Protein AF-0000000087670100 (afdb_homodimer)

Foldseek 3Di:
DDDLLVVLVVCCVDNDPLSVLLSVVCNVCVVCLLVDFLCRSCVVSVHDSVSSCVSCVVSVANTSNRSVCCVVVCPPVVVVCVVVVVVVLVVCVVVVPPCSLVVVLLVVLLVVLVVLCVDVLLVVVLCLLLVAPAEEEEEELVCQVLRVVLQVLLCLLDPHYYYDNCVVVDPPVVLPDLDDSYEYEYEDDPPPPCSLVVLQSCVVSPYAYEYEEADPDPCCVPRHPGYDYHDHRPPPVDDPVVSSSSSSVVSSVVSLVVSPPSSVVSNVVVVVVCVVVVPPPPD/DDDLLVVLVVCCVDNDPLSVLLSVVCNVCVPCLLVDFLCRSCVLSVHDSVSSCVSCVVSVANTSNRSVCCVVVCPPVVVVCVVVVVVVLVVCVVVVPPCSLVVVLLVVLLVVLVVLCVDVLLVVVLVLLLVAPAEEEEEELVCQVLRVVLQVLLCLLDPHYYYDNCVVVDPPVVLPDLDDSYEYEYEDDPPPPCSLVVLQSNVVSPHAYEYEEADPDPCCVPRHPGYDYHDHRPPPVDDPVVSSSSSSVVSSVVSLVVSPPSSVVSNVVVVSVCVVVVPPPPD

Solvent-accessible surface area (backbone atoms only — not comparable to full-atom values): 29737 Å² total; per-residue (Å²): 131,80,54,66,66,56,54,29,53,49,27,53,73,70,41,55,75,66,46,22,51,49,22,47,47,44,64,50,30,50,47,44,38,61,78,43,45,45,56,57,51,8,60,73,68,73,46,51,40,65,59,45,41,52,48,29,44,71,74,68,24,78,42,44,63,42,45,30,49,41,51,60,66,38,45,55,73,51,65,74,42,36,58,59,49,48,52,49,43,51,50,33,38,75,68,61,38,84,61,30,60,57,49,53,49,54,52,46,45,52,50,49,47,57,54,47,62,72,34,68,66,40,52,51,48,40,49,48,63,71,70,28,65,31,39,37,29,33,22,35,59,77,41,21,29,58,32,44,52,43,36,54,48,40,41,35,32,38,75,57,55,43,63,44,37,32,81,81,72,54,65,60,75,70,66,67,56,90,58,73,54,25,29,39,35,37,49,52,54,95,82,31,76,58,50,61,60,50,36,45,51,37,43,74,71,59,31,45,29,39,36,36,30,46,56,92,57,86,58,43,78,77,42,31,77,39,73,50,74,45,74,66,48,48,66,47,83,41,82,53,57,32,53,53,43,37,46,48,50,53,49,32,50,51,37,30,61,71,42,42,69,60,9,51,52,43,34,46,52,47,52,52,49,45,55,62,56,66,67,53,66,88,120,132,79,56,65,67,57,54,30,53,49,27,54,73,71,41,55,75,67,46,22,53,48,23,47,47,44,64,48,30,51,48,44,37,60,78,44,46,45,55,57,51,9,62,74,69,73,46,50,39,65,59,44,40,52,50,30,44,72,73,68,24,79,41,46,64,40,45,29,49,40,51,60,65,39,43,56,72,52,66,74,42,36,58,59,50,48,53,50,42,51,50,34,39,73,69,61,40,84,62,29,60,56,50,52,50,54,53,44,45,51,50,51,46,58,53,47,61,72,35,68,66,40,51,51,49,40,48,48,63,72,68,27,64,33,40,37,30,34,22,34,59,76,43,22,30,57,33,44,52,43,34,54,49,40,42,34,31,39,75,56,54,45,65,44,37,31,82,82,71,54,63,58,76,70,69,67,56,90,58,74,55,27,31,38,35,37,49,53,52,95,81,29,75,55,50,60,60,50,35,46,52,38,44,74,70,59,31,46,29,37,33,36,30,47,56,93,55,85,58,44,79,77,40,32,77,38,72,49,73,44,74,65,47,48,69,47,84,41,83,53,58,32,54,51,43,40,47,48,50,54,49,32,49,50,36,30,62,71,44,42,68,61,8,52,53,42,37,46,51,48,52,51,50,45,58,63,55,66,67,52,65,89,119

Organism: NCBI:txid484088

InterPro domains:
  IPR000281 Helix-turn-helix protein RpiR [PF01418] (6-73)
  IPR000281 Helix-turn-helix protein RpiR [PS51071] (2-78)
  IPR009057 Homedomain-like superfamily [SSF46689] (3-76)
  IPR036388 Winged helix-like DNA-binding domain superfamily [G3DSA:1.10.10.10] (2-75)
  IPR046348 SIS domain superfamily [SSF53697] (103-252)
  IPR047640 HTH-type transcriptional regulator RpiR-like [PTHR30514] (1-263)

Secondary structure (DSSP, 8-state):
---HHHHHHHHHHHS-HHHHHHHHHHHHTGGGGGG--HHHHHHHHT--HHHHHHHHHHTT-SHHHHHHHHHHH-S-HHHHTHHHHHHHHHHHHHTT-TTHHHHHHHHHHHHHHHHHTTSHHHHHHHHHHHH-SEEEEEE-GGGHHHHHHHHHHHHTT-S-EEEE--TTS--HHHHT---SSEEEEEE--TT-TTHHHHHHHHHHTT-EEEEEESS--TTHHHH-SEEEEPPPPSSTTS--HHHHHHHHHHHHHHHHHHHHHHHHHHHHHHHHHHHHHHT----/---HHHHHHHHHHHS-HHHHHHHHHHHHTGGGGGG--HHHHHHHHT--HHHHHHHHHHTT-SHHHHHHHHHHH-S-HHHHTHHHHHHHHHHHHHTT-TTHHHHHHHHHHHHHHHHHTTSHHHHHHHHHHHH-SEEEEEE-GGGHHHHHHHHHHHHTT-S-EEEE--TTS--HHHHT---SSEEEEEE--TT-TTHHHHHHHHHHTT-EEEEEESS--TTHHHH-SEEEEPPPPSSTTS--HHHHHHHHHHHHHHHHHHHHHHHHHHHHHHHHHHHHHHTS---

Structure (mmCIF, N/CA/C/O backbone):
data_AF-0000000087670100-model_v1
#
loop_
_entity.id
_entity.type
_entity.pdbx_description
1 polymer 'Transcriptional regulator'
#
loop_
_atom_site.group_PDB
_atom_site.id
_atom_site.type_symbol
_atom_site.label_atom_id
_atom_site.label_alt_id
_atom_site.label_comp_id
_atom_site.label_asym_id
_atom_site.label_entity_id
_atom_site.label_seq_id
_atom_site.pdbx_PDB_ins_code
_atom_site.Cartn_x
_atom_site.Cartn_y
_atom_site.Cartn_z
_atom_site.occupancy
_atom_site.B_iso_or_equiv
_atom_site.auth_seq_id
_atom_site.auth_comp_id
_atom_site.auth_asym_id
_atom_site.auth_atom_id
_atom_site.pdbx_PDB_model_num
ATOM 1 N N . MET A 1 1 ? -15 -1.647 29.578 1 33.53 1 MET A N 1
ATOM 2 C CA . MET A 1 1 ? -15.297 -0.376 28.922 1 33.53 1 MET A CA 1
ATOM 3 C C . MET A 1 1 ? -15.703 -0.591 27.469 1 33.53 1 MET A C 1
ATOM 5 O O . MET A 1 1 ? -15.039 -1.333 26.75 1 33.53 1 MET A O 1
ATOM 9 N N . GLU A 1 2 ? -16.781 -0.432 27.094 1 48.66 2 GLU A N 1
ATOM 10 C CA . GLU A 1 2 ? -17.438 -0.717 25.812 1 48.66 2 GLU A CA 1
ATOM 11 C C . GLU A 1 2 ? -16.734 0.004 24.672 1 48.66 2 GLU A C 1
ATOM 13 O O . GLU A 1 2 ? -16.156 1.074 24.859 1 48.66 2 GLU A O 1
ATOM 18 N N . ASP A 1 3 ? -16.375 -0.676 23.594 1 60.94 3 ASP A N 1
ATOM 19 C CA . ASP A 1 3 ? -15.656 -0.297 22.375 1 60.94 3 ASP A CA 1
ATOM 20 C C . ASP A 1 3 ? -16.234 0.978 21.766 1 60.94 3 ASP A C 1
ATOM 22 O O . ASP A 1 3 ? -17.453 1.079 21.562 1 60.94 3 ASP A O 1
ATOM 26 N N . LEU A 1 4 ? -15.609 2.129 22.016 1 69.44 4 LEU A N 1
ATOM 27 C CA . LEU A 1 4 ? -16.016 3.406 21.438 1 69.44 4 LEU A CA 1
ATOM 28 C C . LEU A 1 4 ? -16.594 3.217 20.047 1 69.44 4 LEU A C 1
ATOM 30 O O . LEU A 1 4 ? -17.625 3.809 19.703 1 69.44 4 LEU A O 1
ATOM 34 N N . GLY A 1 5 ? -16 2.316 19.422 1 68.81 5 GLY A N 1
ATOM 35 C CA . GLY A 1 5 ? -16.5 2.037 18.078 1 68.81 5 GLY A CA 1
ATOM 36 C C . GLY A 1 5 ? -17.891 1.442 18.062 1 68.81 5 GLY A C 1
ATOM 37 O O . GLY A 1 5 ? -18.734 1.824 17.234 1 68.81 5 GLY A O 1
ATOM 38 N N . GLN A 1 6 ? -18.094 0.597 18.969 1 67.56 6 GLN A N 1
ATOM 39 C CA . GLN A 1 6 ? -19.406 -0.041 19.078 1 67.56 6 GLN A CA 1
ATOM 40 C C . GLN A 1 6 ? -20.469 0.954 19.531 1 67.56 6 GLN A C 1
ATOM 42 O O . GLN A 1 6 ? -21.594 0.943 19.047 1 67.56 6 GLN A O 1
ATOM 47 N N . LYS A 1 7 ? -20.141 1.79 20.453 1 76.69 7 LYS A N 1
ATOM 48 C CA . LYS A 1 7 ? -21.078 2.801 20.953 1 76.69 7 LYS A CA 1
ATOM 49 C C . LYS A 1 7 ? -21.438 3.799 19.859 1 76.69 7 LYS A C 1
ATOM 51 O O . LYS A 1 7 ? -22.609 4.164 19.703 1 76.69 7 LYS A O 1
ATOM 56 N N . LEU A 1 8 ? -20.406 4.102 19.109 1 79.88 8 LEU A N 1
ATOM 57 C CA . LEU A 1 8 ? -20.641 5.055 18.031 1 79.88 8 LEU A CA 1
ATOM 58 C C . LEU A 1 8 ? -21.562 4.449 16.969 1 79.88 8 LEU A C 1
ATOM 60 O O . LEU A 1 8 ? -22.453 5.121 16.469 1 79.88 8 LEU A O 1
ATOM 64 N N . LYS A 1 9 ? -21.422 3.201 16.688 1 76.06 9 LYS A N 1
ATOM 65 C CA . LYS A 1 9 ? -22.266 2.502 15.727 1 76.06 9 LYS A CA 1
ATOM 66 C C . LYS A 1 9 ? -23.719 2.432 16.219 1 76.06 9 LYS A C 1
ATOM 68 O O . LYS A 1 9 ? -24.656 2.566 15.438 1 76.06 9 LYS A O 1
ATOM 73 N N . GLN A 1 10 ? -23.828 2.219 17.453 1 80.25 10 GLN A N 1
ATOM 74 C CA . GLN A 1 10 ? -25.156 2.162 18.062 1 80.25 10 GLN A CA 1
ATOM 75 C C . GLN A 1 10 ? -25.859 3.51 17.953 1 80.25 10 GLN A C 1
ATOM 77 O O . GLN A 1 10 ? -27.047 3.566 17.609 1 80.25 10 GLN A O 1
ATOM 82 N N . TYR A 1 11 ? -25.172 4.598 18.156 1 85.38 11 TYR A N 1
ATOM 83 C CA . TYR A 1 11 ? -25.766 5.926 18.078 1 85.38 11 TYR A CA 1
ATOM 84 C C . TYR A 1 11 ? -26.078 6.309 16.641 1 85.38 11 TYR A C 1
ATOM 86 O O . TYR A 1 11 ? -27 7.07 16.375 1 85.38 11 TYR A O 1
ATOM 94 N N . MET A 1 12 ? -25.328 5.762 15.672 1 81.25 12 MET A N 1
ATOM 95 C CA . MET A 1 12 ? -25.594 6.027 14.258 1 81.25 12 MET A CA 1
ATOM 96 C C . MET A 1 12 ? -26.891 5.379 13.82 1 81.25 12 MET A C 1
ATOM 98 O O . MET A 1 12 ? -27.547 5.852 12.883 1 81.25 12 MET A O 1
ATOM 102 N N . LYS A 1 13 ? -27.25 4.379 14.516 1 80.5 13 LYS A N 1
ATOM 103 C CA . LYS A 1 13 ? -28.453 3.645 14.172 1 80.5 13 LYS A CA 1
ATOM 104 C C . LYS A 1 13 ? -29.656 4.176 14.953 1 80.5 13 LYS A C 1
ATOM 106 O O . LYS A 1 13 ? -30.75 4.32 14.398 1 80.5 13 LYS A O 1
ATOM 111 N N . SER A 1 14 ? -29.469 4.547 16.203 1 84.56 14 SER A N 1
ATOM 112 C CA . SER A 1 14 ? -30.641 4.77 17.047 1 84.56 14 SER A CA 1
ATOM 113 C C . SER A 1 14 ? -30.578 6.141 17.703 1 84.56 14 SER A C 1
ATOM 115 O O . SER A 1 14 ? -31.469 6.492 18.5 1 84.56 14 SER A O 1
ATOM 117 N N . GLY A 1 15 ? -29.641 6.93 17.375 1 84.38 15 GLY A N 1
ATOM 118 C CA . GLY A 1 15 ? -29.516 8.219 18.047 1 84.38 15 GLY A CA 1
ATOM 119 C C . GLY A 1 15 ? -30.375 9.297 17.422 1 84.38 15 GLY A C 1
ATOM 120 O O . GLY A 1 15 ? -31.031 9.07 16.406 1 84.38 15 GLY A O 1
ATOM 121 N N . THR A 1 16 ? -30.625 10.469 18.156 1 88.38 16 THR A N 1
ATOM 122 C CA . THR A 1 16 ? -31.25 11.664 17.578 1 88.38 16 THR A CA 1
ATOM 123 C C . THR A 1 16 ? -30.469 12.148 16.375 1 88.38 16 THR A C 1
ATOM 125 O O . THR A 1 16 ? -29.328 11.75 16.156 1 88.38 16 THR A O 1
ATOM 128 N N . PRO A 1 17 ? -31.078 12.922 15.594 1 86 17 PRO A N 1
ATOM 129 C CA . PRO A 1 17 ? -30.375 13.43 14.406 1 86 17 PRO A CA 1
ATOM 130 C C . PRO A 1 17 ? -29.016 14.047 14.742 1 86 17 PRO A C 1
ATOM 132 O O . PRO A 1 17 ? -28.031 13.812 14.039 1 86 17 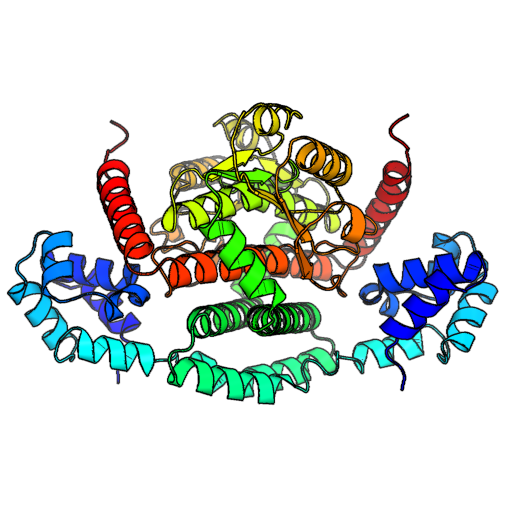PRO A O 1
ATOM 135 N N . ALA A 1 18 ? -28.984 14.789 15.805 1 86.25 18 ALA A N 1
ATOM 136 C CA . ALA A 1 18 ? -27.734 15.414 16.203 1 86.25 18 ALA A CA 1
ATOM 137 C C . ALA A 1 18 ? -26.719 14.375 16.672 1 86.25 18 ALA A C 1
ATOM 139 O O . ALA A 1 18 ? -25.531 14.445 16.312 1 86.25 18 ALA A O 1
ATOM 140 N N . GLU A 1 19 ? -27.188 13.398 17.422 1 89.56 19 GLU A N 1
ATOM 141 C CA . GLU A 1 19 ? -26.312 12.328 17.906 1 89.56 19 GLU A CA 1
ATOM 142 C C . GLU A 1 19 ? -25.781 11.484 16.75 1 89.56 19 GLU A C 1
ATOM 144 O O . GLU A 1 19 ? -24.609 11.094 16.75 1 89.56 19 GLU A O 1
ATOM 149 N N . ARG A 1 20 ? -26.547 11.273 15.812 1 86.19 20 ARG A N 1
ATOM 150 C CA . ARG A 1 20 ? -26.141 10.508 14.641 1 86.19 20 ARG A CA 1
ATOM 151 C C . ARG A 1 20 ? -25.047 11.242 13.867 1 86.19 20 ARG A C 1
ATOM 153 O O . ARG A 1 20 ? -24.078 10.625 13.414 1 86.19 20 ARG A O 1
ATOM 160 N N . ARG A 1 21 ? -25.203 12.484 13.773 1 84.44 21 ARG A N 1
ATOM 161 C CA . ARG A 1 21 ? -24.219 13.297 13.078 1 84.44 21 ARG A CA 1
ATOM 162 C C . ARG A 1 21 ? -22.875 13.281 13.82 1 84.44 21 ARG A C 1
ATOM 164 O O . ARG A 1 21 ? -21.828 13.148 13.203 1 84.44 21 ARG A O 1
ATOM 171 N N . ILE A 1 22 ? -22.969 13.445 15.109 1 86.88 22 ILE A N 1
ATOM 172 C CA . ILE A 1 22 ? -21.75 13.453 15.914 1 86.88 22 ILE A CA 1
ATOM 173 C C . ILE A 1 22 ? -21.094 12.078 15.867 1 86.88 22 ILE A C 1
ATOM 175 O O . ILE A 1 22 ? -19.891 11.969 15.664 1 86.88 22 ILE A O 1
ATOM 179 N N . ALA A 1 23 ? -21.922 11.062 16 1 84.81 23 ALA A N 1
ATOM 180 C CA . ALA A 1 23 ? -21.422 9.695 16 1 84.81 23 ALA A CA 1
ATOM 181 C C . ALA A 1 23 ? -20.734 9.367 14.68 1 84.81 23 ALA A C 1
ATOM 183 O O . ALA A 1 23 ? -19.672 8.742 14.664 1 84.81 23 ALA A O 1
ATOM 184 N N . ARG A 1 24 ? -21.344 9.781 13.68 1 75.75 24 ARG A N 1
ATOM 185 C CA . ARG A 1 24 ? -20.75 9.57 12.367 1 75.75 24 ARG A CA 1
ATOM 186 C C . ARG A 1 24 ? -19.422 10.312 12.25 1 75.75 24 ARG A C 1
ATOM 188 O O . ARG A 1 24 ? -18.438 9.75 11.766 1 75.75 24 ARG A O 1
ATOM 195 N N . TYR A 1 25 ? -19.484 11.547 12.695 1 76.94 25 TYR A N 1
ATOM 196 C CA . TYR A 1 25 ? -18.266 12.344 12.648 1 76.94 25 TYR A CA 1
ATOM 197 C C . TYR A 1 25 ? -17.156 11.695 13.469 1 76.94 25 TYR A C 1
ATOM 199 O O . TYR A 1 25 ? -16.016 11.578 13.008 1 76.94 25 TYR A O 1
ATOM 207 N N . PHE A 1 26 ? -17.531 11.32 14.742 1 76.75 26 PHE A N 1
ATOM 208 C CA . PHE A 1 26 ? -16.562 10.688 15.625 1 76.75 26 PHE A CA 1
ATOM 209 C C . PHE A 1 26 ? -16.031 9.398 15.016 1 76.75 26 PHE A C 1
ATOM 211 O O . PHE A 1 26 ? -14.828 9.133 15.07 1 76.75 26 PHE A O 1
ATOM 218 N N . SER A 1 27 ? -16.938 8.672 14.43 1 70.44 27 SER A N 1
ATOM 219 C CA . SER A 1 27 ? -16.531 7.406 13.828 1 70.44 27 SER A CA 1
ATOM 220 C C . SER A 1 27 ? -15.586 7.625 12.656 1 70.44 27 SER A C 1
ATOM 222 O O . SER A 1 27 ? -14.625 6.875 12.477 1 70.44 27 SER A O 1
ATOM 224 N N . ASP A 1 28 ? -15.93 8.68 12.008 1 60.88 28 ASP A N 1
ATOM 225 C CA . ASP A 1 28 ? -15.164 8.969 10.797 1 60.88 28 ASP A CA 1
ATOM 226 C C . ASP A 1 28 ? -13.836 9.641 11.141 1 60.88 28 ASP A C 1
ATOM 228 O O . ASP A 1 28 ? -12.898 9.617 10.344 1 60.88 28 ASP A O 1
ATOM 232 N N . HIS A 1 29 ? -13.812 10.328 12.352 1 58.16 29 HIS A N 1
ATOM 233 C CA . HIS A 1 29 ? -12.664 11.156 12.695 1 58.16 29 HIS A CA 1
ATOM 234 C C . HIS A 1 29 ? -12.055 10.734 14.031 1 58.16 29 HIS A C 1
ATOM 236 O O . HIS A 1 29 ? -11.648 11.586 14.828 1 58.16 29 HIS A O 1
ATOM 242 N N . LEU A 1 30 ? -12.141 9.453 14.273 1 61.12 30 LEU A N 1
ATOM 243 C CA . LEU A 1 30 ? -11.703 8.945 15.57 1 61.12 30 LEU A CA 1
ATOM 244 C C . LEU A 1 30 ? -10.281 9.383 15.883 1 61.12 30 LEU A C 1
ATOM 246 O O . LEU A 1 30 ? -9.977 9.805 17 1 61.12 30 LEU A O 1
ATOM 250 N N . ASN A 1 31 ? -9.5 9.438 14.938 1 52.03 31 ASN A N 1
ATOM 251 C CA . ASN A 1 31 ? -8.078 9.711 15.133 1 52.03 31 ASN A CA 1
ATOM 252 C C . ASN A 1 31 ? -7.82 11.203 15.305 1 52.03 31 ASN A C 1
ATOM 254 O O . ASN A 1 31 ? -6.758 11.602 15.789 1 52.03 31 ASN A O 1
ATOM 258 N N . GLU A 1 32 ? -8.664 11.922 14.859 1 55.47 32 GLU A N 1
ATOM 259 C CA . GLU A 1 32 ? -8.523 13.375 14.969 1 55.47 32 GLU A CA 1
ATOM 260 C C . GLU A 1 32 ? -9.141 13.891 16.266 1 55.47 32 GLU A C 1
ATOM 262 O O . GLU A 1 32 ? -8.859 15.016 16.688 1 55.47 32 GLU A O 1
ATOM 267 N N . LEU A 1 33 ? -9.859 13.016 16.859 1 65.12 33 LEU A N 1
ATOM 268 C CA . LEU A 1 33 ? -10.664 13.438 18 1 65.12 33 LEU A CA 1
ATOM 269 C C . LEU A 1 33 ? -9.781 13.969 19.125 1 65.12 33 LEU A C 1
ATOM 271 O O . LEU A 1 33 ? -10.133 14.953 19.797 1 65.12 33 LEU A O 1
ATOM 275 N N . PRO A 1 34 ? -8.547 13.352 19.141 1 56.53 34 PRO A N 1
ATOM 276 C CA . PRO A 1 34 ? -7.699 13.844 20.219 1 56.53 34 PRO A CA 1
ATOM 277 C C . PRO A 1 34 ? -7.27 15.297 20.016 1 56.53 34 PRO A C 1
ATOM 279 O O . PRO A 1 34 ? -6.902 15.977 20.984 1 56.53 34 PRO A O 1
ATOM 282 N N . PHE A 1 35 ? -7.355 15.695 18.828 1 56.66 35 PHE A N 1
ATOM 283 C CA . PHE A 1 35 ? -6.895 17.047 18.531 1 56.66 35 PHE A CA 1
ATOM 284 C C . PHE A 1 35 ? -8.07 18 18.422 1 56.66 35 PHE A C 1
ATOM 286 O O . PHE A 1 35 ? -7.883 19.188 18.172 1 56.66 35 PHE A O 1
ATOM 293 N N . GLU A 1 36 ? -9.227 17.469 18.562 1 64.88 36 GLU A N 1
ATOM 294 C CA . GLU A 1 36 ? -10.422 18.297 18.469 1 64.88 36 GLU A CA 1
ATOM 295 C C . GLU A 1 36 ? -10.914 18.719 19.844 1 64.88 36 GLU A C 1
ATOM 297 O O . GLU A 1 36 ? -10.531 18.141 20.859 1 64.88 36 GLU A O 1
ATOM 302 N N . THR A 1 37 ? -11.57 19.797 19.953 1 70.81 37 THR A N 1
ATOM 303 C CA . THR A 1 37 ? -12.328 20.219 21.125 1 70.81 37 THR A CA 1
ATOM 304 C C . THR A 1 37 ? -13.828 20.141 20.859 1 70.81 37 THR A C 1
ATOM 306 O O . THR A 1 37 ? -14.25 20.016 19.719 1 70.81 37 THR A O 1
ATOM 309 N N . ALA A 1 38 ? -14.617 20.109 21.938 1 76.56 38 ALA A N 1
ATOM 310 C CA . ALA A 1 38 ? -16.062 20.125 21.781 1 76.56 38 ALA A CA 1
ATOM 311 C C . ALA A 1 38 ? -16.516 21.312 20.938 1 76.56 38 ALA A C 1
ATOM 313 O O . ALA A 1 38 ? -17.438 21.203 20.109 1 76.56 38 ALA A O 1
ATOM 314 N N . SER A 1 39 ? -15.781 22.359 21.078 1 79.81 39 SER A N 1
ATOM 315 C CA . SER A 1 39 ? -16.109 23.562 20.328 1 79.81 39 SER A CA 1
ATOM 316 C C . SER A 1 39 ? -15.773 23.422 18.859 1 79.81 39 SER A C 1
ATOM 318 O O . SER A 1 39 ? -16.562 23.812 17.984 1 79.81 39 SER A O 1
ATOM 320 N N . SER A 1 40 ? -14.703 22.875 18.578 1 79.56 40 SER A N 1
ATOM 321 C CA . SER A 1 40 ? -14.305 22.719 17.172 1 79.56 40 SER A CA 1
ATOM 322 C C . SER A 1 40 ? -15.211 21.734 16.453 1 79.56 40 SER A C 1
ATOM 324 O O . SER A 1 40 ? -15.594 21.969 15.297 1 79.56 40 SER A O 1
ATOM 326 N N . VAL A 1 41 ? -15.57 20.672 17.109 1 80.81 41 VAL A N 1
ATOM 327 C CA . VAL A 1 41 ? -16.484 19.688 16.547 1 80.81 41 VAL A CA 1
ATOM 328 C C . VAL A 1 41 ? -17.859 20.312 16.344 1 80.81 41 VAL A C 1
ATOM 330 O O . VAL A 1 41 ? -18.5 20.109 15.305 1 80.81 41 VAL A O 1
ATOM 333 N N . ALA A 1 42 ? -18.312 21.094 17.312 1 85.75 42 ALA A N 1
ATOM 334 C CA . ALA A 1 42 ? -19.594 21.781 17.234 1 85.75 42 ALA A CA 1
ATOM 335 C C . ALA A 1 42 ? -19.641 22.719 16.031 1 85.75 42 ALA A C 1
ATOM 337 O O . ALA A 1 42 ? -20.625 22.734 15.289 1 85.75 42 ALA A O 1
ATOM 338 N N . ASP A 1 43 ? -18.609 23.344 15.805 1 79.75 43 ASP A N 1
ATOM 339 C CA . ASP A 1 43 ? -18.516 24.266 14.688 1 79.75 43 ASP A CA 1
ATOM 340 C C . ASP A 1 43 ? -18.578 23.531 13.352 1 79.75 43 ASP A C 1
ATOM 342 O O . ASP A 1 43 ? -19.266 23.953 12.43 1 79.75 43 ASP A O 1
ATOM 346 N N . ARG A 1 44 ? -17.984 22.375 13.359 1 75.56 44 ARG A N 1
ATOM 347 C CA . ARG A 1 44 ? -17.906 21.594 12.133 1 75.56 44 ARG A CA 1
ATOM 348 C C . ARG A 1 44 ? -19.266 21 11.773 1 75.56 44 ARG A C 1
ATOM 350 O O . ARG A 1 44 ? -19.609 20.875 10.594 1 75.56 44 ARG A O 1
ATOM 357 N N . LEU A 1 45 ? -19.953 20.641 12.766 1 82.62 45 LEU A N 1
ATOM 358 C CA . LEU A 1 45 ? -21.219 19.969 12.562 1 82.62 45 LEU A CA 1
ATOM 359 C C . LEU A 1 45 ? -22.391 20.938 12.703 1 82.62 45 LEU A C 1
ATOM 361 O O . LEU A 1 45 ? -23.547 20.547 12.633 1 82.62 45 LEU A O 1
ATOM 365 N N . GLU A 1 46 ? -22 22.25 12.867 1 84.38 46 GLU A N 1
ATOM 366 C CA . GLU A 1 46 ? -23 23.281 13.086 1 84.38 46 GLU A CA 1
ATOM 367 C C . GLU A 1 46 ? -23.938 22.922 14.234 1 84.38 46 GLU A C 1
ATOM 369 O O . GLU A 1 46 ? -25.156 22.984 14.094 1 84.38 46 GLU A O 1
ATOM 374 N N . LEU A 1 47 ? -23.391 22.469 15.242 1 87.88 47 LEU A N 1
ATOM 375 C CA . LEU A 1 47 ? -24.062 22.172 16.5 1 87.88 47 LEU A CA 1
ATOM 376 C C . LEU A 1 47 ? -23.531 23.047 17.625 1 87.88 47 LEU A C 1
ATOM 378 O O . LEU A 1 47 ? -22.562 23.781 17.453 1 87.88 47 LEU A O 1
ATOM 382 N N . SER A 1 48 ? -24.203 23.109 18.672 1 87.38 48 SER A N 1
ATOM 383 C CA . SER A 1 48 ? -23.688 23.797 19.844 1 87.38 48 SER A CA 1
ATOM 384 C C . SER A 1 48 ? -22.656 22.938 20.578 1 87.38 48 SER A C 1
ATOM 386 O O . SER A 1 48 ? -22.766 21.719 20.609 1 87.38 48 SER A O 1
ATOM 388 N N . PRO A 1 49 ? -21.578 23.625 21.156 1 87.44 49 PRO A N 1
ATOM 389 C CA . PRO A 1 49 ? -20.609 22.875 21.969 1 87.44 49 PRO A CA 1
ATOM 390 C C . PRO A 1 49 ? -21.297 22.078 23.078 1 87.44 49 PRO A C 1
ATOM 392 O O . PRO A 1 49 ? -20.828 20.984 23.438 1 87.44 49 PRO A O 1
ATOM 395 N N . MET A 1 50 ? -22.406 22.562 23.578 1 88.25 50 MET A N 1
ATOM 396 C CA . MET A 1 50 ? -23.156 21.875 24.641 1 88.25 50 MET A CA 1
ATOM 397 C C . MET A 1 50 ? -23.734 20.562 24.141 1 88.25 50 MET A C 1
ATOM 399 O O . MET A 1 50 ? -23.719 19.562 24.859 1 88.25 50 MET A O 1
ATOM 403 N N . THR A 1 51 ? -24.219 20.531 22.922 1 89.56 51 THR A N 1
ATOM 404 C CA . THR A 1 51 ? -24.781 19.328 22.312 1 89.56 51 THR A CA 1
ATOM 405 C C . THR A 1 51 ? -23.703 18.266 22.156 1 89.56 51 THR A C 1
ATOM 407 O O . THR A 1 51 ? -23.938 17.094 22.453 1 89.56 51 THR A O 1
ATOM 410 N N . VAL A 1 52 ? -22.5 18.688 21.703 1 90.19 52 VAL A N 1
ATOM 411 C CA . VAL A 1 52 ? -21.375 17.766 21.547 1 90.19 52 VAL A CA 1
ATOM 412 C C . VAL A 1 52 ? -20.938 17.25 22.922 1 90.19 52 VAL A C 1
ATOM 414 O O . VAL A 1 52 ? -20.672 16.062 23.094 1 90.19 52 VAL A O 1
ATOM 417 N N . GLY A 1 53 ? -20.891 18.125 23.828 1 86.56 53 GLY A N 1
ATOM 418 C CA . GLY A 1 53 ? -20.547 17.75 25.203 1 86.56 53 GLY A CA 1
ATOM 419 C C . GLY A 1 53 ? -21.516 16.734 25.797 1 86.56 53 GLY A C 1
ATOM 420 O O . GLY A 1 53 ? -21.094 15.789 26.453 1 86.56 53 GLY A O 1
ATOM 421 N N . ARG A 1 54 ? -22.812 16.922 25.625 1 87.56 54 ARG A N 1
ATOM 422 C CA . ARG A 1 54 ? -23.844 16 26.109 1 87.56 54 ARG A CA 1
ATOM 423 C C . ARG A 1 54 ? -23.672 14.617 25.5 1 87.56 54 ARG A C 1
ATOM 425 O O . ARG A 1 54 ? -23.844 13.602 26.172 1 87.56 54 ARG A O 1
ATOM 432 N N . PHE A 1 55 ? -23.328 14.602 24.25 1 90.88 55 PHE A N 1
ATOM 433 C CA . PHE A 1 55 ? -23.094 13.328 23.562 1 90.88 55 PHE A CA 1
ATOM 434 C C . PHE A 1 55 ? -21.875 12.617 24.156 1 90.88 55 PHE A C 1
ATOM 436 O O . PHE A 1 55 ? -21.922 11.406 24.391 1 90.88 55 PHE A O 1
ATOM 443 N N . LEU A 1 56 ? -20.859 13.383 24.328 1 87.62 56 LEU A N 1
ATOM 444 C CA . LEU A 1 56 ? -19.656 12.812 24.906 1 87.62 56 LEU A CA 1
ATOM 445 C C . LEU A 1 56 ? -19.922 12.234 26.281 1 87.62 56 LEU A C 1
ATOM 447 O O . LEU A 1 56 ? -19.438 11.148 26.609 1 87.62 56 LEU A O 1
ATOM 451 N N . ARG A 1 57 ? -20.719 12.914 27.047 1 84.94 57 ARG A N 1
ATOM 452 C CA . ARG A 1 57 ? -21.109 12.414 28.375 1 84.94 57 ARG A CA 1
ATOM 453 C C . ARG A 1 57 ? -21.969 11.164 28.25 1 84.94 57 ARG A C 1
ATOM 455 O O . ARG A 1 57 ? -21.828 10.227 29.047 1 84.94 57 ARG A O 1
ATOM 462 N N . ALA A 1 58 ? -22.828 11.211 27.234 1 87 58 ALA A N 1
ATOM 463 C CA . ALA A 1 58 ? -23.672 10.031 27 1 87 58 ALA A CA 1
ATOM 464 C C . ALA A 1 58 ? -22.812 8.82 26.625 1 87 58 ALA A C 1
ATOM 466 O O . ALA A 1 58 ? -23.172 7.684 26.922 1 87 58 ALA A O 1
ATOM 467 N N . LEU A 1 59 ? -21.719 9.117 25.906 1 84.12 59 LEU A N 1
ATOM 468 C CA . LEU A 1 59 ? -20.781 8.062 25.531 1 84.12 59 LEU A CA 1
ATOM 469 C C . LEU A 1 59 ? -19.969 7.613 26.734 1 84.12 59 LEU A C 1
ATOM 471 O O . LEU A 1 59 ? -19.266 6.598 26.672 1 84.12 59 LEU A O 1
ATOM 475 N N . GLY A 1 60 ? -20.078 8.375 27.797 1 80.69 60 GLY A N 1
ATOM 476 C CA . GLY A 1 60 ? -19.375 8.031 29.016 1 80.69 60 GLY A CA 1
ATOM 477 C C . GLY A 1 60 ? -18.062 8.773 29.172 1 80.69 60 GLY A C 1
ATOM 478 O O . GLY A 1 60 ? -17.219 8.391 29.984 1 80.69 60 GLY A O 1
ATOM 479 N N . TYR A 1 61 ? -17.844 9.766 28.297 1 80.81 61 TYR A N 1
ATOM 480 C CA . TYR A 1 61 ? -16.578 10.484 28.375 1 80.81 61 TYR A CA 1
ATOM 481 C C . TYR A 1 61 ? -16.781 11.883 28.953 1 80.81 61 TYR A C 1
ATOM 483 O O . TYR A 1 61 ? -17.812 12.516 28.719 1 80.81 61 TYR A O 1
ATOM 491 N N . GLN A 1 62 ? -15.789 12.195 29.828 1 76.25 62 GLN A N 1
ATOM 492 C CA . GLN A 1 62 ? -15.781 13.57 30.328 1 76.25 62 GLN A CA 1
ATOM 493 C C . GLN A 1 62 ? -15.094 14.508 29.328 1 76.25 62 GLN A C 1
ATOM 495 O O . GLN A 1 62 ? -13.922 14.852 29.516 1 76.25 62 GLN A O 1
ATOM 500 N N . GLY A 1 63 ? -15.727 14.781 28.172 1 74.62 63 GLY A N 1
ATOM 501 C CA . GLY A 1 63 ? -15.164 15.617 27.125 1 74.62 63 GLY A CA 1
ATOM 502 C C . GLY A 1 63 ? -14.289 14.844 26.156 1 74.62 63 GLY A C 1
ATOM 503 O O . GLY A 1 63 ? -14.195 13.617 26.234 1 74.62 63 GLY A O 1
ATOM 504 N N . LEU A 1 64 ? -13.766 15.508 25.219 1 72.75 64 LEU A N 1
ATOM 505 C CA . LEU A 1 64 ? -12.938 14.883 24.203 1 72.75 64 LEU A CA 1
ATOM 506 C C . LEU A 1 64 ? -11.617 14.398 24.797 1 72.75 64 LEU A C 1
ATOM 508 O O . LEU A 1 64 ? -11 13.469 24.266 1 72.75 64 LEU A O 1
ATOM 512 N N . ASP A 1 65 ? -11.25 14.977 25.922 1 65.88 65 ASP A N 1
ATOM 513 C CA . ASP A 1 65 ? -10.039 14.547 26.594 1 65.88 65 ASP A CA 1
ATOM 514 C C . ASP A 1 65 ? -10.141 13.094 27.047 1 65.88 65 ASP A C 1
ATOM 516 O O . ASP A 1 65 ? -9.156 12.352 26.984 1 65.88 65 ASP A O 1
ATOM 520 N N . GLY A 1 66 ? -11.289 12.781 27.547 1 62.94 66 GLY A N 1
ATOM 521 C CA . GLY A 1 66 ? -11.516 11.391 27.922 1 62.94 66 GLY A CA 1
ATOM 522 C C . GLY A 1 66 ? -11.391 10.43 26.766 1 62.94 66 GLY A C 1
ATOM 523 O O . GLY A 1 66 ? -10.891 9.312 26.922 1 62.94 66 GLY A O 1
ATOM 524 N N . ILE A 1 67 ? -11.781 10.883 25.609 1 61 67 ILE A N 1
ATOM 525 C CA . ILE A 1 67 ? -11.68 10.055 24.406 1 61 67 ILE A CA 1
ATOM 526 C C . ILE A 1 67 ? -10.219 9.922 23.984 1 61 67 ILE A C 1
ATOM 528 O O . ILE A 1 67 ? -9.789 8.859 23.547 1 61 67 ILE A O 1
ATOM 532 N N . LYS A 1 68 ? -9.547 10.977 24.188 1 55.41 68 LYS A N 1
ATOM 533 C CA . LYS A 1 68 ? -8.117 10.953 23.875 1 55.41 68 LYS A CA 1
ATOM 534 C 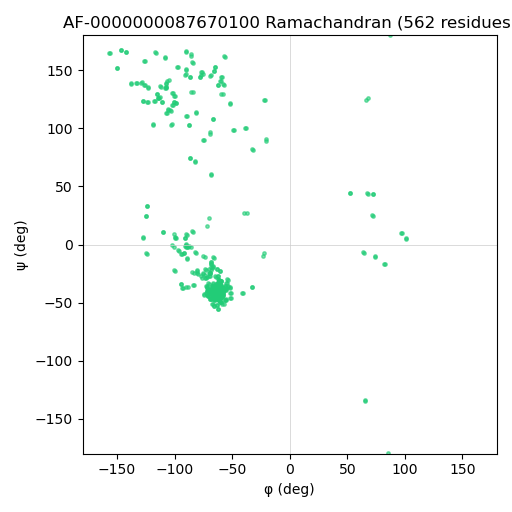C . LYS A 1 68 ? -7.402 9.867 24.672 1 55.41 68 LYS A C 1
ATOM 536 O O . LYS A 1 68 ? -6.586 9.125 24.109 1 55.41 68 LYS A O 1
ATOM 541 N N . VAL A 1 69 ? -7.707 9.992 25.906 1 50.53 69 VAL A N 1
ATOM 542 C CA . VAL A 1 69 ? -7.105 9.008 26.797 1 50.53 69 VAL A CA 1
ATOM 543 C C . VAL A 1 69 ? -7.516 7.602 26.359 1 50.53 69 VAL A C 1
ATOM 545 O O . VAL A 1 69 ? -6.688 6.691 26.297 1 50.53 69 VAL A O 1
ATOM 548 N N . HIS A 1 70 ? -8.766 7.562 26.078 1 49.91 70 HIS A N 1
ATOM 549 C CA . HIS A 1 70 ? -9.266 6.266 25.641 1 49.91 70 HIS A CA 1
ATOM 550 C C . HIS A 1 70 ? -8.68 5.867 24.297 1 49.91 70 HIS A C 1
ATOM 552 O O . HIS A 1 70 ? -8.336 4.703 24.078 1 49.91 70 HIS A O 1
ATOM 558 N N . LEU A 1 71 ? -8.688 6.844 23.484 1 49.88 71 LEU A N 1
ATOM 559 C CA . LEU A 1 71 ? -8.094 6.57 22.172 1 49.88 71 LEU A CA 1
ATOM 560 C C . LEU A 1 71 ? -6.605 6.273 22.297 1 49.88 71 LEU A C 1
ATOM 562 O O . LEU A 1 71 ? -6.066 5.449 21.562 1 49.88 71 LEU A O 1
ATOM 566 N N . ARG A 1 72 ? -5.961 7.031 23.141 1 45.34 72 ARG A N 1
ATOM 567 C CA . ARG A 1 72 ? -4.57 6.727 23.469 1 45.34 72 ARG A CA 1
ATOM 568 C C . ARG A 1 72 ? -4.445 5.363 24.141 1 45.34 72 ARG A C 1
ATOM 570 O O . ARG A 1 72 ? -3.504 4.613 23.859 1 45.34 72 ARG A O 1
ATOM 577 N N . GLU A 1 73 ? -5.215 5.355 25.172 1 41.88 73 GLU A N 1
ATOM 578 C CA . GLU A 1 73 ? -5.211 4.094 25.906 1 41.88 73 GLU A CA 1
ATOM 579 C C . GLU A 1 73 ? -5.754 2.953 25.047 1 41.88 73 GLU A C 1
ATOM 581 O O . GLU A 1 73 ? -5.43 1.787 25.281 1 41.88 73 GLU A O 1
ATOM 586 N N . THR A 1 74 ? -6.719 3.459 24.438 1 37.81 74 THR A N 1
ATOM 587 C CA . THR A 1 74 ? -7.234 2.439 23.531 1 37.81 74 THR A CA 1
ATOM 588 C C . THR A 1 74 ? -6.258 2.197 22.391 1 37.81 74 THR A C 1
ATOM 590 O O . THR A 1 74 ? -6.352 2.844 21.344 1 37.81 74 THR A O 1
ATOM 593 N N . VAL A 1 75 ? -5.074 2.498 22.578 1 39.22 75 VAL A N 1
ATOM 594 C CA . VAL A 1 75 ? -4.285 1.644 21.703 1 39.22 75 VAL A CA 1
ATOM 595 C C . VAL A 1 75 ? -5.105 0.419 21.297 1 39.22 75 VAL A C 1
ATOM 597 O O . VAL A 1 75 ? -5.566 -0.334 22.156 1 39.22 75 VAL A O 1
ATOM 600 N N . PRO A 1 76 ? -5.789 0.519 20.25 1 39.12 76 PRO A N 1
ATOM 601 C CA . PRO A 1 76 ? -6.652 -0.645 20.031 1 39.12 76 PRO A CA 1
ATOM 602 C C . PRO A 1 76 ? -6.152 -1.895 20.766 1 39.12 76 PRO A C 1
ATOM 604 O O . PRO A 1 76 ? -4.945 -2.062 20.953 1 39.12 76 PRO A O 1
ATOM 607 N N . PRO A 1 77 ? -6.984 -2.504 21.609 1 38.47 77 PRO A N 1
ATOM 608 C CA . PRO A 1 77 ? -6.688 -3.873 22.047 1 38.47 77 PRO A CA 1
ATOM 609 C C . PRO A 1 77 ? -5.777 -4.613 21.062 1 38.47 77 PRO A C 1
ATOM 611 O O . PRO A 1 77 ? -5.27 -5.691 21.391 1 38.47 77 PRO A O 1
ATOM 614 N N . GLY A 1 78 ? -5.555 -4.098 19.984 1 42.75 78 GLY A N 1
ATOM 615 C CA . GLY A 1 78 ? -4.914 -4.766 18.859 1 42.75 78 GLY A CA 1
ATOM 616 C C . GLY A 1 78 ? -3.43 -4.996 19.078 1 42.75 78 GLY A C 1
ATOM 617 O O . GLY A 1 78 ? -2.898 -6.039 18.688 1 42.75 78 GLY A O 1
ATOM 618 N N . THR A 1 79 ? -2.73 -3.83 19.656 1 49.75 79 THR A N 1
ATOM 619 C CA . THR A 1 79 ? -1.321 -4.133 19.875 1 49.75 79 THR A CA 1
ATOM 620 C C . THR A 1 79 ? -1.161 -5.137 21.016 1 49.75 79 THR A C 1
ATOM 622 O O . THR A 1 79 ? -0.149 -5.836 21.094 1 49.75 79 THR A O 1
ATOM 625 N N . SER A 1 80 ? -2.178 -5.098 21.938 1 51.03 80 SER A N 1
ATOM 626 C CA . SER A 1 80 ? -2.086 -6.043 23.031 1 51.03 80 SER A CA 1
ATOM 627 C C . SER A 1 80 ? -2.068 -7.484 22.531 1 51.03 80 SER A C 1
ATOM 629 O O . SER A 1 80 ? -1.432 -8.352 23.141 1 51.03 80 SER A O 1
ATOM 631 N N . GLN A 1 81 ? -2.752 -7.617 21.438 1 54.94 81 GLN A N 1
ATOM 632 C CA . GLN A 1 81 ? -2.791 -8.984 20.906 1 54.94 81 GLN A CA 1
ATOM 633 C C . GLN A 1 81 ? -1.659 -9.227 19.922 1 54.94 81 GLN A C 1
ATOM 635 O O . GLN A 1 81 ? -1.501 -10.336 19.406 1 54.94 81 GLN A O 1
ATOM 640 N N . LEU A 1 82 ? -0.859 -8.203 19.875 1 63.16 82 LEU A N 1
ATOM 641 C CA . LEU A 1 82 ? 0.168 -8.266 18.844 1 63.16 82 LEU A CA 1
ATOM 642 C C . LEU A 1 82 ? 1.221 -9.312 19.188 1 63.16 82 LEU A C 1
ATOM 644 O O . LEU A 1 82 ? 1.647 -10.086 18.328 1 63.16 82 LEU A O 1
ATOM 648 N N . PRO A 1 83 ? 1.512 -9.344 20.516 1 60.72 83 PRO A N 1
ATOM 649 C CA . PRO A 1 83 ? 2.488 -10.398 20.797 1 60.72 83 PRO A CA 1
ATOM 650 C C . PRO A 1 83 ? 1.967 -11.789 20.438 1 60.72 83 PRO A C 1
ATOM 652 O O . PRO A 1 83 ? 2.697 -12.594 19.859 1 60.72 83 PRO A O 1
ATOM 655 N N . ASP A 1 84 ? 0.686 -12.039 20.812 1 66.06 84 ASP A N 1
ATOM 656 C CA . ASP A 1 84 ? 0.096 -13.336 20.484 1 66.06 84 ASP A CA 1
ATOM 657 C C . ASP A 1 84 ? -0.004 -13.523 18.969 1 66.06 84 ASP A C 1
ATOM 659 O O . ASP A 1 84 ? 0.231 -14.625 18.469 1 66.06 84 ASP A O 1
ATOM 663 N N . ALA A 1 85 ? -0.301 -12.461 18.344 1 67.31 85 ALA A N 1
ATOM 664 C CA . ALA A 1 85 ? -0.43 -12.508 16.891 1 67.31 85 ALA A CA 1
ATOM 665 C C . ALA A 1 85 ? 0.915 -12.789 16.219 1 67.31 85 ALA A C 1
ATOM 667 O O . ALA A 1 85 ? 0.987 -13.539 15.25 1 67.31 85 ALA A O 1
ATOM 668 N N . ILE A 1 86 ? 1.882 -12.328 16.797 1 65.81 86 ILE A N 1
ATOM 669 C CA . ILE A 1 86 ? 3.219 -12.523 16.25 1 65.81 86 ILE A CA 1
ATOM 670 C C . ILE A 1 86 ? 3.666 -13.969 16.484 1 65.81 86 ILE A C 1
ATOM 672 O O . ILE A 1 86 ? 4.25 -14.594 15.586 1 65.81 86 ILE A O 1
ATOM 676 N N . GLU A 1 87 ? 3.361 -14.391 17.719 1 69.25 87 GLU A N 1
ATOM 677 C CA . GLU A 1 87 ? 3.695 -15.781 18 1 69.25 87 GLU A CA 1
ATOM 678 C C . GLU A 1 87 ? 2.963 -16.734 17.062 1 69.25 87 GLU A C 1
ATOM 680 O O . GLU A 1 87 ? 3.551 -17.703 16.562 1 69.25 87 GLU A O 1
ATOM 685 N N . GLN A 1 88 ? 1.755 -16.453 16.875 1 73.5 88 GLN A N 1
ATOM 686 C CA . GLN A 1 88 ? 0.984 -17.281 15.953 1 73.5 88 GLN A CA 1
ATOM 687 C C . GLN A 1 88 ? 1.551 -17.203 14.539 1 73.5 88 GLN A C 1
ATOM 689 O O . GLN A 1 88 ? 1.624 -18.219 13.836 1 73.5 88 GLN A O 1
ATOM 694 N N . LEU A 1 89 ? 1.933 -16.047 14.156 1 71.88 89 LEU A N 1
ATOM 695 C CA . LEU A 1 89 ? 2.518 -15.859 12.828 1 71.88 89 LEU A CA 1
ATOM 696 C C . LEU A 1 89 ? 3.805 -16.672 12.688 1 71.88 89 LEU A C 1
ATOM 698 O O . LEU A 1 89 ? 4.035 -17.297 11.648 1 71.88 89 LEU A O 1
ATOM 702 N N . ARG A 1 90 ? 4.531 -16.625 13.727 1 67.25 90 ARG A N 1
ATOM 703 C CA . ARG A 1 90 ? 5.77 -17.391 13.703 1 67.25 90 ARG A CA 1
ATOM 704 C C . ARG A 1 90 ? 5.492 -18.875 13.5 1 67.25 90 ARG A C 1
ATOM 706 O O . ARG A 1 90 ? 6.156 -19.547 12.703 1 67.25 90 ARG A O 1
ATOM 713 N N . LYS A 1 91 ? 4.535 -19.344 14.211 1 71.81 91 LYS A N 1
ATOM 714 C CA . LYS A 1 91 ? 4.137 -20.734 14.07 1 71.81 91 LYS A CA 1
ATOM 715 C C . LYS A 1 91 ? 3.615 -21.031 12.672 1 71.81 91 LYS A C 1
ATOM 717 O O . LYS A 1 91 ? 3.943 -22.062 12.078 1 71.81 91 LYS A O 1
ATOM 722 N N . ASP A 1 92 ? 2.834 -20.172 12.188 1 73.75 92 ASP A N 1
ATOM 723 C CA . ASP A 1 92 ? 2.258 -20.344 10.859 1 73.75 92 ASP A CA 1
ATOM 724 C C . ASP A 1 92 ? 3.346 -20.375 9.789 1 73.75 92 ASP A C 1
ATOM 726 O O . ASP A 1 92 ? 3.27 -21.172 8.844 1 73.75 92 ASP A O 1
ATOM 730 N N . VAL A 1 93 ? 4.266 -19.562 9.922 1 62.31 93 VAL A N 1
ATOM 731 C CA . VAL A 1 93 ? 5.375 -19.531 8.977 1 62.31 93 VAL A CA 1
ATOM 732 C C . VAL A 1 93 ? 6.152 -20.844 9.047 1 62.31 93 VAL A C 1
ATOM 734 O O . VAL A 1 93 ? 6.473 -21.438 8.016 1 62.31 93 VAL A O 1
ATOM 737 N N . ALA A 1 94 ? 6.352 -21.203 10.281 1 63.31 94 ALA A N 1
ATOM 738 C CA . ALA A 1 94 ? 7.086 -22.453 10.484 1 63.31 94 ALA A CA 1
ATOM 739 C C . ALA A 1 94 ? 6.34 -23.641 9.883 1 63.31 94 ALA A C 1
ATOM 741 O O . ALA A 1 94 ? 6.961 -24.578 9.367 1 63.31 94 ALA A O 1
ATOM 742 N N . GLU A 1 95 ? 5.047 -23.562 9.883 1 69.44 95 GLU A N 1
ATOM 743 C CA . GLU A 1 95 ? 4.223 -24.656 9.375 1 69.44 95 GLU A CA 1
ATOM 744 C C . GLU A 1 95 ? 3.973 -24.5 7.875 1 69.44 95 GLU A C 1
ATOM 746 O O . GLU A 1 95 ? 3.334 -25.344 7.254 1 69.44 95 GLU A O 1
ATOM 751 N N . GLY A 1 96 ? 4.492 -23.406 7.34 1 65.56 96 GLY A N 1
ATOM 752 C CA . GLY A 1 96 ? 4.371 -23.188 5.906 1 65.56 96 GLY A CA 1
ATOM 753 C C . GLY A 1 96 ? 2.959 -22.828 5.477 1 65.56 96 GLY A C 1
ATOM 754 O O . GLY A 1 96 ? 2.531 -23.203 4.379 1 65.56 96 GLY A O 1
ATOM 755 N N . ARG A 1 97 ? 2.229 -22.297 6.359 1 72.31 97 ARG A N 1
ATOM 756 C CA . ARG A 1 97 ? 0.872 -21.891 6.008 1 72.31 97 ARG A CA 1
ATOM 757 C C . ARG A 1 97 ? 0.881 -20.875 4.879 1 72.31 97 ARG A C 1
ATOM 759 O O . ARG A 1 97 ? 1.735 -19.984 4.848 1 72.31 97 ARG A O 1
ATOM 766 N N . PRO A 1 98 ? -0.142 -21.047 4.062 1 74.75 98 PRO A N 1
ATOM 767 C CA . PRO A 1 98 ? -0.216 -20.078 2.955 1 74.75 98 PRO A CA 1
ATOM 768 C C . PRO A 1 98 ? -0.275 -18.641 3.432 1 74.75 98 PRO A C 1
ATOM 770 O O . PRO A 1 98 ? -0.854 -18.344 4.484 1 74.75 98 PRO A O 1
ATOM 773 N N . LEU A 1 99 ? 0.333 -17.672 2.959 1 84.5 99 LEU A N 1
ATOM 774 C CA . LEU A 1 99 ? 0.31 -16.234 3.131 1 84.5 99 LEU A CA 1
ATOM 775 C C . LEU A 1 99 ? 1.13 -15.812 4.348 1 84.5 99 LEU A C 1
ATOM 777 O O . LEU A 1 99 ? 1.361 -14.625 4.566 1 84.5 99 LEU A O 1
ATOM 781 N N . ALA A 1 100 ? 1.443 -16.812 5.273 1 78.12 100 ALA A N 1
ATOM 782 C CA . ALA A 1 100 ? 2.213 -16.469 6.465 1 78.12 100 ALA A CA 1
ATOM 783 C C . ALA A 1 100 ? 3.537 -15.812 6.098 1 78.12 100 ALA A C 1
ATOM 785 O O . ALA A 1 100 ? 3.99 -14.883 6.777 1 78.12 100 ALA A O 1
ATOM 786 N N . GLY A 1 101 ? 4.121 -16.328 5.047 1 76.88 101 GLY A N 1
ATOM 787 C CA . GLY A 1 101 ? 5.352 -15.711 4.566 1 76.88 101 GLY A CA 1
ATOM 788 C C . GLY A 1 101 ? 5.172 -14.273 4.125 1 76.88 101 GLY A C 1
ATOM 789 O O . GLY A 1 101 ? 5.992 -13.406 4.445 1 76.88 101 GLY A O 1
ATOM 790 N N . LEU A 1 102 ? 4.117 -14.055 3.395 1 82.44 102 LEU A N 1
ATOM 791 C CA . LEU A 1 102 ? 3.801 -12.703 2.936 1 82.44 102 LEU A CA 1
ATOM 792 C C . LEU A 1 102 ? 3.518 -11.781 4.117 1 82.44 102 LEU A C 1
ATOM 794 O O . LEU A 1 102 ? 3.979 -10.641 4.141 1 82.44 102 LEU A O 1
ATOM 798 N N . MET A 1 103 ? 2.803 -12.273 5.074 1 84.06 103 MET A N 1
ATOM 799 C CA . MET A 1 103 ? 2.502 -11.508 6.281 1 84.06 103 MET A CA 1
ATOM 800 C C . MET A 1 103 ? 3.779 -11.133 7.023 1 84.06 103 MET A C 1
ATOM 802 O O . MET A 1 103 ? 3.965 -9.977 7.406 1 84.06 103 MET A O 1
ATOM 806 N N . SER A 1 104 ? 4.57 -12.055 7.223 1 77.81 104 SER A N 1
ATOM 807 C CA . SER A 1 104 ? 5.836 -11.82 7.914 1 77.81 104 SER A CA 1
ATOM 808 C C . SER A 1 104 ? 6.672 -10.766 7.188 1 77.81 104 SER A C 1
ATOM 810 O O . SER A 1 104 ? 7.23 -9.867 7.816 1 77.81 104 SER A O 1
ATOM 812 N N . GLU A 1 105 ? 6.688 -10.875 5.938 1 80.75 105 GLU A N 1
ATOM 813 C CA . GLU A 1 105 ? 7.453 -9.93 5.133 1 80.75 105 GLU A CA 1
ATOM 814 C C . GLU A 1 105 ? 6.887 -8.516 5.262 1 80.75 105 GLU A C 1
ATOM 816 O O . GLU A 1 105 ? 7.637 -7.547 5.387 1 80.75 105 GLU A O 1
ATOM 821 N N . GLN A 1 106 ? 5.602 -8.43 5.188 1 87.12 106 GLN A N 1
ATOM 822 C CA . GLN A 1 106 ? 4.969 -7.113 5.27 1 87.12 106 GLN A CA 1
ATOM 823 C C . GLN A 1 106 ? 5.23 -6.465 6.629 1 87.12 106 GLN A C 1
ATOM 825 O O . GLN A 1 106 ? 5.488 -5.262 6.707 1 87.12 106 GLN A O 1
ATOM 830 N N . VAL A 1 107 ? 5.168 -7.223 7.637 1 81.81 107 VAL A N 1
ATOM 831 C CA . VAL A 1 107 ? 5.426 -6.707 8.977 1 81.81 107 VAL A CA 1
ATOM 832 C C . VAL A 1 107 ? 6.883 -6.27 9.094 1 81.81 107 VAL A C 1
ATOM 834 O O . VAL A 1 107 ? 7.18 -5.211 9.656 1 81.81 107 VAL A O 1
ATOM 837 N N . GLU A 1 108 ? 7.754 -7.031 8.594 1 77.19 108 GLU A N 1
ATOM 838 C CA . GLU A 1 108 ? 9.172 -6.688 8.602 1 77.19 108 GLU A CA 1
ATOM 839 C C . GLU A 1 108 ? 9.43 -5.383 7.859 1 77.19 108 GLU A C 1
ATOM 841 O O . GLU A 1 108 ? 10.242 -4.562 8.297 1 77.19 108 GLU A O 1
ATOM 846 N N . MET A 1 109 ? 8.75 -5.293 6.77 1 85.06 109 MET A N 1
ATOM 847 C CA . MET A 1 109 ? 8.922 -4.078 5.98 1 85.06 109 MET A CA 1
ATOM 848 C C . MET A 1 109 ? 8.43 -2.855 6.746 1 85.06 109 MET A C 1
ATOM 850 O O . MET A 1 109 ? 9.055 -1.795 6.699 1 85.06 109 MET A O 1
ATOM 854 N N . LEU A 1 110 ? 7.328 -3.014 7.422 1 87.81 110 LEU A N 1
ATOM 855 C CA . LEU A 1 110 ? 6.82 -1.91 8.227 1 87.81 110 LEU A CA 1
ATOM 856 C C . LEU A 1 110 ? 7.809 -1.539 9.328 1 87.81 110 LEU A C 1
ATOM 858 O O . LEU A 1 110 ? 8.031 -0.355 9.594 1 87.81 110 LEU A O 1
ATOM 862 N N . HIS A 1 111 ? 8.414 -2.518 9.898 1 78.88 111 HIS A N 1
ATOM 863 C CA . HIS A 1 111 ? 9.414 -2.268 10.93 1 78.88 111 HIS A CA 1
ATOM 864 C C . HIS A 1 111 ? 10.641 -1.571 10.344 1 78.88 111 HIS A C 1
ATOM 866 O O . HIS A 1 111 ? 11.203 -0.671 10.977 1 78.88 111 HIS A O 1
ATOM 872 N N . TYR A 1 112 ? 11.023 -2.059 9.273 1 81.25 112 TYR A N 1
ATOM 873 C CA . TYR A 1 112 ? 12.141 -1.421 8.594 1 81.25 112 TYR A CA 1
ATOM 874 C C . TYR A 1 112 ? 11.859 0.057 8.352 1 81.25 112 TYR A C 1
ATOM 876 O O . TYR A 1 112 ? 12.711 0.909 8.633 1 81.25 112 TYR A O 1
ATOM 884 N N . ILE A 1 113 ? 10.703 0.344 7.852 1 89.56 113 ILE A N 1
ATOM 885 C CA . ILE A 1 113 ? 10.312 1.715 7.543 1 89.56 113 ILE A CA 1
ATOM 886 C C . ILE A 1 113 ? 10.312 2.551 8.82 1 89.56 113 ILE A C 1
ATOM 888 O O . ILE A 1 113 ? 10.797 3.684 8.828 1 89.56 113 ILE A O 1
ATOM 892 N N . TYR A 1 114 ? 9.781 2.008 9.844 1 85.25 114 TYR A N 1
ATOM 893 C CA . TYR A 1 114 ? 9.727 2.711 11.125 1 85.25 114 TYR A CA 1
ATOM 894 C C . TYR A 1 114 ? 11.133 3.031 11.633 1 85.25 114 TYR A C 1
ATOM 896 O O . TYR A 1 114 ? 11.375 4.129 12.133 1 85.25 114 TYR A O 1
ATOM 904 N N . ASN A 1 115 ? 12.047 2.123 11.477 1 80.94 115 ASN A N 1
ATOM 905 C CA . ASN A 1 115 ? 13.438 2.357 11.844 1 80.94 115 ASN A CA 1
ATOM 906 C C . ASN A 1 115 ? 14.094 3.393 10.938 1 80.94 115 ASN A C 1
ATOM 908 O O . ASN A 1 115 ? 14.883 4.223 11.398 1 80.94 115 ASN A O 1
ATOM 912 N N . LEU A 1 116 ? 13.805 3.25 9.695 1 84.38 116 LEU A N 1
ATOM 913 C CA . LEU A 1 116 ? 14.32 4.215 8.727 1 84.38 116 LEU A CA 1
ATOM 914 C C . LEU A 1 116 ? 13.898 5.633 9.102 1 84.38 116 LEU A C 1
ATOM 916 O O . LEU A 1 116 ? 14.68 6.574 8.969 1 84.38 116 LEU A O 1
ATOM 920 N N . ALA A 1 117 ? 12.727 5.812 9.633 1 90.94 117 ALA A N 1
ATOM 921 C CA . ALA A 1 117 ? 12.164 7.109 10 1 90.94 117 ALA A CA 1
ATOM 922 C C . ALA A 1 117 ? 12.945 7.734 11.156 1 90.94 117 ALA A C 1
ATOM 924 O O . ALA A 1 117 ? 12.828 8.938 11.406 1 90.94 117 ALA A O 1
ATOM 925 N N . ALA A 1 118 ? 13.688 6.957 11.875 1 80.94 118 ALA A N 1
ATOM 926 C CA . ALA A 1 118 ? 14.477 7.465 12.992 1 80.94 118 ALA A CA 1
ATOM 927 C C . ALA A 1 118 ? 15.883 7.855 12.539 1 80.94 118 ALA A C 1
ATOM 929 O O . ALA A 1 118 ? 16.656 8.422 13.32 1 80.94 118 ALA A O 1
ATOM 930 N N . GLN A 1 119 ? 16.234 7.574 11.336 1 86.06 119 GLN A N 1
ATOM 931 C CA . GLN A 1 119 ? 17.578 7.801 10.828 1 86.06 119 GLN A CA 1
ATOM 932 C C . GLN A 1 119 ? 17.75 9.242 10.352 1 86.06 119 GLN A C 1
ATOM 934 O O . GLN A 1 119 ? 16.781 9.898 9.984 1 86.06 119 GLN A O 1
ATOM 939 N N . PRO A 1 120 ? 18.984 9.711 10.328 1 88.19 120 PRO A N 1
ATOM 940 C CA . PRO A 1 120 ? 19.266 11.086 9.898 1 88.19 120 PRO A CA 1
ATOM 941 C C . PRO A 1 120 ? 18.828 11.352 8.461 1 88.19 120 PRO A C 1
ATOM 943 O O . PRO A 1 120 ? 18.359 12.445 8.148 1 88.19 120 PRO A O 1
ATOM 946 N N . GLN A 1 121 ? 18.938 10.359 7.609 1 90.31 121 GLN A N 1
ATOM 947 C CA . GLN A 1 121 ? 18.578 10.555 6.211 1 90.31 121 GLN A CA 1
ATOM 948 C C . GLN A 1 121 ? 17.094 10.875 6.062 1 90.31 121 GLN A C 1
ATOM 950 O O . GLN A 1 121 ? 16.703 11.633 5.168 1 90.31 121 GLN A O 1
ATOM 955 N N . TRP A 1 122 ? 16.328 10.266 6.891 1 94.31 122 TRP A N 1
ATOM 956 C CA . TRP A 1 122 ? 14.898 10.547 6.91 1 94.31 122 TRP A CA 1
ATOM 957 C C . TRP A 1 122 ? 14.641 11.992 7.316 1 94.31 122 TRP A C 1
ATOM 959 O O . TRP A 1 122 ? 13.875 12.703 6.656 1 94.31 122 TRP A O 1
ATOM 969 N N . ARG A 1 123 ? 15.297 12.453 8.328 1 93.69 123 ARG A N 1
ATOM 970 C CA . ARG A 1 123 ? 15.156 13.82 8.805 1 93.69 123 ARG A CA 1
ATOM 971 C C . ARG A 1 123 ? 15.609 14.82 7.75 1 93.69 123 ARG A C 1
ATOM 973 O O . ARG A 1 123 ? 14.961 15.844 7.539 1 93.69 123 ARG A O 1
ATOM 980 N N . ASP A 1 124 ? 16.672 14.461 7.129 1 95.44 124 ASP A N 1
ATOM 981 C CA . ASP A 1 124 ? 17.172 15.312 6.059 1 95.44 124 ASP A CA 1
ATOM 982 C C . ASP A 1 124 ? 16.172 15.422 4.922 1 95.44 124 ASP A C 1
ATOM 984 O O . ASP A 1 124 ? 15.969 16.5 4.359 1 95.44 124 ASP A O 1
ATOM 988 N N . ALA A 1 125 ? 15.555 14.336 4.605 1 97.56 125 ALA A N 1
ATOM 989 C CA . ALA A 1 125 ? 14.562 14.312 3.535 1 97.56 125 ALA A CA 1
ATOM 990 C C . ALA A 1 125 ? 13.344 15.164 3.895 1 97.56 125 ALA A C 1
ATOM 992 O O . ALA A 1 125 ? 12.852 15.938 3.068 1 97.56 125 ALA A O 1
ATOM 993 N N . VAL A 1 126 ? 12.898 15.008 5.121 1 97 126 VAL A N 1
ATOM 994 C CA . VAL A 1 126 ? 11.758 15.789 5.594 1 97 126 VAL A CA 1
ATOM 995 C C . VAL A 1 126 ? 12.102 17.281 5.535 1 97 126 VAL A C 1
ATOM 997 O O . VAL A 1 126 ? 11.305 18.078 5.039 1 97 126 VAL A O 1
ATOM 1000 N N . ALA A 1 127 ? 13.234 17.609 5.961 1 96.81 127 ALA A N 1
ATOM 1001 C CA . ALA A 1 127 ? 13.688 19 5.953 1 96.81 127 ALA A CA 1
ATOM 1002 C C . ALA A 1 127 ? 13.766 19.531 4.527 1 96.81 127 ALA A C 1
ATOM 1004 O O . ALA A 1 127 ? 13.414 20.688 4.273 1 96.81 127 ALA A O 1
ATOM 1005 N N . ALA A 1 128 ? 14.234 18.719 3.664 1 97.31 128 ALA A N 1
ATOM 1006 C CA . ALA A 1 128 ? 14.352 19.141 2.268 1 97.31 128 ALA A CA 1
ATOM 1007 C C . ALA A 1 128 ? 12.984 19.469 1.673 1 97.31 128 ALA A C 1
ATOM 1009 O O . ALA A 1 128 ? 12.836 20.453 0.943 1 97.31 128 ALA A O 1
ATOM 1010 N N . VAL A 1 129 ? 12.023 18.656 1.96 1 97.38 129 VAL A N 1
ATOM 1011 C CA . VAL A 1 129 ? 10.672 18.875 1.463 1 97.38 129 VAL A CA 1
ATOM 1012 C C . VAL A 1 129 ? 10.125 20.203 2.012 1 97.38 129 VAL A C 1
ATOM 1014 O O . VAL A 1 129 ? 9.531 20.984 1.272 1 97.38 129 VAL A O 1
ATOM 1017 N N . LEU A 1 130 ? 10.352 20.469 3.254 1 95.31 130 LEU A N 1
ATOM 1018 C CA . LEU A 1 130 ? 9.773 21.625 3.91 1 95.31 130 LEU A CA 1
ATOM 1019 C C . LEU A 1 130 ? 10.523 22.906 3.512 1 95.31 130 LEU A C 1
ATOM 1021 O O . LEU A 1 130 ? 9.945 23.984 3.484 1 95.31 130 LEU A O 1
ATOM 1025 N N . ALA A 1 131 ? 11.773 22.766 3.168 1 94.88 131 ALA A N 1
ATOM 1026 C CA . ALA A 1 131 ? 12.609 23.922 2.85 1 94.88 131 ALA A CA 1
ATOM 1027 C C . ALA A 1 131 ? 12.438 24.328 1.393 1 94.88 131 ALA A C 1
ATOM 1029 O O . ALA A 1 131 ? 12.727 25.469 1.027 1 94.88 131 ALA A O 1
ATOM 1030 N N . ALA A 1 132 ? 12.023 23.422 0.561 1 95.5 132 ALA A N 1
ATOM 1031 C CA . ALA A 1 132 ? 11.938 23.703 -0.873 1 95.5 132 ALA A CA 1
ATOM 1032 C C . ALA A 1 132 ? 10.836 24.703 -1.178 1 95.5 132 ALA A C 1
ATOM 1034 O O . ALA A 1 132 ? 9.781 24.688 -0.537 1 95.5 132 ALA A O 1
ATOM 1035 N N . ASN A 1 133 ? 11.047 25.547 -2.164 1 93.19 133 ASN A N 1
ATOM 1036 C CA . ASN A 1 133 ? 10 26.438 -2.633 1 93.19 133 ASN A CA 1
ATOM 1037 C C . ASN A 1 133 ? 8.898 25.688 -3.373 1 93.19 133 ASN A C 1
ATOM 1039 O O . ASN A 1 133 ? 7.719 26.016 -3.242 1 93.19 133 ASN A O 1
ATOM 1043 N N . GLU A 1 134 ? 9.344 24.703 -4.152 1 91.88 134 GLU A N 1
ATOM 1044 C CA . GLU A 1 134 ? 8.445 23.844 -4.914 1 91.88 134 GLU A CA 1
ATOM 1045 C C . GLU A 1 134 ? 8.875 22.391 -4.844 1 91.88 134 GLU A C 1
ATOM 1047 O O . GLU A 1 134 ? 10.07 22.078 -4.91 1 91.88 134 GLU A O 1
ATOM 1052 N N . VAL A 1 135 ? 7.887 21.562 -4.695 1 94.75 135 VAL A N 1
ATOM 1053 C CA . VAL A 1 135 ? 8.164 20.125 -4.66 1 94.75 135 VAL A CA 1
ATOM 1054 C C . VAL A 1 135 ? 7.473 19.438 -5.836 1 94.75 135 VAL A C 1
ATOM 1056 O O . VAL A 1 135 ? 6.262 19.594 -6.031 1 94.75 135 VAL A O 1
ATOM 1059 N N . PHE A 1 136 ? 8.266 18.75 -6.613 1 92.38 136 PHE A N 1
ATOM 1060 C CA . PHE A 1 136 ? 7.75 17.938 -7.711 1 92.38 136 PHE A CA 1
ATOM 1061 C C . PHE A 1 136 ? 7.863 16.453 -7.387 1 92.38 136 PHE A C 1
ATOM 1063 O O . PHE A 1 136 ? 8.883 16 -6.863 1 92.38 136 PHE A O 1
ATOM 1070 N N . VAL A 1 137 ? 6.777 15.742 -7.688 1 94.75 137 VAL A N 1
ATOM 1071 C CA . VAL A 1 137 ? 6.781 14.297 -7.508 1 94.75 137 VAL A CA 1
ATOM 1072 C C . VAL A 1 137 ? 6.633 13.602 -8.859 1 94.75 137 VAL A C 1
ATOM 1074 O O . VAL A 1 137 ? 5.742 13.945 -9.648 1 94.75 137 VAL A O 1
ATOM 1077 N N . ALA A 1 138 ? 7.531 12.656 -9.125 1 91.81 138 ALA A N 1
ATOM 1078 C CA . ALA A 1 138 ? 7.48 11.898 -10.375 1 91.81 138 ALA A CA 1
ATOM 1079 C C . ALA A 1 138 ? 7.449 10.398 -10.109 1 91.81 138 ALA A C 1
ATOM 1081 O O . ALA A 1 138 ? 8.141 9.906 -9.211 1 91.81 138 ALA A O 1
ATOM 1082 N N . SER A 1 139 ? 6.668 9.758 -10.797 1 90.44 139 SER A N 1
ATOM 1083 C CA . SER A 1 139 ? 6.609 8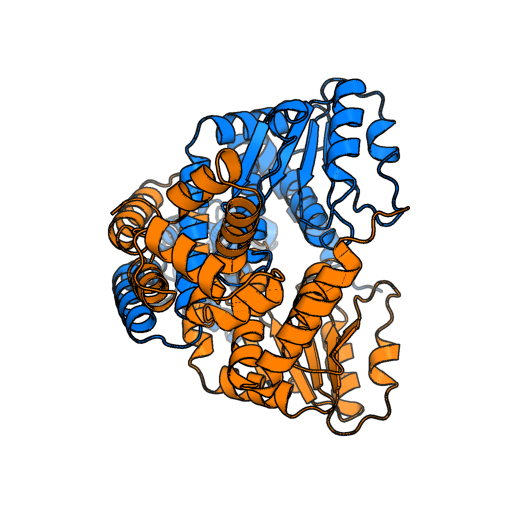.297 -10.766 1 90.44 139 SER A CA 1
ATOM 1084 C C . SER A 1 139 ? 6.348 7.734 -12.164 1 90.44 139 SER A C 1
ATOM 1086 O O . SER A 1 139 ? 6.035 8.477 -13.094 1 90.44 139 SER A O 1
ATOM 1088 N N . HIS A 1 140 ? 6.578 6.414 -12.305 1 85 140 HIS A N 1
ATOM 1089 C CA . HIS A 1 140 ? 6.219 5.73 -13.547 1 85 140 HIS A CA 1
ATOM 1090 C C . HIS A 1 140 ? 4.707 5.734 -13.758 1 85 140 HIS A C 1
ATOM 1092 O O . HIS A 1 140 ? 3.941 5.781 -12.789 1 85 140 HIS A O 1
ATOM 1098 N N . GLN A 1 141 ? 4.301 5.676 -15.008 1 78.38 141 GLN A N 1
ATOM 1099 C CA . GLN A 1 141 ? 2.877 5.691 -15.328 1 78.38 141 GLN A CA 1
ATOM 1100 C C . GLN A 1 141 ? 2.141 4.551 -14.633 1 78.38 141 GLN A C 1
ATOM 1102 O O . GLN A 1 141 ? 0.999 4.719 -14.195 1 78.38 141 GLN A O 1
ATOM 1107 N N . GLY A 1 142 ? 2.77 3.434 -14.547 1 77.25 142 GLY A N 1
ATOM 1108 C CA . GLY A 1 142 ? 2.16 2.275 -13.914 1 77.25 142 GLY A CA 1
ATOM 1109 C C . GLY A 1 142 ? 1.976 2.439 -12.414 1 77.25 142 GLY A C 1
ATOM 1110 O O . GLY A 1 142 ? 1.209 1.701 -11.789 1 77.25 142 GLY A O 1
ATOM 1111 N N . THR A 1 143 ? 2.621 3.393 -11.836 1 82.94 143 THR A N 1
ATOM 1112 C CA . THR A 1 143 ? 2.5 3.67 -10.406 1 82.94 143 THR A CA 1
ATOM 1113 C C . THR A 1 143 ? 2.086 5.121 -10.172 1 82.94 143 THR A C 1
ATOM 1115 O O . THR A 1 143 ? 2.398 5.699 -9.133 1 82.94 143 THR A O 1
ATOM 1118 N N . ALA A 1 144 ? 1.465 5.68 -11.125 1 82.31 144 ALA A N 1
ATOM 1119 C CA . ALA A 1 144 ? 1.09 7.09 -11.07 1 82.31 144 ALA A CA 1
ATOM 1120 C C . ALA A 1 144 ? 0.172 7.367 -9.883 1 82.31 144 ALA A C 1
ATOM 1122 O O . ALA A 1 144 ? 0.235 8.438 -9.281 1 82.31 144 ALA A O 1
ATOM 1123 N N . CYS A 1 145 ? -0.584 6.414 -9.539 1 82 145 CYS A N 1
ATOM 1124 C CA . CYS A 1 145 ? -1.494 6.605 -8.422 1 82 145 CYS A CA 1
ATOM 1125 C C . CYS A 1 145 ? -0.723 6.812 -7.121 1 82 145 CYS A C 1
ATOM 1127 O O . CYS A 1 145 ? -1.118 7.621 -6.281 1 82 145 CYS A O 1
ATOM 1129 N N . LEU A 1 146 ? 0.375 6.133 -6.996 1 86.62 146 LEU A N 1
ATOM 1130 C CA . LEU A 1 146 ? 1.194 6.273 -5.797 1 86.62 146 LEU A CA 1
ATOM 1131 C C . LEU A 1 146 ? 1.775 7.68 -5.699 1 86.62 146 LEU A C 1
ATOM 1133 O O . LEU A 1 146 ? 1.717 8.305 -4.641 1 86.62 146 LEU A O 1
ATOM 1137 N N . GLY A 1 147 ? 2.295 8.07 -6.84 1 89.44 147 GLY A N 1
ATOM 1138 C CA . GLY A 1 147 ? 2.85 9.414 -6.875 1 89.44 147 GLY A CA 1
ATOM 1139 C C . GLY A 1 147 ? 1.815 10.492 -6.613 1 89.44 147 GLY A C 1
ATOM 1140 O O . GLY A 1 147 ? 2.076 11.445 -5.871 1 89.44 147 GLY A O 1
ATOM 1141 N N . TYR A 1 148 ? 0.752 10.281 -7.207 1 86 148 TYR A N 1
ATOM 1142 C CA . TYR A 1 148 ? -0.331 11.242 -7.055 1 86 148 TYR A CA 1
ATOM 1143 C C . TYR A 1 148 ? -0.807 11.305 -5.609 1 86 148 TYR A C 1
ATOM 1145 O O . TYR A 1 148 ? -0.919 12.391 -5.031 1 86 148 TYR A O 1
ATOM 1153 N N . GLN A 1 149 ? -1.097 10.18 -5.082 1 86.12 149 GLN A N 1
ATOM 1154 C CA . GLN A 1 149 ? -1.549 10.125 -3.695 1 86.12 149 GLN A CA 1
ATOM 1155 C C . GLN A 1 149 ? -0.507 10.719 -2.754 1 86.12 149 GLN A C 1
ATOM 1157 O O . GLN A 1 149 ? -0.854 11.422 -1.801 1 86.12 149 GLN A O 1
ATOM 1162 N N . PHE A 1 150 ? 0.64 10.438 -3.021 1 92.75 150 PHE A N 1
ATOM 1163 C CA . PHE A 1 150 ? 1.734 10.977 -2.223 1 92.75 150 PHE A CA 1
ATOM 1164 C C . PHE A 1 150 ? 1.771 12.492 -2.303 1 92.75 150 PHE A C 1
ATOM 1166 O O . PHE A 1 150 ? 1.896 13.172 -1.282 1 92.75 150 PHE A O 1
ATOM 1173 N N . SER A 1 151 ? 1.675 12.992 -3.482 1 92 151 SER A N 1
ATOM 1174 C CA . SER A 1 151 ? 1.646 14.438 -3.68 1 92 151 SER A CA 1
ATOM 1175 C C . SER A 1 151 ? 0.474 15.078 -2.941 1 92 151 SER A C 1
ATOM 1177 O O . SER A 1 151 ? 0.613 16.156 -2.354 1 92 151 SER A O 1
ATOM 1179 N N . ASP A 1 152 ? -0.609 14.406 -3.016 1 85.38 152 ASP A N 1
ATOM 1180 C CA . ASP A 1 152 ? -1.794 14.898 -2.316 1 85.38 152 ASP A CA 1
ATOM 1181 C C . ASP A 1 152 ? -1.548 14.977 -0.812 1 85.38 152 ASP A C 1
ATOM 1183 O O . ASP A 1 152 ? -1.914 15.969 -0.173 1 85.38 152 ASP A O 1
ATOM 1187 N N . HIS A 1 153 ? -0.952 14.016 -0.298 1 87.5 153 HIS A N 1
ATOM 1188 C CA . HIS A 1 153 ? -0.664 14 1.132 1 87.5 153 HIS A CA 1
ATOM 1189 C C . HIS A 1 153 ? 0.334 15.086 1.507 1 87.5 153 HIS A C 1
ATOM 1191 O O . HIS A 1 153 ? 0.186 15.742 2.541 1 87.5 153 HIS A O 1
ATOM 1197 N N . LEU A 1 154 ? 1.321 15.211 0.684 1 92.38 154 LEU A N 1
ATOM 1198 C CA . LEU A 1 154 ? 2.275 16.281 0.937 1 92.38 154 LEU A CA 1
ATOM 1199 C C . LEU A 1 154 ? 1.587 17.641 0.901 1 92.38 154 LEU A C 1
ATOM 1201 O O . LEU A 1 154 ? 1.951 18.547 1.656 1 92.38 154 LEU A O 1
ATOM 1205 N N . GLY A 1 155 ? 0.641 17.719 0.019 1 89.12 155 GLY A N 1
ATOM 1206 C CA . GLY A 1 155 ? -0.105 18.953 -0.136 1 89.12 155 GLY A CA 1
ATOM 1207 C C . GLY A 1 155 ? -0.845 19.359 1.121 1 89.12 155 GLY A C 1
ATOM 1208 O O . GLY A 1 155 ? -1.192 20.531 1.288 1 89.12 155 GLY A O 1
ATOM 1209 N N . LEU A 1 156 ? -1.123 18.453 1.974 1 82.44 156 LEU A N 1
ATOM 1210 C CA . LEU A 1 156 ? -1.752 18.766 3.252 1 82.44 156 LEU A CA 1
ATOM 1211 C C . LEU A 1 156 ? -0.786 19.516 4.164 1 82.44 156 LEU A C 1
ATOM 1213 O O . LEU A 1 156 ? -1.212 20.234 5.066 1 82.44 156 LEU A O 1
ATOM 1217 N N . ALA A 1 157 ? 0.461 19.328 3.926 1 85.69 157 ALA A N 1
ATOM 1218 C CA . ALA A 1 157 ? 1.482 19.891 4.805 1 85.69 157 ALA A CA 1
ATOM 1219 C C . ALA A 1 157 ? 2.072 21.172 4.211 1 85.69 157 ALA A C 1
ATOM 1221 O O . ALA A 1 157 ? 2.633 22 4.938 1 85.69 157 ALA A O 1
ATOM 1222 N N . ARG A 1 158 ? 1.959 21.297 2.943 1 88.81 158 ARG A N 1
ATOM 1223 C CA . ARG A 1 158 ? 2.598 22.453 2.311 1 88.81 158 ARG A CA 1
ATOM 1224 C C . ARG A 1 158 ? 1.928 22.781 0.98 1 88.81 158 ARG A C 1
ATOM 1226 O O . ARG A 1 158 ? 1.276 21.938 0.375 1 88.81 158 ARG A O 1
ATOM 1233 N N . ASP A 1 159 ? 2.264 24 0.559 1 87.94 159 ASP A N 1
ATOM 1234 C CA . ASP A 1 159 ? 1.815 24.438 -0.758 1 87.94 159 ASP A CA 1
ATOM 1235 C C . ASP A 1 159 ? 2.832 24.078 -1.837 1 87.94 159 ASP A C 1
ATOM 1237 O O . ASP A 1 159 ? 3.934 23.609 -1.528 1 87.94 159 ASP A O 1
ATOM 1241 N N . HIS A 1 160 ? 2.406 24.172 -3.064 1 88.75 160 HIS A N 1
ATOM 1242 C CA . HIS A 1 160 ? 3.258 24.078 -4.246 1 88.75 160 HIS A CA 1
ATOM 1243 C C . HIS A 1 160 ? 3.836 22.672 -4.402 1 88.75 160 HIS A C 1
ATOM 1245 O O . HIS A 1 160 ? 5.047 22.516 -4.57 1 88.75 160 HIS A O 1
ATOM 1251 N N . VAL A 1 161 ? 3.062 21.734 -4.223 1 92.38 161 VAL A N 1
ATOM 1252 C CA . VAL A 1 161 ? 3.387 20.359 -4.57 1 92.38 161 VAL A CA 1
ATOM 1253 C C . VAL A 1 161 ? 2.723 19.984 -5.891 1 92.38 161 VAL A C 1
ATOM 1255 O O . VAL A 1 161 ? 1.515 20.156 -6.059 1 92.38 161 VAL A O 1
ATOM 1258 N N . GLN A 1 162 ? 3.52 19.469 -6.824 1 88.31 162 GLN A N 1
ATOM 1259 C CA . GLN A 1 162 ? 3.004 19.109 -8.141 1 88.31 162 GLN A CA 1
ATOM 1260 C C . GLN A 1 162 ? 3.385 17.672 -8.5 1 88.31 162 GLN A C 1
ATOM 1262 O O . GLN A 1 162 ? 4.504 17.234 -8.227 1 88.31 162 GLN A O 1
ATOM 1267 N N . PHE A 1 163 ? 2.436 17.016 -9.086 1 89.25 163 PHE A N 1
ATOM 1268 C CA . PHE A 1 163 ? 2.688 15.641 -9.516 1 89.25 163 PHE A CA 1
ATOM 1269 C C . PHE A 1 163 ? 2.795 15.562 -11.039 1 89.25 163 PHE A C 1
ATOM 1271 O O . PHE A 1 163 ? 1.999 16.172 -11.75 1 89.25 163 PHE A O 1
ATOM 1278 N N . ALA A 1 164 ? 3.801 14.836 -11.406 1 78.44 164 ALA A N 1
ATOM 1279 C CA . ALA A 1 164 ? 3.953 14.508 -12.82 1 78.44 164 ALA A CA 1
ATOM 1280 C C . ALA A 1 164 ? 3.902 12.992 -13.039 1 78.44 164 ALA A C 1
ATOM 1282 O O . ALA A 1 164 ? 4.812 12.273 -12.633 1 78.44 164 ALA A O 1
ATOM 1283 N N . GLY A 1 165 ? 2.818 12.383 -13.531 1 69.06 165 GLY A N 1
ATOM 1284 C CA . GLY A 1 165 ? 2.57 10.961 -13.656 1 69.06 165 GLY A CA 1
ATOM 1285 C C . GLY A 1 165 ? 3.031 10.391 -14.984 1 69.06 165 GLY A C 1
ATOM 1286 O O . GLY A 1 165 ? 2.816 9.211 -15.273 1 69.06 165 GLY A O 1
ATOM 1287 N N . GLY A 1 166 ? 3.705 11.078 -15.766 1 62.12 166 GLY A N 1
ATOM 1288 C CA . GLY A 1 166 ? 4.309 10.562 -16.984 1 62.12 166 GLY A CA 1
ATOM 1289 C C . GLY A 1 166 ? 3.299 10.312 -18.094 1 62.12 166 GLY A C 1
ATOM 1290 O O . GLY A 1 166 ? 3.631 9.719 -19.125 1 62.12 166 GLY A O 1
ATOM 1291 N N . ALA A 1 167 ? 1.926 10.398 -17.75 1 58.19 167 ALA A N 1
ATOM 1292 C CA . ALA A 1 167 ? 0.915 10.07 -18.75 1 58.19 167 ALA A CA 1
ATOM 1293 C C . ALA A 1 167 ? 1.299 10.633 -20.109 1 58.19 167 ALA A C 1
ATOM 1295 O O . ALA A 1 167 ? 1.052 10 -21.141 1 58.19 167 ALA A O 1
ATOM 1296 N N . SER A 1 168 ? 1.762 11.75 -20.125 1 53.81 168 SER A N 1
ATOM 1297 C CA . SER A 1 168 ? 2.17 12.289 -21.422 1 53.81 168 SER A CA 1
ATOM 1298 C C . SER A 1 168 ? 3.58 11.836 -21.781 1 53.81 168 SER A C 1
ATOM 1300 O O . SER A 1 168 ? 4.082 12.156 -22.859 1 53.81 168 SER A O 1
ATOM 1302 N N . GLY A 1 169 ? 4.148 10.891 -21.047 1 56.97 169 GLY A N 1
ATOM 1303 C CA . GLY A 1 169 ? 5.52 10.453 -21.266 1 56.97 169 GLY A CA 1
ATOM 1304 C C . GLY A 1 169 ? 6.539 11.547 -21 1 56.97 169 GLY A C 1
ATOM 1305 O O . GLY A 1 169 ? 7.746 11.328 -21.141 1 56.97 169 GLY A O 1
ATOM 1306 N N . SER A 1 170 ? 6.031 12.711 -20.766 1 61.72 170 SER A N 1
ATOM 1307 C CA . SER A 1 170 ? 6.973 13.812 -20.656 1 61.72 170 SER A CA 1
ATOM 1308 C C . SER A 1 170 ? 7 14.375 -19.234 1 61.72 170 SER A C 1
ATOM 1310 O O . SER A 1 170 ? 5.957 14.484 -18.594 1 61.72 170 SER A O 1
ATOM 1312 N N . TYR A 1 171 ? 8.211 14.43 -18.672 1 69 171 TYR A N 1
ATOM 1313 C CA . TYR A 1 171 ? 8.484 15.07 -17.391 1 69 171 TYR A CA 1
ATOM 1314 C C . TYR A 1 171 ? 9.078 16.453 -17.594 1 69 171 TYR A C 1
ATOM 1316 O O . TYR A 1 171 ? 9.531 17.094 -16.641 1 69 171 TYR A O 1
ATOM 1324 N N . VAL A 1 172 ? 9.047 16.828 -18.812 1 62.97 172 VAL A N 1
ATOM 1325 C CA . VAL A 1 172 ? 9.672 18.094 -19.219 1 62.97 172 VAL A CA 1
ATOM 1326 C C . VAL A 1 172 ? 9.016 19.25 -18.5 1 62.97 172 VAL A C 1
ATOM 1328 O O . VAL A 1 172 ? 9.695 20.203 -18.094 1 62.97 172 VAL A O 1
ATOM 1331 N N . GLU A 1 173 ? 7.809 19.141 -18.297 1 66 173 GLU A N 1
ATOM 1332 C CA . GLU A 1 173 ? 7.082 20.234 -17.656 1 66 173 GLU A CA 1
ATOM 1333 C C . GLU A 1 173 ? 7.59 20.484 -16.25 1 66 173 GLU A C 1
ATOM 1335 O O . GLU A 1 173 ? 7.555 21.625 -15.766 1 66 173 GLU A O 1
ATOM 1340 N N . LEU A 1 174 ? 8.102 19.469 -15.688 1 67.75 174 LEU A N 1
ATOM 1341 C CA . LEU A 1 174 ? 8.602 19.609 -14.32 1 67.75 174 LEU A CA 1
ATOM 1342 C C . LEU A 1 174 ? 9.906 20.406 -14.305 1 67.75 174 LEU A C 1
ATOM 1344 O O . LEU A 1 174 ? 10.172 21.141 -13.352 1 67.75 174 LEU A O 1
ATOM 1348 N N . LEU A 1 175 ? 10.609 20.281 -15.414 1 69.06 175 LEU A N 1
ATOM 1349 C CA . LEU A 1 175 ? 11.961 20.844 -15.398 1 69.06 175 LEU A CA 1
ATOM 1350 C C . LEU A 1 175 ? 11.977 22.25 -16 1 69.06 175 LEU A C 1
ATOM 1352 O O . LEU A 1 175 ? 12.984 22.938 -15.938 1 69.06 175 LEU A O 1
ATOM 1356 N N . CYS A 1 176 ? 10.875 22.625 -16.5 1 66.69 176 CYS A N 1
ATOM 1357 C CA . CYS A 1 176 ? 10.828 23.922 -17.172 1 66.69 176 CYS A CA 1
ATOM 1358 C C . CYS A 1 176 ? 10.562 25.031 -16.172 1 66.69 176 CYS A C 1
ATOM 1360 O O . CYS A 1 176 ? 10.594 26.219 -16.547 1 66.69 176 CYS A O 1
ATOM 1362 N N . HIS A 1 177 ? 10.398 24.672 -15.016 1 64.06 177 HIS A N 1
ATOM 1363 C CA . HIS A 1 177 ? 10.125 25.703 -14.023 1 64.06 177 HIS A CA 1
ATOM 1364 C C . HIS A 1 177 ? 11.414 26.375 -13.555 1 64.06 177 HIS A C 1
ATOM 1366 O O . HIS A 1 177 ? 12.414 25.688 -13.312 1 64.06 177 HIS A O 1
ATOM 1372 N N . GLU A 1 178 ? 11.523 27.625 -13.906 1 61.81 178 GLU A N 1
ATOM 1373 C CA . GLU A 1 178 ? 12.648 28.422 -13.398 1 61.81 178 GLU A CA 1
ATOM 1374 C C . GLU A 1 178 ? 12.531 28.656 -11.898 1 61.81 178 GLU A C 1
ATOM 1376 O O . GLU A 1 178 ? 11.922 29.625 -11.461 1 61.81 178 GLU A O 1
ATOM 1381 N N . THR A 1 179 ? 12.531 27.594 -11.141 1 64.94 179 THR A N 1
ATOM 1382 C CA . THR A 1 179 ? 12.383 27.844 -9.711 1 64.94 179 THR A CA 1
ATOM 1383 C C . THR A 1 179 ? 13.711 27.625 -8.984 1 64.94 179 THR A C 1
ATOM 1385 O O . THR A 1 179 ? 14.578 26.906 -9.477 1 64.94 179 THR A O 1
ATOM 1388 N N . THR A 1 180 ? 13.867 28.594 -8 1 78.94 180 THR A N 1
ATOM 1389 C CA . THR A 1 180 ? 14.984 28.438 -7.074 1 78.94 180 THR A CA 1
ATOM 1390 C C . THR A 1 180 ? 14.617 27.5 -5.93 1 78.94 180 THR A C 1
ATOM 1392 O O . THR A 1 180 ? 13.477 27.5 -5.469 1 78.94 180 THR A O 1
ATOM 1395 N N . ASP A 1 181 ? 15.422 26.516 -5.59 1 89.44 181 ASP A N 1
ATOM 1396 C CA . ASP A 1 181 ? 15.328 25.641 -4.43 1 89.44 181 ASP A CA 1
ATOM 1397 C C . ASP A 1 181 ? 14.172 24.641 -4.586 1 89.44 181 ASP A C 1
ATOM 1399 O O . ASP A 1 181 ? 13.344 24.5 -3.682 1 89.44 181 ASP A O 1
ATOM 1403 N N . SER A 1 182 ? 14.117 24.109 -5.832 1 93.06 182 SER A N 1
ATOM 1404 C CA . SER A 1 182 ? 13.102 23.094 -6.113 1 93.06 182 SER A CA 1
ATOM 1405 C C . SER A 1 182 ? 13.594 21.703 -5.754 1 93.06 182 SER A C 1
ATOM 1407 O O . SER A 1 182 ? 14.789 21.422 -5.844 1 93.06 182 SER A O 1
ATOM 1409 N N . LEU A 1 183 ? 12.672 20.953 -5.289 1 95.88 183 LEU A N 1
ATOM 1410 C CA . LEU A 1 183 ? 12.953 19.547 -4.957 1 95.88 183 LEU A CA 1
ATOM 1411 C C . LEU A 1 183 ? 12.18 18.609 -5.871 1 95.88 183 LEU A C 1
ATOM 1413 O O . LEU A 1 183 ? 10.969 18.781 -6.059 1 95.88 183 LEU A O 1
ATOM 1417 N N . LEU A 1 184 ? 12.891 17.703 -6.5 1 94.81 184 LEU A N 1
ATOM 1418 C CA . LEU A 1 184 ? 12.25 16.625 -7.234 1 94.81 184 LEU A CA 1
ATOM 1419 C C . LEU A 1 184 ? 12.289 15.328 -6.434 1 94.81 184 LEU A C 1
ATOM 1421 O O . LEU A 1 184 ? 13.367 14.844 -6.078 1 94.81 184 LEU A O 1
ATOM 1425 N N . VAL A 1 185 ? 11.125 14.82 -6.145 1 96.62 185 VAL A N 1
ATOM 1426 C CA . VAL A 1 185 ? 11.016 13.5 -5.527 1 96.62 185 VAL A CA 1
ATOM 1427 C C . VAL A 1 185 ? 10.703 12.453 -6.598 1 96.62 185 VAL A C 1
ATOM 1429 O O . VAL A 1 185 ? 9.688 12.547 -7.285 1 96.62 185 VAL A O 1
ATOM 1432 N N . ILE A 1 186 ? 11.539 11.469 -6.73 1 94.81 186 ILE A N 1
ATOM 1433 C CA . ILE A 1 186 ? 11.336 10.367 -7.668 1 94.81 186 ILE A CA 1
ATOM 1434 C C . ILE A 1 186 ? 10.945 9.102 -6.91 1 94.81 186 ILE A C 1
ATOM 1436 O O . ILE A 1 186 ? 11.719 8.586 -6.105 1 94.81 186 ILE A O 1
ATOM 1440 N N . VAL A 1 187 ? 9.719 8.695 -7.148 1 94.12 187 VAL A N 1
ATOM 1441 C CA . VAL A 1 187 ? 9.289 7.387 -6.668 1 94.12 187 VAL A CA 1
ATOM 1442 C C . VAL A 1 187 ? 9.625 6.32 -7.703 1 94.12 187 VAL A C 1
ATOM 1444 O O . VAL A 1 187 ? 8.883 6.109 -8.656 1 94.12 187 VAL A O 1
ATOM 1447 N N . ASP A 1 188 ? 10.648 5.621 -7.422 1 88.38 188 ASP A N 1
ATOM 1448 C CA . ASP A 1 188 ? 11.266 4.762 -8.43 1 88.38 188 ASP A CA 1
ATOM 1449 C C . ASP A 1 188 ? 10.656 3.361 -8.406 1 88.38 188 ASP A C 1
ATOM 1451 O O . ASP A 1 188 ? 10.141 2.92 -7.375 1 88.38 188 ASP A O 1
ATOM 1455 N N . SER A 1 189 ? 10.664 2.746 -9.555 1 82.06 189 SER A N 1
ATOM 1456 C CA . SER A 1 189 ? 10.25 1.361 -9.75 1 82.06 189 SER A CA 1
ATOM 1457 C C . SER A 1 189 ? 11.07 0.694 -10.852 1 82.06 189 SER A C 1
ATOM 1459 O O . SER A 1 189 ? 11.781 1.367 -11.602 1 82.06 189 SER A O 1
ATOM 1461 N N . HIS A 1 190 ? 10.969 -0.639 -10.945 1 74.81 190 HIS A N 1
ATOM 1462 C CA . HIS A 1 190 ? 11.711 -1.374 -11.961 1 74.81 190 HIS A CA 1
ATOM 1463 C C . HIS A 1 190 ? 11.266 -0.963 -13.367 1 74.81 190 HIS A C 1
ATOM 1465 O O . HIS A 1 190 ? 12.055 -1.037 -14.312 1 74.81 190 HIS A O 1
ATOM 1471 N N . ARG A 1 191 ? 10.094 -0.413 -13.477 1 76.56 191 ARG A N 1
ATOM 1472 C CA . ARG A 1 191 ? 9.547 -0.066 -14.781 1 76.56 191 ARG A CA 1
ATOM 1473 C C . ARG A 1 191 ? 9.859 1.384 -15.141 1 76.56 191 ARG A C 1
ATOM 1475 O O . ARG A 1 191 ? 9.594 1.826 -16.25 1 76.56 191 ARG A O 1
ATOM 1482 N N . PHE A 1 192 ? 10.398 2.105 -14.172 1 83.31 192 PHE A N 1
ATOM 1483 C CA . PHE A 1 192 ? 10.672 3.52 -14.406 1 83.31 192 PHE A CA 1
ATOM 1484 C C . PHE A 1 192 ? 12.047 3.709 -15.039 1 83.31 192 PHE A C 1
ATOM 1486 O O . PHE A 1 192 ? 12.945 4.273 -14.422 1 83.31 192 PHE A O 1
ATOM 1493 N N . ALA A 1 193 ? 12.18 3.402 -16.297 1 78.44 193 ALA A N 1
ATOM 1494 C CA . ALA A 1 193 ? 13.438 3.408 -17.047 1 78.44 193 ALA A CA 1
ATOM 1495 C C . ALA A 1 193 ? 14.016 4.816 -17.141 1 78.44 193 ALA A C 1
ATOM 1497 O O . ALA A 1 193 ? 15.234 4.996 -17.156 1 78.44 193 ALA A O 1
ATOM 1498 N N . LYS A 1 194 ? 13.195 5.742 -17.094 1 84.19 194 LYS A N 1
ATOM 1499 C CA . LYS A 1 194 ? 13.617 7.121 -17.312 1 84.19 194 LYS A CA 1
ATOM 1500 C C . LYS A 1 194 ? 14.008 7.789 -15.992 1 84.19 194 LYS A C 1
ATOM 1502 O O . LYS A 1 194 ? 14.367 8.969 -15.969 1 84.19 194 LYS A O 1
ATOM 1507 N N . SER A 1 195 ? 13.922 7.07 -14.906 1 87.94 195 SER A N 1
ATOM 1508 C CA . SER A 1 195 ? 14.148 7.676 -13.594 1 87.94 195 SER A CA 1
ATOM 1509 C C . SER A 1 195 ? 15.562 8.242 -13.492 1 87.94 195 SER A C 1
ATOM 1511 O O . SER A 1 195 ? 15.758 9.352 -12.977 1 87.94 195 SER A O 1
ATOM 1513 N N . ARG A 1 196 ? 16.484 7.535 -14.078 1 88.69 196 ARG A N 1
ATOM 1514 C CA . ARG A 1 196 ? 17.859 8 -14.031 1 88.69 196 ARG A CA 1
ATOM 1515 C C . ARG A 1 196 ? 18.031 9.289 -14.828 1 88.69 196 ARG A C 1
ATOM 1517 O O . ARG A 1 196 ? 18.641 10.242 -14.344 1 88.69 196 ARG A O 1
ATOM 1524 N N . LEU A 1 197 ? 17.594 9.273 -16 1 88.06 197 LEU A N 1
ATOM 1525 C CA . LEU A 1 197 ? 17.688 10.445 -16.875 1 88.06 197 LEU A CA 1
ATOM 1526 C C . LEU A 1 197 ? 16.984 11.641 -16.234 1 88.06 197 LEU A C 1
ATOM 1528 O O . LEU A 1 197 ? 17.484 12.766 -16.297 1 88.06 197 LEU A O 1
ATOM 1532 N N . LEU A 1 198 ? 15.883 11.406 -15.648 1 89.44 198 LEU A N 1
ATOM 1533 C CA . LEU A 1 198 ? 15.125 12.461 -14.984 1 89.44 198 LEU A CA 1
ATOM 1534 C C . LEU A 1 198 ? 15.93 13.047 -13.82 1 89.44 198 LEU A C 1
ATOM 1536 O O . LEU A 1 198 ? 16 14.266 -13.664 1 89.44 198 LEU A O 1
ATOM 1540 N N . ALA A 1 199 ? 16.5 12.18 -13.047 1 92.12 199 ALA A N 1
ATOM 1541 C CA . ALA A 1 199 ? 17.312 12.617 -11.914 1 92.12 199 ALA A CA 1
ATOM 1542 C C . ALA A 1 199 ? 18.5 13.461 -12.375 1 92.12 199 ALA A C 1
ATOM 1544 O O . ALA A 1 199 ? 18.766 14.531 -11.836 1 92.12 199 ALA A O 1
ATOM 1545 N N . ARG A 1 200 ? 19.172 13 -13.375 1 91.19 200 ARG A N 1
ATOM 1546 C CA . ARG A 1 200 ? 20.328 13.703 -13.922 1 91.19 200 ARG A CA 1
ATOM 1547 C C . ARG A 1 200 ? 19.938 15.078 -14.453 1 91.19 200 ARG A C 1
ATOM 1549 O O . ARG A 1 200 ? 20.594 16.078 -14.172 1 91.19 200 ARG A O 1
ATOM 1556 N N . SER A 1 201 ? 18.906 15.078 -15.203 1 89.44 201 SER A N 1
ATOM 1557 C CA . SER A 1 201 ? 18.422 16.328 -15.789 1 89.44 201 SER A CA 1
ATOM 1558 C C . SER A 1 201 ? 18 17.328 -14.711 1 89.44 201 SER A C 1
ATOM 1560 O O . SER A 1 201 ? 18.266 18.516 -14.836 1 89.44 201 SER A O 1
ATOM 1562 N N . ALA A 1 202 ? 17.344 16.844 -13.68 1 91.12 202 ALA A N 1
ATOM 1563 C CA . ALA A 1 202 ? 16.922 17.688 -12.578 1 91.12 202 ALA A CA 1
ATOM 1564 C C . ALA A 1 202 ? 18.109 18.312 -11.859 1 91.12 202 ALA A C 1
ATOM 1566 O O . ALA A 1 202 ? 18.109 19.5 -11.562 1 91.12 202 ALA A O 1
ATOM 1567 N N . ARG A 1 203 ? 19.109 17.547 -11.625 1 91.19 203 ARG A N 1
ATOM 1568 C CA . ARG A 1 203 ? 20.312 18.047 -10.984 1 91.19 203 ARG A CA 1
ATOM 1569 C C . ARG A 1 203 ? 20.984 19.125 -11.828 1 91.19 203 ARG A C 1
ATOM 1571 O O . ARG A 1 203 ? 21.422 20.141 -11.305 1 91.19 203 ARG A O 1
ATOM 1578 N N . ARG A 1 204 ? 21.031 18.891 -13.078 1 88.19 204 ARG A N 1
ATOM 1579 C CA . ARG A 1 204 ? 21.625 19.859 -14 1 88.19 204 ARG A CA 1
ATOM 1580 C C . ARG A 1 204 ? 20.844 21.172 -13.984 1 88.19 204 ARG A C 1
ATOM 1582 O O . ARG A 1 204 ? 21.422 22.25 -14.141 1 88.19 204 ARG A O 1
ATOM 1589 N N . ALA A 1 205 ? 19.594 21.031 -13.789 1 87.19 205 ALA A N 1
ATOM 1590 C CA . ALA A 1 205 ? 18.719 22.203 -13.773 1 87.19 205 ALA A CA 1
ATOM 1591 C C . ALA A 1 205 ? 18.75 22.891 -12.406 1 87.19 205 ALA A C 1
ATOM 1593 O O . ALA A 1 205 ? 18.094 23.906 -12.203 1 87.19 205 ALA A O 1
ATOM 1594 N N . GLY A 1 206 ? 19.438 22.281 -11.398 1 89.06 206 GLY A N 1
ATOM 1595 C CA . GLY A 1 206 ? 19.641 22.922 -10.109 1 89.06 206 GLY A CA 1
ATOM 1596 C C . GLY A 1 206 ? 18.688 22.422 -9.039 1 89.06 206 GLY A C 1
ATOM 1597 O O . GLY A 1 206 ? 18.656 22.953 -7.926 1 89.06 206 GLY A O 1
ATOM 1598 N N . TYR A 1 207 ? 17.891 21.422 -9.344 1 92.75 207 TYR A N 1
ATOM 1599 C CA . TYR A 1 207 ? 16.984 20.859 -8.367 1 92.75 207 TYR A CA 1
ATOM 1600 C C . TYR A 1 207 ? 17.734 19.953 -7.387 1 92.75 207 TYR A C 1
ATOM 1602 O O . TYR A 1 207 ? 18.75 19.359 -7.73 1 92.75 207 TYR A O 1
ATOM 1610 N N . LYS A 1 208 ? 17.312 19.938 -6.223 1 95.25 208 LYS A N 1
ATOM 1611 C CA . LYS A 1 208 ? 17.641 18.812 -5.355 1 95.25 208 LYS A CA 1
ATOM 1612 C C . LYS A 1 208 ? 16.797 17.578 -5.688 1 95.25 208 LYS A C 1
ATOM 1614 O O . LYS A 1 208 ? 15.633 17.719 -6.066 1 95.25 208 LYS A O 1
ATOM 1619 N N . VAL A 1 209 ? 17.406 16.391 -5.48 1 95.94 209 VAL A N 1
ATOM 1620 C CA . VAL A 1 209 ? 16.703 15.172 -5.848 1 95.94 209 VAL A CA 1
ATOM 1621 C C . VAL A 1 209 ? 16.594 14.25 -4.633 1 95.94 209 VAL A C 1
ATOM 1623 O O . VAL A 1 209 ? 17.609 13.93 -3.998 1 95.94 209 VAL A O 1
ATOM 1626 N N . LEU A 1 210 ? 15.398 13.891 -4.258 1 97.75 210 LEU A N 1
ATOM 1627 C CA . LEU A 1 210 ? 15.086 12.844 -3.299 1 97.75 210 LEU A CA 1
ATOM 1628 C C . LEU A 1 210 ? 14.602 11.578 -4.012 1 97.75 210 LEU A C 1
ATOM 1630 O O . LEU A 1 210 ? 13.555 11.594 -4.66 1 97.75 210 LEU A O 1
ATOM 1634 N N . LEU A 1 211 ? 15.367 10.547 -3.887 1 96 211 LEU A N 1
ATOM 1635 C CA . LEU A 1 211 ? 15.023 9.273 -4.516 1 96 211 LEU A CA 1
ATOM 1636 C C . LEU A 1 211 ? 14.414 8.312 -3.5 1 96 211 LEU A C 1
ATOM 1638 O O . LEU A 1 211 ? 15.008 8.047 -2.455 1 96 211 LEU A O 1
ATOM 1642 N N . ILE A 1 212 ? 13.188 7.844 -3.779 1 95.25 212 ILE A N 1
ATOM 1643 C CA . ILE A 1 212 ? 12.539 6.789 -3.01 1 95.25 212 ILE A CA 1
ATOM 1644 C C . ILE A 1 212 ? 12.43 5.523 -3.859 1 95.25 212 ILE A C 1
ATOM 1646 O O . ILE A 1 212 ? 11.797 5.531 -4.914 1 95.25 212 ILE A O 1
ATOM 1650 N N . THR A 1 213 ? 12.984 4.438 -3.377 1 88.62 213 THR A N 1
ATOM 1651 C CA . THR A 1 213 ? 13.102 3.266 -4.234 1 88.62 213 THR A CA 1
ATOM 1652 C C . THR A 1 213 ? 13.055 1.982 -3.408 1 88.62 213 THR A C 1
ATOM 1654 O O . THR A 1 213 ? 13.297 2.008 -2.199 1 88.62 213 THR A O 1
ATOM 1657 N N . SER A 1 214 ? 12.578 0.939 -4.074 1 78.25 214 SER A N 1
ATOM 1658 C CA . SER A 1 214 ? 12.609 -0.38 -3.453 1 78.25 214 SER A CA 1
ATOM 1659 C C . SER A 1 214 ? 13.617 -1.292 -4.137 1 78.25 214 SER A C 1
ATOM 1661 O O . SER A 1 214 ? 13.578 -2.512 -3.967 1 78.25 214 SER A O 1
ATOM 1663 N N . GLN A 1 215 ? 14.438 -0.794 -4.984 1 69.69 215 GLN A N 1
ATOM 1664 C CA . GLN A 1 215 ? 15.445 -1.572 -5.699 1 69.69 215 GLN A CA 1
ATOM 1665 C C . GLN A 1 215 ? 16.828 -0.974 -5.512 1 69.69 215 GLN A C 1
ATOM 1667 O O . GLN A 1 215 ? 16.969 0.158 -5.043 1 69.69 215 GLN A O 1
ATOM 1672 N N . TYR A 1 216 ? 17.688 -1.912 -5.738 1 62.16 216 TYR A N 1
ATOM 1673 C CA . TYR A 1 216 ? 19.031 -1.377 -5.797 1 62.16 216 TYR A CA 1
ATOM 1674 C C . TYR A 1 216 ? 19.219 -0.466 -7.004 1 62.16 216 TYR A C 1
ATOM 1676 O O . TYR A 1 216 ? 19.016 -0.891 -8.148 1 62.16 216 TYR A O 1
ATOM 1684 N N . THR A 1 217 ? 19.297 0.76 -6.703 1 67.25 217 THR A N 1
ATOM 1685 C CA . THR A 1 217 ? 19.484 1.763 -7.746 1 67.25 217 THR A CA 1
ATOM 1686 C C . THR A 1 217 ? 20.938 2.229 -7.785 1 67.25 217 THR A C 1
ATOM 1688 O O . THR A 1 217 ? 21.359 3.047 -6.965 1 67.25 217 THR A O 1
ATOM 1691 N N . GLU A 1 218 ? 21.672 1.735 -8.773 1 68.12 218 GLU A N 1
ATOM 1692 C CA . GLU A 1 218 ? 23.109 1.949 -8.875 1 68.12 218 GLU A CA 1
ATOM 1693 C C . GLU A 1 218 ? 23.438 3.432 -9.031 1 68.12 218 GLU A C 1
ATOM 1695 O O . GLU A 1 218 ? 24.453 3.902 -8.523 1 68.12 218 GLU A O 1
ATOM 1700 N N . TRP A 1 219 ? 22.594 4.129 -9.602 1 76.88 219 TRP A N 1
ATOM 1701 C CA . TRP A 1 219 ? 22.891 5.52 -9.93 1 76.88 219 TRP A CA 1
ATOM 1702 C C . TRP A 1 219 ? 22.469 6.449 -8.797 1 76.88 219 TRP A C 1
ATOM 1704 O O . TRP A 1 219 ? 22.625 7.668 -8.898 1 76.88 219 TRP A O 1
ATOM 1714 N N . ALA A 1 220 ? 21.891 5.895 -7.73 1 83.12 220 ALA A N 1
ATOM 1715 C CA . ALA A 1 220 ? 21.328 6.715 -6.66 1 83.12 220 ALA A CA 1
ATOM 1716 C C . ALA A 1 220 ? 22.391 7.633 -6.062 1 83.12 220 ALA A C 1
ATOM 1718 O O . ALA A 1 220 ? 22.141 8.82 -5.832 1 83.12 220 ALA A O 1
ATOM 1719 N N . HIS A 1 221 ? 23.578 7.172 -5.926 1 81.12 221 HIS A N 1
ATOM 1720 C CA . HIS A 1 221 ? 24.641 7.934 -5.285 1 81.12 221 HIS A CA 1
ATOM 1721 C C . HIS A 1 221 ? 25.125 9.062 -6.184 1 81.12 221 HIS A C 1
ATOM 1723 O O . HIS A 1 221 ? 25.641 10.078 -5.699 1 81.12 221 HIS A O 1
ATOM 1729 N N . GLU A 1 222 ? 24.891 8.969 -7.426 1 86.62 222 GLU A N 1
ATOM 1730 C CA . GLU A 1 222 ? 25.406 9.938 -8.383 1 86.62 222 GLU A CA 1
ATOM 1731 C C . GLU A 1 222 ? 24.422 11.086 -8.586 1 86.62 222 GLU A C 1
ATOM 1733 O O . GLU A 1 222 ? 24.828 12.25 -8.664 1 86.62 222 GLU A O 1
ATOM 1738 N N . PHE A 1 223 ? 23.188 10.781 -8.562 1 90.88 223 PHE A N 1
ATOM 1739 C CA . PHE A 1 223 ? 22.266 11.82 -9.023 1 90.88 223 PHE A CA 1
ATOM 1740 C C . PHE A 1 223 ? 21.219 12.125 -7.957 1 90.88 223 PHE A C 1
ATOM 1742 O O . PHE A 1 223 ? 20.453 13.07 -8.094 1 90.88 223 PHE A O 1
ATOM 1749 N N . ALA A 1 224 ? 21.156 11.383 -6.879 1 93.44 224 ALA A N 1
ATOM 1750 C CA . ALA A 1 224 ? 20.219 11.68 -5.797 1 93.44 224 ALA A CA 1
ATOM 1751 C C . ALA A 1 224 ? 20.922 12.359 -4.633 1 93.44 224 ALA A C 1
ATOM 1753 O O . ALA A 1 224 ? 22 11.922 -4.211 1 93.44 224 ALA A O 1
ATOM 1754 N N . ASN A 1 225 ? 20.375 13.469 -4.145 1 95.62 225 ASN A N 1
ATOM 1755 C CA . ASN A 1 225 ? 20.906 14.117 -2.949 1 95.62 225 ASN A CA 1
ATOM 1756 C C . ASN A 1 225 ? 20.594 13.312 -1.692 1 95.62 225 ASN A C 1
ATOM 1758 O O . ASN A 1 225 ? 21.422 13.242 -0.774 1 95.62 225 ASN A O 1
ATOM 1762 N N . ILE A 1 226 ? 19.438 12.781 -1.616 1 95.81 226 ILE A N 1
ATOM 1763 C CA . ILE A 1 226 ? 18.969 11.938 -0.523 1 95.81 226 ILE A CA 1
ATOM 1764 C C . ILE A 1 226 ? 18.281 10.695 -1.089 1 95.81 226 ILE A C 1
ATOM 1766 O O . ILE A 1 226 ? 17.578 10.773 -2.092 1 95.81 226 ILE A O 1
ATOM 1770 N N . THR A 1 227 ? 18.531 9.57 -0.492 1 93.5 227 THR A N 1
ATOM 1771 C CA . THR A 1 227 ? 17.891 8.328 -0.922 1 93.5 227 THR A CA 1
ATOM 1772 C C . THR A 1 227 ? 17.234 7.625 0.256 1 93.5 227 THR A C 1
ATOM 1774 O O . THR A 1 227 ? 17.844 7.449 1.309 1 93.5 227 THR A O 1
ATOM 1777 N N . LEU A 1 228 ? 16 7.387 0.112 1 94 228 LEU A N 1
ATOM 1778 C CA . LEU A 1 228 ? 15.273 6.477 0.992 1 94 228 LEU A CA 1
ATOM 1779 C C . LEU A 1 228 ? 14.977 5.16 0.283 1 94 228 LEU A C 1
ATOM 1781 O O . LEU A 1 228 ? 14.219 5.133 -0.692 1 94 228 LEU A O 1
ATOM 1785 N N . SER A 1 229 ? 15.531 4.086 0.787 1 87.44 229 SER A N 1
ATOM 1786 C CA . SER A 1 229 ? 15.43 2.814 0.078 1 87.44 229 SER A CA 1
ATOM 1787 C C . SER A 1 229 ? 14.797 1.739 0.956 1 87.44 229 SER A C 1
ATOM 1789 O O . SER A 1 229 ? 15.078 1.662 2.152 1 87.44 229 SER A O 1
ATOM 1791 N N . LEU A 1 230 ? 13.867 1.008 0.303 1 85.44 230 LEU A N 1
ATOM 1792 C CA . LEU A 1 230 ? 13.375 -0.229 0.899 1 85.44 230 LEU A CA 1
ATOM 1793 C C . LEU A 1 230 ? 14.211 -1.421 0.454 1 85.44 230 LEU A C 1
ATOM 1795 O O . LEU A 1 230 ? 14.727 -1.438 -0.666 1 85.44 230 LEU A O 1
ATOM 1799 N N . PRO A 1 231 ? 14.344 -2.346 1.371 1 73.69 231 PRO A N 1
ATOM 1800 C CA . PRO A 1 231 ? 14.984 -3.576 0.913 1 73.69 231 PRO A CA 1
ATOM 1801 C C . PRO A 1 231 ? 14.156 -4.332 -0.119 1 73.69 231 PRO A C 1
ATOM 1803 O O . PRO A 1 231 ? 12.93 -4.188 -0.155 1 73.69 231 PRO A O 1
ATOM 1806 N N . PRO A 1 232 ? 14.82 -5 -0.979 1 66.31 232 PRO A N 1
ATOM 1807 C CA . PRO A 1 232 ? 14.07 -5.777 -1.968 1 66.31 232 PRO A CA 1
ATOM 1808 C C . PRO A 1 232 ? 13.164 -6.824 -1.33 1 66.31 232 PRO A C 1
ATOM 1810 O O . PRO A 1 232 ? 13.461 -7.32 -0.238 1 66.31 232 PRO A O 1
ATOM 1813 N N . SER A 1 233 ? 11.938 -6.969 -1.939 1 62.72 233 SER A N 1
ATOM 1814 C CA . SER A 1 233 ? 11.008 -7.988 -1.459 1 62.72 233 SER A CA 1
ATOM 1815 C C . SER A 1 233 ? 11.586 -9.383 -1.629 1 62.72 233 SER A C 1
ATOM 1817 O O . SER A 1 233 ? 12.281 -9.664 -2.613 1 62.72 233 SER A O 1
ATOM 1819 N N . ARG A 1 234 ? 11.422 -10.211 -0.621 1 56 234 ARG A N 1
ATOM 1820 C CA . ARG A 1 234 ? 11.906 -11.586 -0.635 1 56 234 ARG A CA 1
ATOM 1821 C C . ARG A 1 234 ? 10.93 -12.508 -1.352 1 56 234 ARG A C 1
ATOM 1823 O O . ARG A 1 234 ? 11.312 -13.562 -1.857 1 56 234 ARG A O 1
ATOM 1830 N N . VAL A 1 235 ? 9.695 -12.07 -1.106 1 49.78 235 VAL A N 1
ATOM 1831 C CA . VAL A 1 235 ? 8.68 -12.977 -1.621 1 49.78 235 VAL A CA 1
ATOM 1832 C C . VAL A 1 235 ? 8.312 -12.586 -3.051 1 49.78 235 VAL A C 1
ATOM 1834 O O . VAL A 1 235 ? 7.789 -11.492 -3.289 1 49.78 235 VAL A O 1
ATOM 1837 N N . GLY A 1 236 ? 8.656 -13.367 -4.051 1 47.56 236 GLY A N 1
ATOM 1838 C CA . GLY A 1 236 ? 8.305 -13.234 -5.453 1 47.56 236 GLY A CA 1
ATOM 1839 C C . GLY A 1 236 ? 8.953 -12.031 -6.113 1 47.56 236 GLY A C 1
ATOM 1840 O O . GLY A 1 236 ? 9.469 -11.141 -5.43 1 47.56 236 GLY A O 1
ATOM 1841 N N . ASN A 1 237 ? 9.656 -12.102 -7.191 1 47.16 237 ASN A N 1
ATOM 1842 C CA . ASN A 1 237 ? 10.258 -11.086 -8.039 1 47.16 237 ASN A CA 1
ATOM 1843 C C . ASN A 1 237 ? 9.344 -9.875 -8.203 1 47.16 237 ASN A C 1
ATOM 1845 O O . ASN A 1 237 ? 9.344 -9.219 -9.242 1 47.16 237 ASN A O 1
ATOM 1849 N N . ARG A 1 238 ? 8.484 -9.727 -7.078 1 57.72 238 ARG A N 1
ATOM 1850 C CA . ARG A 1 238 ? 7.469 -8.703 -7.332 1 57.72 238 ARG A CA 1
ATOM 1851 C C . ARG A 1 238 ? 7.684 -7.484 -6.441 1 57.72 238 ARG A C 1
ATOM 1853 O O . ARG A 1 238 ? 8.273 -7.594 -5.363 1 57.72 238 ARG A O 1
ATOM 1860 N N . GLU A 1 239 ? 7.555 -6.477 -7.051 1 66.38 239 GLU A N 1
ATOM 1861 C CA . GLU A 1 239 ? 7.57 -5.215 -6.316 1 66.38 239 GLU A CA 1
ATOM 1862 C C . GLU A 1 239 ? 6.582 -5.238 -5.156 1 66.38 239 GLU A C 1
ATOM 1864 O O . GLU A 1 239 ? 5.461 -5.734 -5.297 1 66.38 239 GLU A O 1
ATOM 1869 N N . ASN A 1 240 ? 7.109 -5.027 -4.008 1 76.56 240 ASN A N 1
ATOM 1870 C CA . ASN A 1 240 ? 6.238 -4.891 -2.844 1 76.56 240 ASN A CA 1
ATOM 1871 C C . ASN A 1 240 ? 5.547 -3.531 -2.818 1 76.56 240 ASN A C 1
ATOM 1873 O O . ASN A 1 240 ? 6.059 -2.58 -2.225 1 76.56 240 ASN A O 1
ATOM 1877 N N . HIS A 1 241 ? 4.477 -3.455 -3.377 1 84.38 241 HIS A N 1
ATOM 1878 C CA . HIS A 1 241 ? 3.756 -2.195 -3.535 1 84.38 241 HIS A CA 1
ATOM 1879 C C . HIS A 1 241 ? 3.205 -1.703 -2.201 1 84.38 241 HIS A C 1
ATOM 1881 O O . HIS A 1 241 ? 3.145 -0.496 -1.957 1 84.38 241 HIS A O 1
ATOM 1887 N N . SER A 1 242 ? 2.865 -2.682 -1.438 1 89 242 SER A N 1
ATOM 1888 C CA . SER A 1 242 ? 2.322 -2.285 -0.143 1 89 242 SER A CA 1
ATOM 1889 C C . SER A 1 242 ? 3.381 -1.6 0.714 1 89 242 SER A C 1
ATOM 1891 O O . SER A 1 242 ? 3.088 -0.625 1.409 1 89 242 SER A O 1
ATOM 1893 N N . ALA A 1 243 ? 4.566 -2.109 0.632 1 89.56 243 ALA A N 1
ATOM 1894 C CA . ALA A 1 243 ? 5.652 -1.507 1.403 1 89.56 243 ALA A CA 1
ATOM 1895 C C . ALA A 1 243 ? 5.973 -0.104 0.895 1 89.56 243 ALA A C 1
ATOM 1897 O O . ALA A 1 243 ? 6.215 0.81 1.688 1 89.56 243 ALA A O 1
ATOM 1898 N N . MET A 1 244 ? 5.977 0.042 -0.365 1 91.69 244 MET A N 1
ATOM 1899 C CA . MET A 1 244 ? 6.238 1.355 -0.945 1 91.69 244 MET A CA 1
ATOM 1900 C C . MET A 1 244 ? 5.152 2.35 -0.55 1 91.69 244 MET A C 1
ATOM 1902 O O . MET A 1 244 ? 5.449 3.486 -0.176 1 91.69 244 MET A O 1
ATOM 1906 N N . THR A 1 245 ? 3.969 1.895 -0.677 1 91.81 245 THR A N 1
ATOM 1907 C CA . THR A 1 245 ? 2.855 2.744 -0.271 1 91.81 245 THR A CA 1
ATOM 1908 C C . THR A 1 245 ? 2.986 3.145 1.196 1 91.81 245 THR A C 1
ATOM 1910 O O . THR A 1 245 ? 2.781 4.309 1.55 1 91.81 245 THR A O 1
ATOM 1913 N N . ALA A 1 246 ? 3.334 2.199 2 1 92.31 246 ALA A N 1
ATOM 1914 C CA . ALA A 1 246 ? 3.52 2.479 3.422 1 92.31 246 ALA A CA 1
ATOM 1915 C C . ALA A 1 246 ? 4.641 3.492 3.641 1 92.31 246 ALA A C 1
ATOM 1917 O O . ALA A 1 246 ? 4.496 4.426 4.434 1 92.31 246 ALA A O 1
ATOM 1918 N N . LEU A 1 247 ? 5.711 3.307 2.986 1 94.25 247 LEU A N 1
ATOM 1919 C CA . LEU A 1 247 ? 6.84 4.227 3.109 1 94.25 247 LEU A CA 1
ATOM 1920 C C . LEU A 1 247 ? 6.418 5.652 2.781 1 94.25 247 LEU A C 1
ATOM 1922 O O . LEU A 1 247 ? 6.723 6.582 3.531 1 94.25 247 LEU A O 1
ATOM 1926 N N . LEU A 1 248 ? 5.727 5.793 1.694 1 95.12 248 LEU A N 1
ATOM 1927 C CA . LEU A 1 248 ? 5.273 7.109 1.26 1 95.12 248 LEU A CA 1
ATOM 1928 C C . LEU A 1 248 ? 4.309 7.715 2.271 1 95.12 248 LEU A C 1
ATOM 1930 O O . LEU A 1 248 ? 4.359 8.914 2.543 1 95.12 248 LEU A O 1
ATOM 1934 N N . GLU A 1 249 ? 3.469 6.883 2.836 1 91.25 249 GLU A N 1
ATOM 1935 C CA . GLU A 1 249 ? 2.521 7.359 3.838 1 91.25 249 GLU A CA 1
ATOM 1936 C C . GLU A 1 249 ? 3.242 7.809 5.109 1 91.25 249 GLU A C 1
ATOM 1938 O O . GLU A 1 249 ? 2.936 8.867 5.664 1 91.25 249 GLU A O 1
ATOM 1943 N N . PHE A 1 250 ? 4.172 7.012 5.578 1 92.12 250 PHE A N 1
ATOM 1944 C CA . PHE A 1 250 ? 4.957 7.375 6.75 1 92.12 250 PHE A CA 1
ATOM 1945 C C . PHE A 1 250 ? 5.715 8.68 6.516 1 92.12 250 PHE A C 1
ATOM 1947 O O . PHE A 1 250 ? 5.766 9.539 7.395 1 92.12 250 PHE A O 1
ATOM 1954 N N . PHE A 1 251 ? 6.273 8.797 5.371 1 95.94 251 PHE A N 1
ATOM 1955 C CA . PHE A 1 251 ? 7.07 9.977 5.059 1 95.94 251 PHE A CA 1
ATOM 1956 C C . PHE A 1 251 ? 6.195 11.227 5.023 1 95.94 251 PHE A C 1
ATOM 1958 O O . PHE A 1 251 ? 6.555 12.258 5.59 1 95.94 251 PHE A O 1
ATOM 1965 N N . ALA A 1 252 ? 5.066 11.125 4.324 1 93.62 252 ALA A N 1
ATOM 1966 C CA . ALA A 1 252 ? 4.145 12.258 4.258 1 93.62 252 ALA A CA 1
ATOM 1967 C C . ALA A 1 252 ? 3.664 12.656 5.652 1 93.62 252 ALA A C 1
ATOM 1969 O O . ALA A 1 252 ? 3.535 13.844 5.957 1 93.62 252 ALA A O 1
ATOM 1970 N N . ALA A 1 253 ? 3.387 11.633 6.445 1 88.62 253 ALA A N 1
ATOM 1971 C CA . ALA A 1 253 ? 2.979 11.914 7.82 1 88.62 253 ALA A CA 1
ATOM 1972 C C . ALA A 1 253 ? 4.078 12.641 8.586 1 88.62 253 ALA A C 1
ATOM 1974 O O . ALA A 1 253 ? 3.797 13.562 9.359 1 88.62 253 ALA A O 1
ATOM 1975 N N . ALA A 1 254 ? 5.305 12.211 8.406 1 91.75 254 ALA A N 1
ATOM 1976 C CA . ALA A 1 254 ? 6.438 12.867 9.055 1 91.75 254 ALA A CA 1
ATOM 1977 C C . ALA A 1 254 ? 6.559 14.32 8.617 1 91.75 254 ALA A C 1
ATOM 1979 O O . ALA A 1 254 ? 6.82 15.203 9.438 1 91.75 254 ALA A O 1
ATOM 1980 N N . VAL A 1 255 ? 6.398 14.578 7.332 1 93.94 255 VAL A N 1
ATOM 1981 C CA . VAL A 1 255 ? 6.449 15.945 6.805 1 93.94 255 VAL A CA 1
ATOM 1982 C C . VAL A 1 255 ? 5.332 16.781 7.426 1 93.94 255 VAL A C 1
ATOM 1984 O O . VAL A 1 255 ? 5.566 17.906 7.867 1 93.94 255 VAL A O 1
ATOM 1987 N N . PHE A 1 256 ? 4.176 16.219 7.496 1 87.31 256 PHE A N 1
ATOM 1988 C CA . PHE A 1 256 ? 3.029 16.906 8.07 1 87.31 256 PHE A CA 1
ATOM 1989 C C . PHE A 1 256 ? 3.293 17.281 9.523 1 87.31 256 PHE A C 1
ATOM 1991 O O . PHE A 1 256 ? 3.057 18.422 9.938 1 87.31 256 PHE A O 1
ATOM 1998 N N . HIS A 1 257 ? 3.809 16.375 10.273 1 83.5 257 HIS A N 1
ATOM 1999 C CA . HIS A 1 257 ? 4.086 16.609 11.68 1 83.5 257 HIS A CA 1
ATOM 2000 C C . HIS A 1 257 ? 5.176 17.656 11.867 1 83.5 257 HIS A C 1
ATOM 2002 O O . HIS A 1 257 ? 5.105 18.484 12.781 1 83.5 257 HIS A O 1
ATOM 2008 N N . SER A 1 258 ? 6.121 17.625 11.047 1 89.38 258 SER A N 1
ATOM 2009 C CA . SER A 1 258 ? 7.258 18.547 11.156 1 89.38 258 SER A CA 1
ATOM 2010 C C . SER A 1 258 ? 6.887 19.953 10.703 1 89.38 258 SER A C 1
ATOM 2012 O O . SER A 1 258 ? 7.543 20.922 11.086 1 89.38 258 SER A O 1
ATOM 2014 N N . ALA A 1 259 ? 5.887 20.031 9.859 1 87.62 259 ALA A N 1
ATOM 2015 C CA . ALA A 1 259 ? 5.43 21.344 9.383 1 87.62 259 ALA A CA 1
ATOM 2016 C C . ALA A 1 259 ? 4.77 22.141 10.508 1 87.62 259 ALA A C 1
ATOM 2018 O O . ALA A 1 259 ? 4.629 23.359 10.406 1 87.62 259 ALA A O 1
ATOM 2019 N N . GLY A 1 260 ? 4.367 21.516 11.617 1 79.38 260 GLY A N 1
ATOM 2020 C CA . GLY A 1 260 ? 3.826 22.188 12.789 1 79.38 260 GLY A CA 1
ATOM 2021 C C . GLY A 1 260 ? 2.5 22.875 12.523 1 79.38 260 GLY A C 1
ATOM 2022 O O . GLY A 1 260 ? 1.603 22.281 11.914 1 79.38 260 GLY A O 1
ATOM 2023 N N . GLN A 1 261 ? 2.391 24.125 13.008 1 73 261 GLN A N 1
ATOM 2024 C CA . GLN A 1 261 ? 1.139 24.875 12.969 1 73 261 GLN A CA 1
ATOM 2025 C C . GLN A 1 261 ? 0.716 25.172 11.539 1 73 261 GLN A C 1
ATOM 2027 O O . GLN A 1 261 ? -0.474 25.141 11.211 1 73 261 GLN A O 1
ATOM 2032 N N . ASP A 1 262 ? 1.657 25.406 10.711 1 73.56 262 ASP A N 1
ATOM 2033 C CA . ASP A 1 262 ? 1.334 25.719 9.32 1 73.56 262 ASP A CA 1
ATOM 2034 C C . ASP A 1 262 ? 0.678 24.531 8.625 1 73.56 262 ASP A C 1
ATOM 2036 O O . ASP A 1 262 ? -0.294 24.703 7.887 1 73.56 262 ASP A O 1
ATOM 2040 N N . GLY A 1 263 ? 1.225 23.406 8.906 1 69.56 263 GLY A N 1
ATOM 2041 C CA . GLY A 1 263 ? 0.645 22.203 8.336 1 69.56 263 GLY A CA 1
ATOM 2042 C C . GLY A 1 263 ? -0.748 21.906 8.859 1 69.56 263 GLY A C 1
ATOM 2043 O O . GLY A 1 263 ? -1.637 21.531 8.094 1 69.56 263 GLY A O 1
ATOM 2044 N N . GLU A 1 264 ? -0.855 22.156 10.062 1 67.81 264 GLU A N 1
ATOM 2045 C CA . GLU A 1 264 ? -2.148 21.891 10.688 1 67.81 264 GLU A CA 1
ATOM 2046 C C . GLU A 1 264 ? -3.221 22.828 10.148 1 67.81 264 GLU A C 1
ATOM 2048 O O . GLU A 1 264 ? -4.344 22.406 9.867 1 67.81 264 GLU A O 1
ATOM 2053 N N . THR A 1 265 ? -2.867 24.062 10.07 1 69.81 265 THR A N 1
ATOM 2054 C CA . THR A 1 265 ? -3.795 25.062 9.547 1 69.81 265 THR A CA 1
ATOM 2055 C C . THR A 1 265 ? -4.168 24.766 8.102 1 69.81 265 THR A C 1
ATOM 2057 O O . THR A 1 265 ? -5.336 24.844 7.723 1 69.81 265 THR A O 1
ATOM 2060 N N . ARG A 1 266 ? -3.225 24.391 7.395 1 71.12 266 ARG A N 1
ATOM 2061 C CA . ARG A 1 266 ? -3.463 24.062 5.992 1 71.12 266 ARG A CA 1
ATOM 2062 C C . ARG A 1 266 ? -4.352 22.828 5.867 1 71.12 266 ARG A C 1
ATOM 2064 O O . ARG A 1 266 ? -5.312 22.828 5.094 1 71.12 266 ARG A O 1
ATOM 2071 N N . GLY A 1 267 ? -3.959 21.844 6.504 1 65.25 267 GLY A N 1
ATOM 2072 C CA . GLY A 1 267 ? -4.762 20.625 6.484 1 65.25 267 GLY A CA 1
ATOM 2073 C C . GLY A 1 267 ? -6.215 20.859 6.852 1 65.25 267 GLY A C 1
ATOM 2074 O O . GLY A 1 267 ? -7.121 20.328 6.219 1 65.25 267 GLY A O 1
ATOM 2075 N N . ARG A 1 268 ? -6.371 21.719 7.746 1 62.5 268 ARG A N 1
ATOM 2076 C CA . ARG A 1 268 ? -7.719 22.078 8.18 1 62.5 268 ARG A CA 1
ATOM 2077 C C . ARG A 1 268 ? -8.461 22.828 7.086 1 62.5 268 ARG A C 1
ATOM 2079 O O . ARG A 1 268 ? -9.648 22.578 6.852 1 62.5 268 ARG A O 1
ATOM 2086 N N . ARG A 1 269 ? -7.777 23.703 6.613 1 64.06 269 ARG A N 1
ATOM 2087 C CA . ARG A 1 269 ? -8.383 24.5 5.555 1 64.06 269 ARG A CA 1
ATOM 2088 C C . ARG A 1 269 ? -8.789 23.625 4.371 1 64.06 269 ARG A C 1
ATOM 2090 O O . ARG A 1 269 ? -9.875 23.797 3.809 1 64.06 269 ARG A O 1
ATOM 2097 N N . ILE A 1 270 ? -7.961 22.703 4.098 1 63.47 270 ILE A N 1
ATOM 2098 C CA . ILE A 1 270 ? -8.234 21.797 2.996 1 63.47 270 ILE A CA 1
ATOM 2099 C C . ILE A 1 270 ? -9.438 20.906 3.338 1 63.47 270 ILE A C 1
ATOM 2101 O O . ILE A 1 270 ? -10.336 20.734 2.514 1 63.47 270 ILE A O 1
ATOM 2105 N N . ALA A 1 271 ? -9.391 20.391 4.496 1 59.41 271 ALA A N 1
ATOM 2106 C CA . ALA A 1 271 ? -10.516 19.562 4.941 1 59.41 271 ALA A CA 1
ATOM 2107 C C . ALA A 1 271 ? -11.82 20.344 4.895 1 59.41 271 ALA A C 1
ATOM 2109 O O . ALA A 1 271 ? -12.859 19.812 4.5 1 59.41 271 ALA A O 1
ATOM 2110 N N . GLU A 1 272 ? -11.695 21.609 5.258 1 56.5 272 GLU A N 1
ATOM 2111 C CA . GLU A 1 272 ? -12.859 22.484 5.223 1 56.5 272 GLU A CA 1
ATOM 2112 C C . GLU A 1 272 ? -13.352 22.703 3.793 1 56.5 272 GLU A C 1
ATOM 2114 O O . GLU A 1 272 ? -14.555 22.625 3.531 1 56.5 272 GLU A O 1
ATOM 2119 N N . LEU A 1 273 ? -12.492 22.891 2.971 1 60.66 273 LEU A N 1
ATOM 2120 C CA . LEU A 1 273 ? -12.836 23.156 1.576 1 60.66 273 LEU A CA 1
ATOM 2121 C C . LEU A 1 273 ? -13.375 21.891 0.909 1 60.66 273 LEU A C 1
ATOM 2123 O O . LEU A 1 273 ? -14.32 21.953 0.121 1 60.66 273 LEU A O 1
ATOM 2127 N N . GLU A 1 274 ? -12.719 20.781 1.141 1 57.59 274 GLU A N 1
ATOM 2128 C CA . GLU A 1 274 ? -13.211 19.516 0.599 1 57.59 274 GLU A CA 1
ATOM 2129 C C . GLU A 1 274 ? -14.617 19.203 1.095 1 57.59 274 GLU A C 1
ATOM 2131 O O . GLU A 1 274 ? -15.445 18.688 0.344 1 57.59 274 GLU A O 1
ATOM 2136 N N . GLY A 1 275 ? -14.727 19.406 2.324 1 51.22 275 GLY A N 1
ATOM 2137 C CA . GLY A 1 275 ? -16.062 19.266 2.865 1 51.22 275 GLY A CA 1
ATOM 2138 C C . GLY A 1 275 ? -17.094 20.141 2.172 1 51.22 275 GLY A C 1
ATOM 2139 O O . GLY A 1 275 ? -18.219 19.719 1.94 1 51.22 275 GLY A O 1
ATOM 2140 N N . MET A 1 276 ? -16.688 21.344 1.829 1 49.06 276 MET A N 1
ATOM 2141 C CA . MET A 1 276 ? -17.562 22.281 1.132 1 49.06 276 MET A CA 1
ATOM 2142 C C . MET A 1 276 ? -17.891 21.797 -0.272 1 49.06 276 MET A C 1
ATOM 2144 O O . MET A 1 276 ? -19.016 21.922 -0.74 1 49.06 276 MET A O 1
ATOM 2148 N N . PHE A 1 277 ? -16.922 21.172 -0.931 1 49 277 PHE A N 1
ATOM 2149 C CA . PHE A 1 277 ? -17.125 20.734 -2.311 1 49 277 PHE A CA 1
ATOM 2150 C C . PHE A 1 277 ? -17.578 19.281 -2.363 1 49 277 PHE A C 1
ATOM 2152 O O . PHE A 1 277 ? -17.984 18.797 -3.418 1 49 277 PHE A O 1
ATOM 2159 N N . ALA A 1 278 ? -17.156 18.422 -1.498 1 46.88 278 ALA A N 1
ATOM 2160 C CA . ALA A 1 278 ? -17.641 17.047 -1.48 1 46.88 278 ALA A CA 1
ATOM 2161 C C . ALA A 1 278 ? -19.172 17.016 -1.476 1 46.88 278 ALA A C 1
ATOM 2163 O O . ALA A 1 278 ? -19.766 16.109 -2.059 1 46.88 278 ALA A O 1
ATOM 2164 N N . ASP A 1 279 ? -19.859 17.75 -0.716 1 40.66 279 ASP A N 1
ATOM 2165 C CA . ASP A 1 279 ? -21.312 17.859 -0.665 1 40.66 279 ASP A CA 1
ATOM 2166 C C . ASP A 1 279 ? -21.859 18.484 -1.948 1 40.66 279 ASP A C 1
ATOM 2168 O O . ASP A 1 279 ? -23.062 18.719 -2.066 1 40.66 279 ASP A O 1
ATOM 2172 N N . ALA A 1 280 ? -21.188 19.031 -2.838 1 35.78 280 ALA A N 1
ATOM 2173 C CA . ALA A 1 280 ? -21.969 19.516 -3.973 1 35.78 280 ALA A CA 1
ATOM 2174 C C . ALA A 1 280 ? -22.531 18.359 -4.785 1 35.78 280 ALA A C 1
ATOM 2176 O O . ALA A 1 280 ? -21.781 17.531 -5.316 1 35.78 280 ALA A O 1
ATOM 2177 N N . PRO A 1 281 ? -23.703 17.922 -4.586 1 31.64 281 PRO A N 1
ATOM 2178 C CA . PRO A 1 281 ? -24.406 16.969 -5.453 1 31.64 281 PRO A CA 1
ATOM 2179 C C . PRO A 1 281 ? -24.141 17.234 -6.938 1 31.64 281 PRO A C 1
ATOM 2181 O O . PRO A 1 281 ? -23.969 18.375 -7.348 1 31.64 281 PRO A O 1
ATOM 2184 N N . LEU A 1 282 ? -23.188 16.422 -7.59 1 29.41 282 LEU A N 1
ATOM 2185 C CA . LEU A 1 282 ? -23.391 16.641 -9.016 1 29.41 282 LEU A CA 1
ATOM 2186 C C . LEU A 1 282 ? -24.859 16.922 -9.32 1 29.41 282 LEU A C 1
ATOM 2188 O O . LEU A 1 282 ? -25.719 16.047 -9.117 1 29.41 282 LEU A O 1
ATOM 2192 N N . ARG A 1 283 ? -25.266 18.156 -9.109 1 22.77 283 ARG A N 1
ATOM 2193 C CA . ARG A 1 283 ? -26.484 18.516 -9.828 1 22.77 283 ARG A CA 1
ATOM 2194 C C . ARG A 1 283 ? -26.328 18.297 -11.328 1 22.77 283 ARG A C 1
ATOM 2196 O O . ARG A 1 283 ? -25.266 18.562 -11.891 1 22.77 283 ARG A O 1
ATOM 2203 N N . MET B 1 1 ? 26.141 -17.844 11.094 1 33.47 1 MET B N 1
ATOM 2204 C CA . MET B 1 1 ? 25.875 -18.172 9.703 1 33.47 1 MET B CA 1
ATOM 2205 C C . MET B 1 1 ? 25.688 -16.906 8.867 1 33.47 1 MET B C 1
ATOM 2207 O O . MET B 1 1 ? 24.953 -16 9.266 1 33.47 1 MET B O 1
ATOM 2211 N N . GLU B 1 2 ? 26.453 -16.562 8.07 1 48.75 2 GLU B N 1
ATOM 2212 C CA . GLU B 1 2 ? 26.562 -15.336 7.273 1 48.75 2 GLU B CA 1
ATOM 2213 C C . GLU B 1 2 ? 25.328 -15.117 6.41 1 48.75 2 GLU B C 1
ATOM 2215 O O . GLU B 1 2 ? 24.672 -16.078 6.008 1 48.75 2 GLU B O 1
ATOM 2220 N N . ASP B 1 3 ? 24.719 -13.945 6.434 1 61.09 3 ASP B N 1
ATOM 2221 C CA . ASP B 1 3 ? 23.5 -13.453 5.793 1 61.09 3 ASP B CA 1
ATOM 2222 C C . ASP B 1 3 ? 23.484 -13.781 4.301 1 61.09 3 ASP B C 1
ATOM 2224 O O . ASP B 1 3 ? 24.453 -13.492 3.592 1 61.09 3 ASP B O 1
ATOM 2228 N N . LEU B 1 4 ? 22.797 -14.844 3.902 1 69.44 4 LEU B N 1
ATOM 2229 C CA . LEU B 1 4 ? 22.656 -15.234 2.504 1 69.44 4 LEU B CA 1
ATOM 2230 C C . LEU B 1 4 ? 22.625 -14 1.602 1 69.44 4 LEU B C 1
ATOM 2232 O O . LEU B 1 4 ? 23.266 -13.984 0.552 1 69.44 4 LEU B O 1
ATOM 2236 N N . GLY B 1 5 ? 22.031 -13.055 2.123 1 68.69 5 GLY B N 1
ATOM 2237 C CA . GLY B 1 5 ? 21.969 -11.82 1.355 1 68.69 5 GLY B CA 1
ATOM 2238 C C . GLY B 1 5 ? 23.328 -11.172 1.168 1 68.69 5 GLY B C 1
ATOM 2239 O O . GLY B 1 5 ? 23.656 -10.695 0.076 1 68.69 5 GLY B O 1
ATOM 2240 N N . GLN B 1 6 ? 24.078 -11.211 2.189 1 67.69 6 GLN B N 1
ATOM 2241 C CA . GLN B 1 6 ? 25.406 -10.625 2.137 1 67.69 6 GLN B CA 1
ATOM 2242 C C . GLN B 1 6 ? 26.328 -11.453 1.243 1 67.69 6 GLN B C 1
ATOM 2244 O O . GLN B 1 6 ? 27.125 -10.891 0.486 1 67.69 6 GLN B O 1
ATOM 2249 N N . LYS B 1 7 ? 26.234 -12.727 1.308 1 76.38 7 LYS B N 1
ATOM 2250 C CA . LYS B 1 7 ? 27.047 -13.609 0.481 1 76.38 7 LYS B CA 1
ATOM 2251 C C . LYS B 1 7 ? 26.719 -13.445 -0.999 1 76.38 7 LYS B C 1
ATOM 2253 O O . LYS B 1 7 ? 27.625 -13.383 -1.839 1 76.38 7 LYS B O 1
ATOM 2258 N N . LEU B 1 8 ? 25.438 -13.289 -1.197 1 79.81 8 LEU B N 1
ATOM 2259 C CA . LEU B 1 8 ? 25.016 -13.117 -2.584 1 79.81 8 LEU B CA 1
ATOM 2260 C C . LEU B 1 8 ? 25.516 -11.797 -3.148 1 79.81 8 LEU B C 1
ATOM 2262 O O . LEU B 1 8 ? 25.969 -11.734 -4.293 1 79.81 8 LEU B O 1
ATOM 2266 N N . LYS B 1 9 ? 25.531 -10.773 -2.371 1 75.81 9 LYS B N 1
ATOM 2267 C CA . LYS B 1 9 ? 26.047 -9.469 -2.783 1 75.81 9 LYS B CA 1
ATOM 2268 C C . LYS B 1 9 ? 27.531 -9.523 -3.07 1 75.81 9 LYS B C 1
ATOM 2270 O O . LYS B 1 9 ? 28.016 -8.891 -4.008 1 75.81 9 LYS B O 1
ATOM 2275 N N . GLN B 1 10 ? 28.188 -10.242 -2.266 1 80 10 GLN B N 1
ATOM 2276 C CA . GLN B 1 10 ? 29.625 -10.406 -2.459 1 80 10 GLN B CA 1
ATOM 2277 C C . GLN B 1 10 ? 29.922 -11.117 -3.775 1 80 10 GLN B C 1
ATOM 2279 O O . GLN B 1 10 ? 30.812 -10.703 -4.516 1 80 10 GLN B O 1
ATOM 2284 N N . TYR B 1 11 ? 29.156 -12.109 -4.137 1 85.12 11 TYR B N 1
ATOM 2285 C CA . TYR B 1 11 ? 29.391 -12.852 -5.375 1 85.12 11 TYR B CA 1
ATOM 2286 C C . TYR B 1 11 ? 28.984 -12.023 -6.586 1 85.12 11 TYR B C 1
ATOM 2288 O O . TYR B 1 11 ? 29.547 -12.188 -7.672 1 85.12 11 TYR B O 1
ATOM 2296 N N . MET B 1 12 ? 28.047 -11.086 -6.441 1 80.94 12 MET B N 1
ATOM 2297 C CA . MET B 1 12 ? 27.641 -10.219 -7.535 1 80.94 12 MET B CA 1
ATOM 2298 C C . MET B 1 12 ? 28.75 -9.234 -7.891 1 80.94 12 MET B C 1
ATOM 2300 O O . MET B 1 12 ? 28.844 -8.766 -9.031 1 80.94 12 MET B O 1
ATOM 2304 N N . LYS B 1 13 ? 29.547 -9 -6.934 1 80.19 13 LYS B N 1
ATOM 2305 C CA . LYS B 1 13 ? 30.641 -8.047 -7.137 1 80.19 13 LYS B CA 1
ATOM 2306 C C . LYS B 1 13 ? 31.922 -8.766 -7.586 1 80.19 13 LYS B C 1
ATOM 2308 O O . LYS B 1 13 ? 32.625 -8.281 -8.477 1 80.19 13 LYS B O 1
ATOM 2313 N N . SER B 1 14 ? 32.188 -9.938 -7.059 1 85.12 14 SER B N 1
ATOM 2314 C CA . SER B 1 14 ? 33.531 -10.5 -7.242 1 85.12 14 SER B CA 1
ATOM 2315 C C . SER B 1 14 ? 33.469 -11.922 -7.801 1 85.12 14 SER B C 1
ATOM 2317 O O . SER B 1 14 ? 34.5 -12.57 -7.973 1 85.12 14 SER B O 1
ATOM 2319 N N . GLY B 1 15 ? 32.312 -12.367 -8.148 1 84.31 15 GLY B N 1
ATOM 2320 C CA . GLY B 1 15 ? 32.188 -13.742 -8.625 1 84.31 15 GLY B CA 1
ATOM 2321 C C . GLY B 1 15 ? 32.469 -13.883 -10.109 1 84.31 15 GLY B C 1
ATOM 2322 O O . GLY B 1 15 ? 32.688 -12.883 -10.805 1 84.31 15 GLY B O 1
ATOM 2323 N N . THR B 1 16 ? 32.75 -15.156 -10.625 1 88.06 16 THR B N 1
ATOM 2324 C CA . THR B 1 16 ? 32.844 -15.453 -12.055 1 88.06 16 THR B CA 1
ATOM 2325 C C . THR B 1 16 ? 31.531 -15.047 -12.75 1 88.06 16 THR B C 1
ATOM 2327 O O . THR B 1 16 ? 30.516 -14.82 -12.094 1 88.06 16 THR B O 1
ATOM 2330 N N . PRO B 1 17 ? 31.594 -14.914 -14 1 85.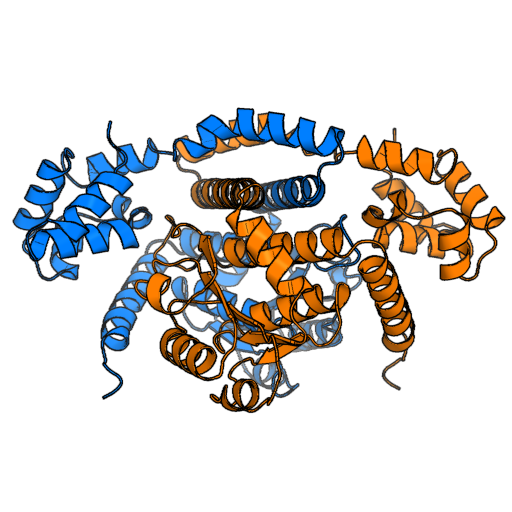75 17 PRO B N 1
ATOM 2331 C CA . PRO B 1 17 ? 30.375 -14.531 -14.719 1 85.75 17 PRO B CA 1
ATOM 2332 C C . PRO B 1 17 ? 29.188 -15.422 -14.383 1 85.75 17 PRO B C 1
ATOM 2334 O O . PRO B 1 17 ? 28.078 -14.93 -14.195 1 85.75 17 PRO B O 1
ATOM 2337 N N . ALA B 1 18 ? 29.438 -16.672 -14.289 1 85.94 18 ALA B N 1
ATOM 2338 C CA . ALA B 1 18 ? 28.344 -17.609 -13.969 1 85.94 18 ALA B CA 1
ATOM 2339 C C . ALA B 1 18 ? 27.859 -17.406 -12.539 1 85.94 18 ALA B C 1
ATOM 2341 O O . ALA B 1 18 ? 26.656 -17.391 -12.281 1 85.94 18 ALA B O 1
ATOM 2342 N N . GLU B 1 19 ? 28.797 -17.203 -11.625 1 89.31 19 GLU B N 1
ATOM 2343 C CA . GLU B 1 19 ? 28.453 -16.969 -10.227 1 89.31 19 GLU B CA 1
ATOM 2344 C C . GLU B 1 19 ? 27.688 -15.672 -10.055 1 89.31 19 GLU B C 1
ATOM 2346 O O . GLU B 1 19 ? 26.734 -15.609 -9.266 1 89.31 19 GLU B O 1
ATOM 2351 N N . ARG B 1 20 ? 28.031 -14.719 -10.758 1 85.81 20 ARG B N 1
ATOM 2352 C CA . ARG B 1 20 ? 27.344 -13.438 -10.695 1 85.81 20 ARG B CA 1
ATOM 2353 C C . ARG B 1 20 ? 25.891 -13.57 -11.18 1 85.81 20 ARG B C 1
ATOM 2355 O O . ARG B 1 20 ? 24.984 -12.984 -10.586 1 85.81 20 ARG B O 1
ATOM 2362 N N . ARG B 1 21 ? 25.75 -14.312 -12.18 1 84.38 21 ARG B N 1
ATOM 2363 C CA . ARG B 1 21 ? 24.406 -14.531 -12.719 1 84.38 21 ARG B CA 1
ATOM 2364 C C . ARG B 1 21 ? 23.531 -15.281 -11.719 1 84.38 21 ARG B C 1
ATOM 2366 O O . ARG B 1 21 ? 22.375 -14.922 -11.523 1 84.38 21 ARG B O 1
ATOM 2373 N N . ILE B 1 22 ? 24.109 -16.297 -11.148 1 86.81 22 ILE B N 1
ATOM 2374 C CA . ILE B 1 22 ? 23.359 -17.078 -10.172 1 86.81 22 ILE B CA 1
ATOM 2375 C C . ILE B 1 22 ? 23.047 -16.234 -8.953 1 86.81 22 ILE B C 1
ATOM 2377 O O . ILE B 1 22 ? 21.906 -16.219 -8.469 1 86.81 22 ILE B O 1
ATOM 2381 N N . ALA B 1 23 ? 24.047 -15.508 -8.508 1 84.56 23 ALA B N 1
ATOM 2382 C CA . ALA B 1 23 ? 23.891 -14.664 -7.324 1 84.56 23 ALA B CA 1
ATOM 2383 C C . ALA B 1 23 ? 22.797 -13.617 -7.547 1 84.56 23 ALA B C 1
ATOM 2385 O O . ALA B 1 23 ? 21.984 -13.359 -6.66 1 84.56 23 ALA B O 1
ATOM 2386 N N . ARG B 1 24 ? 22.859 -13.086 -8.68 1 75.44 24 ARG B N 1
ATOM 2387 C CA . ARG B 1 24 ? 21.828 -12.102 -9.016 1 75.44 24 ARG B CA 1
ATOM 2388 C C . ARG B 1 24 ? 20.438 -12.742 -9.031 1 75.44 24 ARG B C 1
ATOM 2390 O O . ARG B 1 24 ? 19.484 -12.188 -8.492 1 75.44 24 ARG B O 1
ATOM 2397 N N . TYR B 1 25 ? 20.406 -13.883 -9.672 1 76.81 25 TYR B N 1
ATOM 2398 C CA . TYR B 1 25 ? 19.141 -14.602 -9.734 1 76.81 25 TYR B CA 1
ATOM 2399 C C . TYR B 1 25 ? 18.641 -14.938 -8.336 1 76.81 25 TYR B C 1
ATOM 2401 O O . TYR B 1 25 ? 17.469 -14.719 -8.023 1 76.81 25 TYR B O 1
ATOM 2409 N N . PHE B 1 26 ? 19.578 -15.531 -7.527 1 76.38 26 PHE B N 1
ATOM 2410 C CA . PHE B 1 26 ? 19.203 -15.906 -6.164 1 76.38 26 PHE B CA 1
ATOM 2411 C C . PHE B 1 26 ? 18.75 -14.688 -5.375 1 76.38 26 PHE B C 1
ATOM 2413 O O . PHE B 1 26 ? 17.766 -14.75 -4.641 1 76.38 26 PHE B O 1
ATOM 2420 N N . SER B 1 27 ? 19.484 -13.617 -5.574 1 70.31 27 SER B N 1
ATOM 2421 C CA . SER B 1 27 ? 19.141 -12.398 -4.848 1 70.31 27 SER B CA 1
ATOM 2422 C C . SER B 1 27 ? 17.781 -11.867 -5.262 1 70.31 27 SER B C 1
ATOM 2424 O O . SER B 1 27 ? 17.016 -11.391 -4.422 1 70.31 27 SER B O 1
ATOM 2426 N N . ASP B 1 28 ? 17.578 -12.047 -6.52 1 60.91 28 ASP B N 1
ATOM 2427 C CA . ASP B 1 28 ? 16.344 -11.516 -7.078 1 60.91 28 ASP B CA 1
ATOM 2428 C C . ASP B 1 28 ? 15.164 -12.438 -6.785 1 60.91 28 ASP B C 1
ATOM 2430 O O . ASP B 1 28 ? 14.008 -12.008 -6.816 1 60.91 28 ASP B O 1
ATOM 2434 N N . HIS B 1 29 ? 15.5 -13.773 -6.57 1 58.31 29 HIS B N 1
ATOM 2435 C CA . HIS B 1 29 ? 14.445 -14.773 -6.469 1 58.31 29 HIS B CA 1
ATOM 2436 C C . HIS B 1 29 ? 14.539 -15.555 -5.16 1 58.31 29 HIS B C 1
ATOM 2438 O O . HIS B 1 29 ? 14.328 -16.766 -5.133 1 58.31 29 HIS B O 1
ATOM 2444 N N . LEU B 1 30 ? 14.984 -14.859 -4.152 1 61.22 30 LEU B N 1
ATOM 2445 C CA . LEU B 1 30 ? 15.234 -15.516 -2.877 1 61.22 30 LEU B CA 1
ATOM 2446 C C . LEU B 1 30 ? 14 -16.281 -2.4 1 61.22 30 LEU B C 1
ATOM 2448 O O . LEU B 1 30 ? 14.102 -17.406 -1.931 1 61.22 30 LEU B O 1
ATOM 2452 N N . ASN B 1 31 ? 12.914 -15.758 -2.654 1 51.88 31 ASN B N 1
ATOM 2453 C CA . ASN B 1 31 ? 11.68 -16.328 -2.131 1 51.88 31 ASN B CA 1
ATOM 2454 C C . ASN B 1 31 ? 11.211 -17.516 -2.975 1 51.88 31 ASN B C 1
ATOM 2456 O O . ASN B 1 31 ? 10.383 -18.312 -2.525 1 51.88 31 ASN B O 1
ATOM 2460 N N . GLU B 1 32 ? 11.617 -17.531 -4.094 1 55.44 32 GLU B N 1
ATOM 2461 C CA . GLU B 1 32 ? 11.234 -18.625 -4.988 1 55.44 32 GLU B CA 1
ATOM 2462 C C . GLU B 1 32 ? 12.211 -19.781 -4.883 1 55.44 32 GLU B C 1
ATOM 2464 O O . GLU B 1 32 ? 11.906 -20.906 -5.32 1 55.44 32 GLU B O 1
ATOM 2469 N N . LEU B 1 33 ? 13.289 -19.5 -4.23 1 64.75 33 LEU B N 1
ATOM 2470 C CA . LEU B 1 33 ? 14.383 -20.469 -4.227 1 64.75 33 LEU B CA 1
ATOM 2471 C C . LEU B 1 33 ? 13.945 -21.781 -3.586 1 64.75 33 LEU B C 1
ATOM 2473 O O . LEU B 1 33 ? 14.328 -22.859 -4.055 1 64.75 33 LEU B O 1
ATOM 2477 N N . PRO B 1 34 ? 12.977 -21.578 -2.619 1 56.44 34 PRO B N 1
ATOM 2478 C CA . PRO B 1 34 ? 12.57 -22.844 -1.997 1 56.44 34 PRO B CA 1
ATOM 2479 C C . PRO B 1 34 ? 11.805 -23.75 -2.955 1 56.44 34 PRO B C 1
ATOM 2481 O O . PRO B 1 34 ? 11.727 -24.953 -2.734 1 56.44 34 PRO B O 1
ATOM 2484 N N . PHE B 1 35 ? 11.328 -23.141 -3.945 1 56.66 35 PHE B N 1
ATOM 2485 C CA . PHE B 1 35 ? 10.508 -23.922 -4.875 1 56.66 35 PHE B CA 1
ATOM 2486 C C . PHE B 1 35 ? 11.305 -24.281 -6.121 1 56.66 35 PHE B C 1
ATOM 2488 O O . PHE B 1 35 ? 10.789 -24.938 -7.027 1 56.66 35 PHE B O 1
ATOM 2495 N N . GLU B 1 36 ? 12.508 -23.844 -6.145 1 64.69 36 GLU B N 1
ATOM 2496 C CA . GLU B 1 36 ? 13.359 -24.125 -7.301 1 64.69 36 GLU B CA 1
ATOM 2497 C C . GLU B 1 36 ? 14.266 -25.312 -7.039 1 64.69 36 GLU B C 1
ATOM 2499 O O . GLU B 1 36 ? 14.461 -25.719 -5.887 1 64.69 36 GLU B O 1
ATOM 2504 N N . THR B 1 37 ? 14.664 -26.016 -8.016 1 70.69 37 THR B N 1
ATOM 2505 C CA . THR B 1 37 ? 15.734 -27 -7.973 1 70.69 37 THR B CA 1
ATOM 2506 C C . THR B 1 37 ? 16.969 -26.5 -8.711 1 70.69 37 THR B C 1
ATOM 2508 O O . THR B 1 37 ? 16.906 -25.516 -9.461 1 70.69 37 THR B O 1
ATOM 2511 N N . ALA B 1 38 ? 18.109 -27.125 -8.422 1 76.31 38 ALA B N 1
ATOM 2512 C CA . ALA B 1 38 ? 19.328 -26.766 -9.148 1 76.31 38 ALA B CA 1
ATOM 2513 C C . ALA B 1 38 ? 19.125 -26.891 -10.656 1 76.31 38 ALA B C 1
ATOM 2515 O O . ALA B 1 38 ? 19.625 -26.078 -11.422 1 76.31 38 ALA B O 1
ATOM 2516 N N . SER B 1 39 ? 18.328 -27.828 -10.992 1 79.88 39 SER B N 1
ATOM 2517 C CA . SER B 1 39 ? 18.047 -28.062 -12.406 1 79.88 39 SER B CA 1
ATOM 2518 C C . SER B 1 39 ? 17.188 -26.953 -12.992 1 79.88 39 SER B C 1
ATOM 2520 O O . SER B 1 39 ? 17.438 -26.469 -14.094 1 79.88 39 SER B O 1
ATOM 2522 N N . SER B 1 40 ? 16.219 -26.562 -12.305 1 79.25 40 SER B N 1
ATOM 2523 C CA . SER B 1 40 ? 15.328 -25.531 -12.805 1 79.25 40 SER B CA 1
ATOM 2524 C C . SER B 1 40 ? 16.047 -24.188 -12.922 1 79.25 40 SER B C 1
ATOM 2526 O O . SER B 1 40 ? 15.852 -23.453 -13.891 1 79.25 40 SER B O 1
ATOM 2528 N N . VAL B 1 41 ? 16.859 -23.875 -11.938 1 80.62 41 VAL B N 1
ATOM 2529 C CA . VAL B 1 41 ? 17.641 -22.641 -11.961 1 80.62 41 VAL B CA 1
ATOM 2530 C C . VAL B 1 41 ? 18.641 -22.688 -13.117 1 80.62 41 VAL B C 1
ATOM 2532 O O . VAL B 1 41 ? 18.828 -21.703 -13.828 1 80.62 41 VAL B O 1
ATOM 2535 N N . ALA B 1 42 ? 19.281 -23.828 -13.305 1 85.75 42 ALA B N 1
ATOM 2536 C CA . ALA B 1 42 ? 20.234 -24.031 -14.391 1 85.75 42 ALA B CA 1
ATOM 2537 C C . ALA B 1 42 ? 19.578 -23.781 -15.75 1 85.75 42 ALA B C 1
ATOM 2539 O O . ALA B 1 42 ? 20.141 -23.094 -16.609 1 85.75 42 ALA B O 1
ATOM 2540 N N . ASP B 1 43 ? 18.453 -24.219 -15.867 1 79.75 43 ASP B N 1
ATOM 2541 C CA . ASP B 1 43 ? 17.719 -24.062 -17.125 1 79.75 43 ASP B CA 1
ATOM 2542 C C . ASP B 1 43 ? 17.375 -22.594 -17.375 1 79.75 43 ASP B C 1
ATOM 2544 O O . ASP B 1 43 ? 17.516 -22.109 -18.5 1 79.75 43 ASP B O 1
ATOM 2548 N N . ARG B 1 44 ? 17.094 -21.938 -16.312 1 75.75 44 ARG B N 1
ATOM 2549 C CA . ARG B 1 44 ? 16.688 -20.547 -16.406 1 75.75 44 ARG B CA 1
ATOM 2550 C C . ARG B 1 44 ? 17.875 -19.656 -16.781 1 75.75 44 ARG B C 1
ATOM 2552 O O . ARG B 1 44 ? 17.703 -18.672 -17.5 1 75.75 44 ARG B O 1
ATOM 2559 N N . LEU B 1 45 ? 18.953 -20.016 -16.266 1 82.62 45 LEU B N 1
ATOM 2560 C CA . LEU B 1 45 ? 20.141 -19.188 -16.438 1 82.62 45 LEU B CA 1
ATOM 2561 C C . LEU B 1 45 ? 21.016 -19.75 -17.547 1 82.62 45 LEU B C 1
ATOM 2563 O O . LEU B 1 45 ? 22.109 -19.219 -17.797 1 82.62 45 LEU B O 1
ATOM 2567 N N . GLU B 1 46 ? 20.469 -20.812 -18.219 1 84.5 46 GLU B N 1
ATOM 2568 C CA . GLU B 1 46 ? 21.234 -21.484 -19.25 1 84.5 46 GLU B CA 1
ATOM 2569 C C . GLU B 1 46 ? 22.609 -21.906 -18.75 1 84.5 46 GLU B C 1
ATOM 2571 O O . GLU B 1 46 ? 23.625 -21.641 -19.406 1 84.5 46 GLU B O 1
ATOM 2576 N N . LEU B 1 47 ? 22.625 -22.422 -17.625 1 87.69 47 LEU B N 1
ATOM 2577 C CA . LEU B 1 47 ? 23.812 -23 -17 1 87.69 47 LEU B CA 1
ATOM 2578 C C . LEU B 1 47 ? 23.625 -24.5 -16.75 1 87.69 47 LEU B C 1
ATOM 2580 O O . LEU B 1 47 ? 22.531 -25.031 -16.969 1 87.69 47 LEU B O 1
ATOM 2584 N N . SER B 1 48 ? 24.641 -25.156 -16.484 1 87.31 48 SER B N 1
ATOM 2585 C CA . SER B 1 48 ? 24.516 -26.562 -16.078 1 87.31 48 SER B CA 1
ATOM 2586 C C . SER B 1 48 ? 24.078 -26.688 -14.625 1 87.31 48 SER B C 1
ATOM 2588 O O . SER B 1 48 ? 24.453 -25.859 -13.789 1 87.31 48 SER B O 1
ATOM 2590 N N . PRO B 1 49 ? 23.219 -27.75 -14.328 1 87.44 49 PRO B N 1
ATOM 2591 C CA . PRO B 1 49 ? 22.859 -27.984 -12.93 1 87.44 49 PRO B CA 1
ATOM 2592 C C . PRO B 1 49 ? 24.094 -28.141 -12.031 1 87.44 49 PRO B C 1
ATOM 2594 O O . PRO B 1 49 ? 24.062 -27.734 -10.867 1 87.44 49 PRO B O 1
ATOM 2597 N N . MET B 1 50 ? 25.172 -28.625 -12.562 1 88.12 50 MET B N 1
ATOM 2598 C CA . MET B 1 50 ? 26.406 -28.797 -11.805 1 88.12 50 MET B CA 1
ATOM 2599 C C . MET B 1 50 ? 26.984 -27.438 -11.406 1 88.12 50 MET B C 1
ATOM 2601 O O . MET B 1 50 ? 27.5 -27.281 -10.297 1 88.12 50 MET B O 1
ATOM 2605 N N . THR B 1 51 ? 26.922 -26.484 -12.273 1 89.5 51 THR B N 1
ATOM 2606 C CA . THR B 1 51 ? 27.422 -25.125 -12.008 1 89.5 51 THR B CA 1
ATOM 2607 C C . THR B 1 51 ? 26.625 -24.484 -10.875 1 89.5 51 THR B C 1
ATOM 2609 O O . THR B 1 51 ? 27.203 -23.859 -9.984 1 89.5 51 THR B O 1
ATOM 2612 N N . VAL B 1 52 ? 25.281 -24.656 -10.914 1 90.06 52 VAL B N 1
ATOM 2613 C CA . VAL B 1 52 ? 24.422 -24.109 -9.867 1 90.06 52 VAL B CA 1
ATOM 2614 C C . VAL B 1 52 ? 24.719 -24.828 -8.547 1 90.06 52 VAL B C 1
ATOM 2616 O O . VAL B 1 52 ? 24.812 -24.188 -7.496 1 90.06 52 VAL B O 1
ATOM 2619 N N . GLY B 1 53 ? 24.859 -26.078 -8.633 1 86.5 53 GLY B N 1
ATOM 2620 C CA . GLY B 1 53 ? 25.203 -26.844 -7.449 1 86.5 53 GLY B CA 1
ATOM 2621 C C . GLY B 1 53 ? 26.516 -26.422 -6.82 1 86.5 53 GLY B C 1
ATOM 2622 O O . GLY B 1 53 ? 26.609 -26.312 -5.598 1 86.5 53 GLY B O 1
ATOM 2623 N N . ARG B 1 54 ? 27.562 -26.203 -7.605 1 87.38 54 ARG B N 1
ATOM 2624 C CA . ARG B 1 54 ? 28.859 -25.75 -7.113 1 87.38 54 ARG B CA 1
ATOM 2625 C C . ARG B 1 54 ? 28.734 -24.391 -6.414 1 87.38 54 ARG B C 1
ATOM 2627 O O . ARG B 1 54 ? 29.375 -24.156 -5.391 1 87.38 54 ARG B O 1
ATOM 2634 N N . PHE B 1 55 ? 27.922 -23.562 -6.961 1 90.75 55 PHE B N 1
ATOM 2635 C CA . PHE B 1 55 ? 27.719 -22.25 -6.352 1 90.75 55 PHE B CA 1
ATOM 2636 C C . PHE B 1 55 ? 27.031 -22.391 -4.996 1 90.75 55 PHE B C 1
ATOM 2638 O O . PHE B 1 55 ? 27.422 -21.734 -4.027 1 90.75 55 PHE B O 1
ATOM 2645 N N . LEU B 1 56 ? 26.047 -23.219 -5.008 1 87.31 56 LEU B N 1
ATOM 2646 C CA . LEU B 1 56 ? 25.328 -23.438 -3.758 1 87.31 56 LEU B CA 1
ATOM 2647 C C . LEU B 1 56 ? 26.266 -24 -2.688 1 87.31 56 LEU B C 1
ATOM 2649 O O . LEU B 1 56 ? 26.188 -23.578 -1.526 1 87.31 56 LEU B O 1
ATOM 2653 N N . ARG B 1 57 ? 27.141 -24.859 -3.07 1 84.81 57 ARG B N 1
ATOM 2654 C CA . ARG B 1 57 ? 28.125 -25.391 -2.145 1 84.81 57 ARG B CA 1
ATOM 2655 C C . ARG B 1 57 ? 29.109 -24.312 -1.701 1 84.81 57 ARG B C 1
ATOM 2657 O O . ARG B 1 57 ? 29.516 -24.266 -0.537 1 84.81 57 ARG B O 1
ATOM 2664 N N . ALA B 1 58 ? 29.438 -23.484 -2.678 1 87 58 ALA B N 1
ATOM 2665 C CA . ALA B 1 58 ? 30.328 -22.375 -2.342 1 87 58 ALA B CA 1
ATOM 2666 C C . ALA B 1 58 ? 29.688 -21.422 -1.337 1 87 58 ALA B C 1
ATOM 2668 O O . ALA B 1 58 ? 30.359 -20.812 -0.514 1 87 58 ALA B O 1
ATOM 2669 N N . LEU B 1 59 ? 28.344 -21.312 -1.466 1 84.06 59 LEU B N 1
ATOM 2670 C CA . LEU B 1 59 ? 27.594 -20.484 -0.528 1 84.06 59 LEU B CA 1
ATOM 2671 C C . LEU B 1 59 ? 27.453 -21.188 0.822 1 84.06 59 LEU B C 1
ATOM 2673 O O . LEU B 1 59 ? 27.031 -20.562 1.802 1 84.06 59 LEU B O 1
ATOM 2677 N N . GLY B 1 60 ? 27.828 -22.422 0.823 1 80.62 60 GLY B N 1
ATOM 2678 C CA . GLY B 1 60 ? 27.766 -23.188 2.061 1 80.62 60 GLY B CA 1
ATOM 2679 C C . GLY B 1 60 ? 26.516 -24.031 2.189 1 80.62 60 GLY B C 1
ATOM 2680 O O . GLY B 1 60 ? 26.188 -24.5 3.283 1 80.62 60 GLY B O 1
ATOM 2681 N N . TYR B 1 61 ? 25.766 -24.125 1.085 1 80.75 61 TYR B N 1
ATOM 2682 C CA . TYR B 1 61 ? 24.516 -24.875 1.164 1 80.75 61 TYR B CA 1
ATOM 2683 C C . TYR B 1 61 ? 24.641 -26.203 0.418 1 80.75 61 TYR B C 1
ATOM 2685 O O . TYR B 1 61 ? 25.328 -26.281 -0.607 1 80.75 61 TYR B O 1
ATOM 2693 N N . GLN B 1 62 ? 24.062 -27.203 1.113 1 76.06 62 GLN B N 1
ATOM 2694 C CA . GLN B 1 62 ? 23.969 -28.5 0.432 1 76.06 62 GLN B CA 1
ATOM 2695 C C . GLN B 1 62 ? 22.75 -28.531 -0.489 1 76.06 62 GLN B C 1
ATOM 2697 O O . GLN B 1 62 ? 21.703 -29.094 -0.125 1 76.06 62 GLN B O 1
ATOM 2702 N N . GLY B 1 63 ? 22.797 -27.797 -1.613 1 74.44 63 GLY B N 1
ATOM 2703 C CA . GLY B 1 63 ? 21.688 -27.703 -2.549 1 74.44 63 GLY B CA 1
ATOM 2704 C C . GLY B 1 63 ? 20.672 -26.641 -2.174 1 74.44 63 GLY B C 1
ATOM 2705 O O . GLY B 1 63 ? 20.875 -25.891 -1.225 1 74.44 63 GLY B O 1
ATOM 2706 N N . LEU B 1 64 ? 19.672 -26.516 -2.949 1 72.56 64 LEU B N 1
ATOM 2707 C CA . LEU B 1 64 ? 18.656 -25.5 -2.727 1 72.56 64 LEU B CA 1
ATOM 2708 C C . LEU B 1 64 ? 17.828 -25.828 -1.486 1 72.56 64 LEU B C 1
ATOM 2710 O O . LEU B 1 64 ? 17.25 -24.938 -0.863 1 72.56 64 LEU B O 1
ATOM 2714 N N . ASP B 1 65 ? 17.844 -27.078 -1.106 1 65.88 65 ASP B N 1
ATOM 2715 C CA . ASP B 1 65 ? 17.125 -27.484 0.104 1 65.88 65 ASP B CA 1
ATOM 2716 C C . ASP B 1 65 ? 17.719 -26.797 1.337 1 65.88 65 ASP B C 1
ATOM 2718 O O . ASP B 1 65 ? 16.969 -26.422 2.252 1 65.88 65 ASP B O 1
ATOM 2722 N N . GLY B 1 66 ? 19 -26.75 1.356 1 62.81 66 GLY B N 1
ATOM 2723 C CA . GLY B 1 66 ? 19.656 -26.047 2.445 1 62.81 66 GLY B CA 1
ATOM 2724 C C . GLY B 1 66 ? 19.266 -24.578 2.525 1 62.81 66 GLY B C 1
ATOM 2725 O O . GLY B 1 66 ? 19.141 -24.031 3.619 1 62.81 66 GLY B O 1
ATOM 2726 N N . ILE B 1 67 ? 19.047 -24 1.381 1 60.91 67 ILE B N 1
ATOM 2727 C CA . ILE B 1 67 ? 18.641 -22.609 1.332 1 60.91 67 ILE B CA 1
ATOM 2728 C C . ILE B 1 67 ? 17.203 -22.469 1.82 1 60.91 67 ILE B C 1
ATOM 2730 O O . ILE B 1 67 ? 16.859 -21.5 2.508 1 60.91 67 ILE B O 1
ATOM 2734 N N . LYS B 1 68 ? 16.453 -23.422 1.468 1 55.22 68 LYS B N 1
ATOM 2735 C CA . LYS B 1 68 ? 15.07 -23.438 1.922 1 55.22 68 LYS B CA 1
ATOM 2736 C C . LYS B 1 68 ? 14.992 -23.391 3.445 1 55.22 68 LYS B C 1
ATOM 2738 O O . LYS B 1 68 ? 14.195 -22.625 4.004 1 55.22 68 LYS B O 1
ATOM 2743 N N . VAL B 1 69 ? 15.75 -24.297 3.916 1 50.34 69 VAL B N 1
ATOM 2744 C CA . VAL B 1 69 ? 15.789 -24.359 5.375 1 50.34 69 VAL B CA 1
ATOM 2745 C C . VAL B 1 69 ? 16.266 -23.031 5.938 1 50.34 69 VAL B C 1
ATOM 2747 O O . VAL B 1 69 ? 15.703 -22.516 6.91 1 50.34 69 VAL B O 1
ATOM 2750 N N . HIS B 1 70 ? 17.266 -22.578 5.277 1 49.59 70 HIS B N 1
ATOM 2751 C CA . HIS B 1 70 ? 17.812 -21.312 5.727 1 49.59 70 HIS B CA 1
ATOM 2752 C C . HIS B 1 70 ? 16.812 -20.172 5.5 1 49.59 70 HIS B C 1
ATOM 2754 O O . HIS B 1 70 ? 16.656 -19.297 6.352 1 49.59 70 HIS B O 1
ATOM 2760 N N . LEU B 1 71 ? 16.281 -20.25 4.348 1 49.62 71 LEU B N 1
ATOM 2761 C CA . LEU B 1 71 ? 15.273 -19.234 4.066 1 49.62 71 LEU B CA 1
ATOM 2762 C C . LEU B 1 71 ? 14.078 -19.375 4.992 1 49.62 71 LEU B C 1
ATOM 2764 O O . LEU B 1 71 ? 13.469 -18.391 5.395 1 49.62 71 LEU B O 1
ATOM 2768 N N . ARG B 1 72 ? 13.695 -20.609 5.191 1 45.41 72 ARG B N 1
ATOM 2769 C CA . ARG B 1 72 ? 12.664 -20.875 6.188 1 45.41 72 ARG B CA 1
ATOM 2770 C C . ARG B 1 72 ? 13.133 -20.453 7.578 1 45.41 72 ARG B C 1
ATOM 2772 O O . ARG B 1 72 ? 12.344 -19.922 8.367 1 45.41 72 ARG B O 1
ATOM 2779 N N . GLU B 1 73 ? 14.258 -21.062 7.828 1 41.75 73 GLU B N 1
ATOM 2780 C CA . GLU B 1 73 ? 14.836 -20.734 9.125 1 41.75 73 GLU B CA 1
ATOM 2781 C C . GLU B 1 73 ? 15.195 -19.25 9.211 1 41.75 73 GLU B C 1
ATOM 2783 O O . GLU B 1 73 ? 15.234 -18.672 10.297 1 41.75 73 GLU B O 1
ATOM 2788 N N . THR B 1 74 ? 15.68 -18.984 8.086 1 37.78 74 THR B N 1
ATOM 2789 C CA . THR B 1 74 ? 15.977 -17.562 8.055 1 37.78 74 THR B CA 1
ATOM 2790 C C . THR B 1 74 ? 14.695 -16.734 7.973 1 37.78 74 THR B C 1
ATOM 2792 O O . THR B 1 74 ? 14.266 -16.359 6.879 1 37.78 74 THR B O 1
ATOM 2795 N N . VAL B 1 75 ? 13.633 -17.328 8.258 1 39.12 75 VAL B N 1
ATOM 2796 C CA . VAL B 1 75 ? 12.734 -16.281 8.711 1 39.12 75 VAL B CA 1
ATOM 2797 C C . VAL B 1 75 ? 13.539 -15.055 9.148 1 39.12 75 VAL B C 1
ATOM 2799 O O . VAL B 1 75 ? 14.391 -15.148 10.023 1 39.12 75 VAL B O 1
ATOM 2802 N N . PRO B 1 76 ? 13.789 -14.211 8.266 1 39.06 76 PRO B N 1
ATOM 2803 C CA . PRO B 1 76 ? 14.688 -13.148 8.734 1 39.06 76 PRO B CA 1
ATOM 2804 C C . PRO B 1 76 ? 14.688 -13.008 10.258 1 39.06 76 PRO B C 1
ATOM 2806 O O . PRO B 1 76 ? 13.68 -13.289 10.906 1 39.06 76 PRO B O 1
ATOM 2809 N N . PRO B 1 77 ? 15.844 -13.094 10.898 1 38.38 77 PRO B N 1
ATOM 2810 C CA . PRO B 1 77 ? 15.938 -12.602 12.273 1 38.38 77 PRO B CA 1
ATOM 2811 C C . PRO B 1 77 ? 14.859 -11.578 12.609 1 38.38 77 PRO B C 1
ATOM 2813 O O . PRO B 1 77 ? 14.727 -11.164 13.766 1 38.38 77 PRO B O 1
ATOM 2816 N N . GLY B 1 78 ? 14.156 -11.188 11.695 1 42.78 78 GLY B N 1
ATOM 2817 C CA . GLY B 1 78 ? 13.258 -10.047 11.773 1 42.78 78 GLY B CA 1
ATOM 2818 C C . GLY B 1 78 ? 12.039 -10.312 12.641 1 42.78 78 GLY B C 1
ATOM 2819 O O . GLY B 1 78 ? 11.594 -9.438 13.383 1 42.78 78 GLY B O 1
ATOM 2820 N N . THR B 1 79 ? 11.422 -11.633 12.383 1 49.47 79 THR B N 1
ATOM 2821 C CA . THR B 1 79 ? 10.305 -11.859 13.289 1 49.47 79 THR B CA 1
ATOM 2822 C C . THR B 1 79 ? 10.797 -12.062 14.719 1 49.47 79 THR B C 1
ATOM 2824 O O . THR B 1 79 ? 10.031 -11.883 15.68 1 49.47 79 THR B O 1
ATOM 2827 N N . SER B 1 80 ? 12.055 -12.562 14.789 1 50.69 80 SER B N 1
ATOM 2828 C CA . SER B 1 80 ? 12.586 -12.766 16.141 1 50.69 80 SER B CA 1
ATOM 2829 C C . SER B 1 80 ? 12.641 -11.453 16.922 1 50.69 80 SER B C 1
ATOM 2831 O O . SER B 1 80 ? 12.453 -11.445 18.141 1 50.69 80 SER B O 1
ATOM 2833 N N . GLN B 1 81 ? 12.852 -10.43 16.141 1 54.88 81 GLN B N 1
ATOM 2834 C CA . GLN B 1 81 ? 12.938 -9.141 16.828 1 54.88 81 GLN B CA 1
ATOM 2835 C C . GLN B 1 81 ? 11.57 -8.469 16.906 1 54.88 81 GLN B C 1
ATOM 2837 O O . GLN B 1 81 ? 11.43 -7.398 17.5 1 54.88 81 GLN B O 1
ATOM 2842 N N . LEU B 1 82 ? 10.633 -9.273 16.438 1 62.91 82 LEU B N 1
ATOM 2843 C CA . LEU B 1 82 ? 9.312 -8.664 16.328 1 62.91 82 LEU B CA 1
ATOM 2844 C C . LEU B 1 82 ? 8.703 -8.43 17.703 1 62.91 82 LEU B C 1
ATOM 2846 O O . LEU B 1 82 ? 8.117 -7.375 17.953 1 62.91 82 LEU B O 1
ATOM 2850 N N . PRO B 1 83 ? 8.984 -9.445 18.578 1 60.53 83 PRO B N 1
ATOM 2851 C CA . PRO B 1 83 ? 8.414 -9.133 19.891 1 60.53 83 PRO B CA 1
ATOM 2852 C C . PRO B 1 83 ? 9.008 -7.871 20.516 1 60.53 83 PRO B C 1
ATOM 2854 O O . PRO B 1 83 ? 8.273 -7.051 21.062 1 60.53 83 PRO B O 1
ATOM 2857 N N . ASP B 1 84 ? 10.352 -7.738 20.391 1 66 84 ASP B N 1
ATOM 2858 C CA . ASP B 1 84 ? 10.992 -6.539 20.922 1 66 84 ASP B CA 1
ATOM 2859 C C . ASP B 1 84 ? 10.516 -5.289 20.188 1 66 84 ASP B C 1
ATOM 2861 O O . ASP B 1 84 ? 10.312 -4.238 20.797 1 66 84 ASP B O 1
ATOM 2865 N N . ALA B 1 85 ? 10.328 -5.477 18.938 1 67.25 85 ALA B N 1
ATOM 2866 C CA . ALA B 1 85 ? 9.875 -4.355 18.109 1 67.25 85 ALA B CA 1
ATOM 2867 C C . ALA B 1 85 ? 8.461 -3.936 18.5 1 67.25 85 ALA B C 1
ATOM 2869 O O . ALA B 1 85 ? 8.148 -2.742 18.531 1 67.25 85 ALA B O 1
ATOM 2870 N N . ILE B 1 86 ? 7.727 -4.836 18.859 1 65.94 86 ILE B N 1
ATOM 2871 C CA . ILE B 1 86 ? 6.344 -4.555 19.219 1 65.94 86 ILE B CA 1
ATOM 2872 C C . ILE B 1 86 ? 6.305 -3.865 20.578 1 65.94 86 ILE B C 1
ATOM 2874 O O . ILE B 1 86 ? 5.543 -2.914 20.781 1 65.94 86 ILE B O 1
ATOM 2878 N N . GLU B 1 87 ? 7.148 -4.43 21.453 1 69.25 87 GLU B N 1
ATOM 2879 C CA . GLU B 1 87 ? 7.227 -3.797 22.766 1 69.25 87 GLU B CA 1
ATOM 2880 C C . GLU B 1 87 ? 7.691 -2.348 22.656 1 69.25 87 GLU B C 1
ATOM 2882 O O . GLU B 1 87 ? 7.145 -1.462 23.328 1 69.25 87 GLU B O 1
ATOM 2887 N N . GLN B 1 88 ? 8.648 -2.164 21.875 1 73.56 88 GLN B N 1
ATOM 2888 C CA . GLN B 1 88 ? 9.133 -0.804 21.656 1 73.56 88 GLN B CA 1
ATOM 2889 C C . GLN B 1 88 ? 8.047 0.074 21.047 1 73.56 88 GLN B C 1
ATOM 2891 O O . GLN B 1 88 ? 7.891 1.237 21.422 1 73.56 88 GLN B O 1
ATOM 2896 N N . LEU B 1 89 ? 7.332 -0.474 20.141 1 72 89 LEU B N 1
ATOM 2897 C CA . LEU B 1 89 ? 6.246 0.265 19.5 1 72 89 LEU B CA 1
ATOM 2898 C C . LEU B 1 89 ? 5.184 0.66 20.516 1 72 89 LEU B C 1
ATOM 2900 O O . LEU B 1 89 ? 4.684 1.787 20.5 1 72 89 LEU B O 1
ATOM 2904 N N . ARG B 1 90 ? 4.934 -0.252 21.359 1 67.5 90 ARG B N 1
ATOM 2905 C CA . ARG B 1 90 ? 3.953 0.041 22.391 1 67.5 90 ARG B CA 1
ATOM 2906 C C . ARG B 1 90 ? 4.406 1.213 23.266 1 67.5 90 ARG B C 1
ATOM 2908 O O . ARG B 1 90 ? 3.617 2.107 23.562 1 67.5 90 ARG B O 1
ATOM 2915 N N . LYS B 1 91 ? 5.637 1.173 23.625 1 72.31 91 LYS B N 1
ATOM 2916 C CA . LYS B 1 91 ? 6.203 2.264 24.406 1 72.31 91 LYS B CA 1
ATOM 2917 C C . LYS B 1 91 ? 6.172 3.576 23.625 1 72.31 91 LYS B C 1
ATOM 2919 O O . LYS B 1 91 ? 5.84 4.625 24.188 1 72.31 91 LYS B O 1
ATOM 2924 N N . ASP B 1 92 ? 6.523 3.51 22.422 1 74.12 92 ASP B N 1
ATOM 2925 C CA . ASP B 1 92 ? 6.547 4.703 21.578 1 74.12 92 ASP B CA 1
ATOM 2926 C C . ASP B 1 92 ? 5.152 5.309 21.453 1 74.12 92 ASP B C 1
ATOM 2928 O O . ASP B 1 92 ? 4.996 6.531 21.469 1 74.12 92 ASP B O 1
ATOM 2932 N N . VAL B 1 93 ? 4.227 4.5 21.297 1 62.53 93 VAL B N 1
ATOM 2933 C CA . VAL B 1 93 ? 2.846 4.961 21.188 1 62.53 93 VAL B CA 1
ATOM 2934 C C . VAL B 1 93 ? 2.422 5.629 22.5 1 62.53 93 VAL B C 1
ATOM 2936 O O . VAL B 1 93 ? 1.838 6.715 22.484 1 62.53 93 VAL B O 1
ATOM 2939 N N . ALA B 1 94 ? 2.795 4.938 23.531 1 63.62 94 ALA B N 1
ATOM 2940 C CA . ALA B 1 94 ? 2.455 5.465 24.844 1 63.62 94 ALA B CA 1
ATOM 2941 C C . ALA B 1 94 ? 3.105 6.828 25.078 1 63.62 94 ALA B C 1
ATOM 2943 O O . ALA B 1 94 ? 2.521 7.699 25.719 1 63.62 94 ALA B O 1
ATOM 2944 N N . GLU B 1 95 ? 4.258 7.012 24.516 1 69.75 95 GLU B N 1
ATOM 2945 C CA . GLU B 1 95 ? 5 8.25 24.703 1 69.75 95 GLU B CA 1
ATOM 2946 C C . GLU B 1 95 ? 4.598 9.297 23.656 1 69.75 95 GLU B C 1
ATOM 2948 O O . GLU B 1 95 ? 5.086 10.43 23.688 1 69.75 95 GLU B O 1
ATOM 2953 N N . GLY B 1 96 ? 3.713 8.867 22.781 1 65.88 96 GLY B N 1
ATOM 2954 C CA . GLY B 1 96 ? 3.213 9.797 21.781 1 65.88 96 GLY B CA 1
ATOM 2955 C C . GLY B 1 96 ? 4.238 10.148 20.719 1 65.88 96 GLY B C 1
ATOM 2956 O O . GLY B 1 96 ? 4.258 11.266 20.203 1 65.88 96 GLY B O 1
ATOM 2957 N N . ARG B 1 97 ? 5.148 9.281 20.516 1 72.81 97 ARG B N 1
ATOM 2958 C CA . ARG B 1 97 ? 6.148 9.531 19.484 1 72.81 97 ARG B CA 1
ATOM 2959 C C . ARG B 1 97 ? 5.496 9.688 18.109 1 72.81 97 ARG B C 1
ATOM 2961 O O . ARG B 1 97 ? 4.547 8.969 17.781 1 72.81 97 ARG B O 1
ATOM 2968 N N . PRO B 1 98 ? 6.129 10.586 17.391 1 74.94 98 PRO B N 1
ATOM 2969 C CA . PRO B 1 98 ? 5.574 10.789 16.047 1 74.94 98 PRO B CA 1
ATOM 2970 C C . PRO B 1 98 ? 5.547 9.5 15.219 1 74.94 98 PRO B C 1
ATOM 2972 O O . PRO B 1 98 ? 6.43 8.656 15.359 1 74.94 98 PRO B O 1
ATOM 2975 N N . LEU B 1 99 ? 4.637 9.117 14.492 1 85.12 99 LEU B N 1
ATOM 2976 C CA . LEU B 1 99 ? 4.453 8.047 13.516 1 85.12 99 LEU B CA 1
ATOM 2977 C C . LEU B 1 99 ? 4.117 6.734 14.211 1 85.12 99 LEU B C 1
ATOM 2979 O O . LEU B 1 99 ? 3.768 5.75 13.555 1 85.12 99 LEU B O 1
ATOM 2983 N N . ALA B 1 100 ? 4.391 6.641 15.586 1 78.69 100 ALA B N 1
ATOM 2984 C CA . ALA B 1 100 ? 4.105 5.398 16.297 1 78.69 100 ALA B CA 1
ATOM 2985 C C . ALA B 1 100 ? 2.645 4.992 16.125 1 78.69 100 ALA B C 1
ATOM 2987 O O . ALA B 1 100 ? 2.334 3.805 16.016 1 78.69 100 ALA B O 1
ATOM 2988 N N . GLY B 1 101 ? 1.801 5.988 16.156 1 77.25 101 GLY B N 1
ATOM 2989 C CA . GLY B 1 101 ? 0.391 5.715 15.93 1 77.25 101 GLY B CA 1
ATOM 2990 C C . GLY B 1 101 ? 0.112 5.129 14.562 1 77.25 101 GLY B C 1
ATOM 2991 O O . GLY B 1 101 ? -0.662 4.176 14.43 1 77.25 101 GLY B O 1
ATOM 2992 N N . LEU B 1 102 ? 0.726 5.711 13.578 1 82.75 102 LEU B N 1
ATOM 2993 C CA . LEU B 1 102 ? 0.578 5.223 12.211 1 82.75 102 LEU B CA 1
ATOM 2994 C C . LEU B 1 102 ? 1.128 3.809 12.07 1 82.75 102 LEU B C 1
ATOM 2996 O O . LEU B 1 102 ? 0.51 2.955 11.43 1 82.75 102 LEU B O 1
ATOM 3000 N N . MET B 1 103 ? 2.248 3.562 12.68 1 84.19 103 MET B N 1
ATOM 3001 C CA . MET B 1 103 ? 2.854 2.234 12.672 1 84.19 103 MET B CA 1
ATOM 3002 C C . MET B 1 103 ? 1.929 1.207 13.312 1 84.19 103 MET B C 1
ATOM 3004 O O . MET B 1 103 ? 1.695 0.136 12.75 1 84.19 103 MET B O 1
ATOM 3008 N N . SER B 1 104 ? 1.464 1.519 14.422 1 78 104 SER B N 1
ATOM 3009 C CA . SER B 1 104 ? 0.555 0.623 15.133 1 78 104 SER B CA 1
ATOM 3010 C C . SER B 1 104 ? -0.679 0.31 14.289 1 78 104 SER B C 1
ATOM 3012 O O . SER B 1 104 ? -1.099 -0.846 14.203 1 78 104 SER B O 1
ATOM 3014 N N . GLU B 1 105 ? -1.169 1.298 13.68 1 81.06 105 GLU B N 1
ATOM 3015 C CA . GLU B 1 105 ? -2.352 1.119 12.844 1 81.06 105 GLU B CA 1
ATOM 3016 C C . GLU B 1 105 ? -2.053 0.208 11.656 1 81.06 105 GLU B C 1
ATOM 3018 O O . GLU B 1 105 ? -2.859 -0.659 11.312 1 81.06 105 GLU B O 1
ATOM 3023 N N . GLN B 1 106 ? -0.954 0.446 11.039 1 87.12 106 GLN B N 1
ATOM 3024 C CA . GLN B 1 106 ? -0.599 -0.358 9.867 1 87.12 106 GLN B CA 1
ATOM 3025 C C . GLN B 1 106 ? -0.416 -1.824 10.25 1 87.12 106 GLN B C 1
ATOM 3027 O O . GLN B 1 106 ? -0.839 -2.719 9.516 1 87.12 106 GLN B O 1
ATOM 3032 N N . VAL B 1 107 ? 0.184 -2.053 11.336 1 81.81 107 VAL B N 1
ATOM 3033 C CA . VAL B 1 107 ? 0.386 -3.422 11.805 1 81.81 107 VAL B CA 1
ATOM 3034 C C . VAL B 1 107 ? -0.962 -4.062 12.125 1 81.81 107 VAL B C 1
ATOM 3036 O O . VAL B 1 107 ? -1.203 -5.223 11.781 1 81.81 107 VAL B O 1
ATOM 3039 N N . GLU B 1 108 ? -1.801 -3.354 12.758 1 77.31 108 GLU B N 1
ATOM 3040 C CA . GLU B 1 108 ? -3.137 -3.848 13.07 1 77.31 108 GLU B CA 1
ATOM 3041 C C . GLU B 1 108 ? -3.906 -4.211 11.805 1 77.31 108 GLU B C 1
ATOM 3043 O O . GLU B 1 108 ? -4.613 -5.219 11.766 1 77.31 108 GLU B O 1
ATOM 3048 N N . MET B 1 109 ? -3.752 -3.354 10.867 1 85 109 MET B N 1
ATOM 3049 C CA . MET B 1 109 ? -4.449 -3.605 9.609 1 85 109 MET B CA 1
ATOM 3050 C C . MET B 1 109 ? -3.93 -4.875 8.945 1 85 109 MET B C 1
ATOM 3052 O O . MET B 1 109 ? -4.707 -5.652 8.383 1 85 109 MET B O 1
ATOM 3056 N N . LEU B 1 110 ? -2.645 -5.059 8.992 1 87.75 110 LEU B N 1
ATOM 3057 C CA . LEU B 1 110 ? -2.072 -6.277 8.43 1 87.75 110 LEU B CA 1
ATOM 3058 C C . LEU B 1 110 ? -2.596 -7.512 9.156 1 87.75 110 LEU B C 1
ATOM 3060 O O . LEU B 1 110 ? -2.912 -8.523 8.531 1 87.75 110 LEU B O 1
ATOM 3064 N N . HIS B 1 111 ? -2.719 -7.406 10.438 1 78.44 111 HIS B N 1
ATOM 3065 C CA . HIS B 1 111 ? -3.256 -8.508 11.219 1 78.44 111 HIS B CA 1
ATOM 3066 C C . HIS B 1 111 ? -4.719 -8.773 10.875 1 78.44 111 HIS B C 1
ATOM 3068 O O . HIS B 1 111 ? -5.141 -9.93 10.781 1 78.44 111 HIS B O 1
ATOM 3074 N N . TYR B 1 112 ? -5.402 -7.73 10.797 1 81.19 112 TYR B N 1
ATOM 3075 C CA . TYR B 1 112 ? -6.797 -7.867 10.391 1 81.19 112 TYR B CA 1
ATOM 3076 C C . TYR B 1 112 ? -6.914 -8.602 9.062 1 81.19 112 TYR B C 1
ATOM 3078 O O . TYR B 1 112 ? -7.719 -9.531 8.93 1 81.19 112 TYR B O 1
ATOM 3086 N N . ILE B 1 113 ? -6.125 -8.211 8.109 1 89.38 113 ILE B N 1
ATOM 3087 C CA . ILE B 1 113 ? -6.148 -8.805 6.777 1 89.38 113 ILE B CA 1
ATOM 3088 C C . ILE B 1 113 ? -5.797 -10.289 6.871 1 89.38 113 ILE B C 1
ATOM 3090 O O . ILE B 1 113 ? -6.445 -11.125 6.238 1 89.38 113 ILE B O 1
ATOM 3094 N N . TYR B 1 114 ? -4.812 -10.586 7.629 1 84.88 114 TYR B N 1
ATOM 3095 C CA . TYR B 1 114 ? -4.391 -11.969 7.797 1 84.88 114 TYR B CA 1
ATOM 3096 C C . TYR B 1 114 ? -5.512 -12.812 8.398 1 84.88 114 TYR B C 1
ATOM 3098 O O . TYR B 1 114 ? -5.742 -13.945 7.965 1 84.88 114 TYR B O 1
ATOM 3106 N N . ASN B 1 115 ? -6.23 -12.281 9.344 1 80.56 115 ASN B N 1
ATOM 3107 C CA . ASN B 1 115 ? -7.375 -12.969 9.93 1 80.56 115 ASN B CA 1
ATOM 3108 C C . ASN B 1 115 ? -8.516 -13.102 8.93 1 80.56 115 ASN B C 1
ATOM 3110 O O . ASN B 1 115 ? -9.195 -14.133 8.891 1 80.56 115 ASN B O 1
ATOM 3114 N N . LEU B 1 116 ? -8.727 -12.039 8.234 1 84.25 116 LEU B N 1
ATOM 3115 C CA . LEU B 1 116 ? -9.75 -12.062 7.191 1 84.25 116 LEU B CA 1
ATOM 3116 C C . LEU B 1 116 ? -9.484 -13.188 6.195 1 84.25 116 LEU B C 1
ATOM 3118 O O . LEU B 1 116 ? -10.422 -13.859 5.742 1 84.25 116 LEU B O 1
ATOM 3122 N N . ALA B 1 117 ? -8.258 -13.469 5.895 1 90.75 117 ALA B N 1
ATOM 3123 C CA . ALA B 1 117 ? -7.844 -14.484 4.926 1 90.75 117 ALA B CA 1
ATOM 3124 C C . ALA B 1 117 ? -8.203 -15.883 5.414 1 90.75 117 ALA B C 1
ATOM 3126 O O . ALA B 1 117 ? -8.219 -16.828 4.629 1 90.75 117 ALA B O 1
ATOM 3127 N N . ALA B 1 118 ? -8.438 -16.031 6.676 1 80.81 118 ALA B N 1
ATOM 3128 C CA . ALA B 1 118 ? -8.797 -17.328 7.238 1 80.81 118 ALA B CA 1
ATOM 3129 C C . ALA B 1 118 ? -10.312 -17.516 7.262 1 80.81 118 ALA B C 1
ATOM 3131 O O . ALA B 1 118 ? -10.805 -18.609 7.582 1 80.81 118 ALA B O 1
ATOM 3132 N N . GLN B 1 119 ? -11.047 -16.516 6.938 1 85.56 119 GLN B N 1
ATOM 3133 C CA . GLN B 1 119 ? -12.508 -16.562 7.031 1 85.56 119 GLN B CA 1
ATOM 3134 C C . GLN B 1 119 ? -13.125 -17.172 5.781 1 85.56 119 GLN B C 1
ATOM 3136 O O . GLN B 1 119 ? -12.516 -17.156 4.707 1 85.56 119 GLN B O 1
ATOM 3141 N N . PRO B 1 120 ? -14.328 -17.703 5.895 1 87.81 120 PRO B N 1
ATOM 3142 C CA . PRO B 1 120 ? -15 -18.344 4.762 1 87.81 120 PRO B CA 1
ATOM 3143 C C . PRO B 1 120 ? -15.234 -17.375 3.602 1 87.81 120 PRO B C 1
ATOM 3145 O O . PRO B 1 120 ? -15.141 -17.781 2.438 1 87.81 120 PRO B O 1
ATOM 3148 N N . GLN B 1 121 ? -15.492 -16.125 3.914 1 90.19 121 GLN B N 1
ATOM 3149 C CA . GLN B 1 121 ? -15.758 -15.164 2.852 1 90.19 121 GLN B CA 1
ATOM 3150 C C . GLN B 1 121 ? -14.547 -14.984 1.947 1 90.19 121 GLN B C 1
ATOM 3152 O O . GLN B 1 121 ? -14.688 -14.75 0.746 1 90.19 121 GLN B O 1
ATOM 3157 N N . TRP B 1 122 ? -13.414 -15.047 2.543 1 94.19 122 TRP B N 1
ATOM 3158 C CA . TRP B 1 122 ? -12.172 -14.977 1.778 1 94.19 122 TRP B CA 1
ATOM 3159 C C . TRP B 1 122 ? -12.047 -16.172 0.838 1 94.19 122 TRP B C 1
ATOM 3161 O O . TRP B 1 122 ? -11.758 -16.016 -0.349 1 94.19 122 TRP B O 1
ATOM 3171 N N . ARG B 1 123 ? -12.328 -17.328 1.327 1 93.56 123 ARG B N 1
ATOM 3172 C CA . ARG B 1 123 ? -12.266 -18.547 0.53 1 93.56 123 ARG B CA 1
ATOM 3173 C C . ARG B 1 123 ? -13.281 -18.516 -0.606 1 93.56 123 ARG B C 1
ATOM 3175 O O . ARG B 1 123 ? -12.977 -18.906 -1.734 1 93.56 123 ARG B O 1
ATOM 3182 N N . ASP B 1 124 ? -14.414 -18.031 -0.257 1 95.31 124 ASP B N 1
ATOM 3183 C CA . ASP B 1 124 ? -15.453 -17.891 -1.276 1 95.31 124 ASP B CA 1
ATOM 3184 C C . ASP B 1 124 ? -15.016 -16.953 -2.387 1 95.31 124 ASP B C 1
ATOM 3186 O O . ASP B 1 124 ? -15.266 -17.203 -3.566 1 95.31 124 ASP B O 1
ATOM 3190 N N . ALA B 1 125 ? -14.383 -15.883 -2.012 1 97.5 125 ALA B N 1
ATOM 3191 C CA . ALA B 1 125 ? -13.906 -14.898 -2.98 1 97.5 125 ALA B CA 1
ATOM 3192 C C . ALA B 1 125 ? -12.836 -15.492 -3.887 1 97.5 125 ALA B C 1
ATOM 3194 O O . ALA B 1 125 ? -12.867 -15.297 -5.105 1 97.5 125 ALA B O 1
ATOM 3195 N N . VAL B 1 126 ? -11.914 -16.203 -3.273 1 96.94 126 VAL B N 1
ATOM 3196 C CA . VAL B 1 126 ? -10.852 -16.859 -4.039 1 96.94 126 VAL B CA 1
ATOM 3197 C C . VAL B 1 126 ? -11.461 -17.844 -5.027 1 96.94 126 VAL B C 1
ATOM 3199 O O . VAL B 1 126 ? -11.102 -17.859 -6.207 1 96.94 126 VAL B O 1
ATOM 3202 N N . ALA B 1 127 ? -12.375 -18.578 -4.578 1 96.75 127 ALA B N 1
ATOM 3203 C CA . ALA B 1 127 ? -13.047 -19.562 -5.426 1 96.75 127 ALA B CA 1
ATOM 3204 C C . ALA B 1 127 ? -13.789 -18.891 -6.574 1 96.75 127 ALA B C 1
ATOM 3206 O O . ALA B 1 127 ? -13.789 -19.391 -7.699 1 96.75 127 ALA B O 1
ATOM 3207 N N . ALA B 1 128 ? -14.398 -17.812 -6.273 1 97.31 128 ALA B N 1
ATOM 3208 C CA . ALA B 1 128 ? -15.141 -17.094 -7.297 1 97.31 128 ALA B CA 1
ATOM 3209 C C . ALA B 1 128 ? -14.211 -16.609 -8.406 1 97.31 128 ALA B C 1
ATOM 3211 O O . ALA B 1 128 ? -14.555 -16.688 -9.594 1 97.31 128 ALA B O 1
ATOM 3212 N N . VAL B 1 129 ? -13.078 -16.109 -8.047 1 97.38 129 VAL B N 1
ATOM 3213 C CA . VAL B 1 129 ? -12.102 -15.633 -9.023 1 97.38 129 VAL B CA 1
ATOM 3214 C C . VAL B 1 129 ? -11.641 -16.797 -9.898 1 97.38 129 VAL B C 1
ATOM 3216 O O . VAL B 1 129 ? -11.547 -16.656 -11.117 1 97.38 129 VAL B O 1
ATOM 3219 N N . LEU B 1 130 ? -11.406 -17.922 -9.312 1 95.31 130 LEU B N 1
ATOM 3220 C CA . LEU B 1 130 ? -10.852 -19.062 -10.031 1 95.31 130 LEU B CA 1
ATOM 3221 C C . LEU B 1 130 ? -11.922 -19.734 -10.891 1 95.31 130 LEU B C 1
ATOM 3223 O O . LEU B 1 130 ? -11.609 -20.328 -11.93 1 95.31 130 LEU B O 1
ATOM 3227 N N . ALA B 1 131 ? -13.141 -19.641 -10.477 1 94.88 131 ALA B N 1
ATOM 3228 C CA . ALA B 1 131 ? -14.234 -20.312 -11.172 1 94.88 131 ALA B CA 1
ATOM 3229 C C . ALA B 1 131 ? -14.734 -19.484 -12.352 1 94.88 131 ALA B C 1
ATOM 3231 O O . ALA B 1 131 ? -15.359 -20.031 -13.273 1 94.88 131 ALA B O 1
ATOM 3232 N N . ALA B 1 132 ? -14.539 -18.203 -12.312 1 95.5 132 ALA B N 1
ATOM 3233 C CA . ALA B 1 132 ? -15.086 -17.312 -13.328 1 95.5 132 ALA B CA 1
ATOM 3234 C C 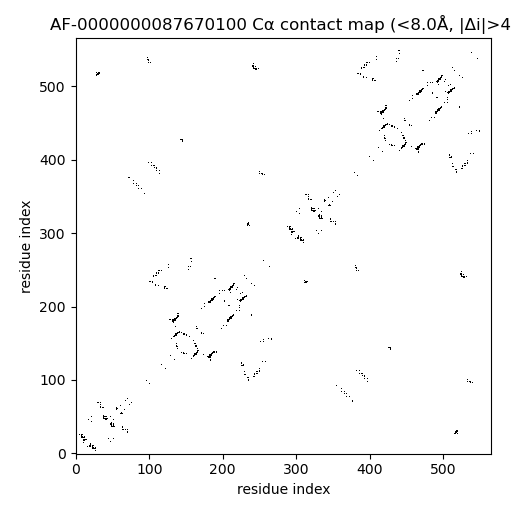. ALA B 1 132 ? -14.398 -17.547 -14.68 1 95.5 132 ALA B C 1
ATOM 3236 O O . ALA B 1 132 ? -13.203 -17.812 -14.734 1 95.5 132 ALA B O 1
ATOM 3237 N N . ASN B 1 133 ? -15.125 -17.406 -15.75 1 93.19 133 ASN B N 1
ATOM 3238 C CA . ASN B 1 133 ? -14.547 -17.453 -17.078 1 93.19 133 ASN B CA 1
ATOM 3239 C C . ASN B 1 133 ? -13.703 -16.219 -17.375 1 93.19 133 ASN B C 1
ATOM 3241 O O . ASN B 1 133 ? -12.656 -16.297 -18.016 1 93.19 133 ASN B O 1
ATOM 3245 N N . GLU B 1 134 ? -14.234 -15.078 -16.906 1 91.94 134 GLU B N 1
ATOM 3246 C CA . GLU B 1 134 ? -13.562 -13.797 -17.062 1 91.94 134 GLU B CA 1
ATOM 3247 C C . GLU B 1 134 ? -13.648 -12.977 -15.781 1 91.94 134 GLU B C 1
ATOM 3249 O O . GLU B 1 134 ? -14.688 -12.953 -15.117 1 91.94 134 GLU B O 1
ATOM 3254 N N . VAL B 1 135 ? -12.547 -12.352 -15.484 1 94.75 135 VAL B N 1
ATOM 3255 C CA . VAL B 1 135 ? -12.508 -11.5 -14.305 1 94.75 135 VAL B CA 1
ATOM 3256 C C . VAL B 1 135 ? -12.219 -10.055 -14.719 1 94.75 135 VAL B C 1
ATOM 3258 O O . VAL B 1 135 ? -11.242 -9.789 -15.414 1 94.75 135 VAL B O 1
ATOM 3261 N N . PHE B 1 136 ? -13.117 -9.188 -14.328 1 92.38 136 PHE B N 1
ATOM 3262 C CA . PHE B 1 136 ? -12.938 -7.758 -14.547 1 92.38 136 PHE B CA 1
ATOM 3263 C C . PHE B 1 136 ? -12.633 -7.043 -13.234 1 92.38 136 PHE B C 1
ATOM 3265 O O . PHE B 1 136 ? -13.25 -7.324 -12.211 1 92.38 136 PHE B O 1
ATOM 3272 N N . VAL B 1 137 ? -11.648 -6.16 -13.32 1 94.81 137 VAL B N 1
ATOM 3273 C CA . VAL B 1 137 ? -11.305 -5.344 -12.156 1 94.81 137 VAL B CA 1
ATOM 3274 C C . VAL B 1 137 ? -11.578 -3.873 -12.461 1 94.81 137 VAL B C 1
ATOM 3276 O O . VAL B 1 137 ? -11.156 -3.357 -13.492 1 94.81 137 VAL B O 1
ATOM 3279 N N . ALA B 1 138 ? -12.305 -3.223 -11.555 1 91.81 138 ALA B N 1
ATOM 3280 C CA . ALA B 1 138 ? -12.617 -1.803 -11.719 1 91.81 138 ALA B CA 1
ATOM 3281 C C . ALA B 1 138 ? -12.203 -1.012 -10.477 1 91.81 138 ALA B C 1
ATOM 3283 O O . ALA B 1 138 ? -12.383 -1.478 -9.352 1 91.81 138 ALA B O 1
ATOM 3284 N N . SER B 1 139 ? -11.648 0.056 -10.695 1 90.44 139 SER B N 1
ATOM 3285 C CA . SER B 1 139 ? -11.32 1.002 -9.633 1 90.44 139 SER B CA 1
ATOM 3286 C C . SER B 1 139 ? -11.531 2.441 -10.086 1 90.44 139 SER B C 1
ATOM 3288 O O . SER B 1 139 ? -11.766 2.695 -11.273 1 90.44 139 SER B O 1
ATOM 3290 N N . HIS B 1 140 ? -11.547 3.377 -9.102 1 84.94 140 HIS B N 1
ATOM 3291 C CA . HIS B 1 140 ? -11.586 4.797 -9.43 1 84.94 140 HIS B CA 1
ATOM 3292 C C . HIS B 1 140 ? -10.32 5.23 -10.156 1 84.94 140 HIS B C 1
ATOM 3294 O O . HIS B 1 140 ? -9.258 4.633 -9.969 1 84.94 140 HIS B O 1
ATOM 3300 N N . GLN B 1 141 ? -10.43 6.258 -10.961 1 78.44 141 GLN B N 1
ATOM 3301 C CA . GLN B 1 141 ? -9.289 6.746 -11.719 1 78.44 141 GLN B CA 1
ATOM 3302 C C . GLN B 1 141 ? -8.133 7.113 -10.797 1 78.44 141 GLN B C 1
ATOM 3304 O O . GLN B 1 141 ? -6.965 6.898 -11.133 1 78.44 141 GLN B O 1
ATOM 3309 N N . GLY B 1 142 ? -8.438 7.668 -9.672 1 77.25 142 GLY B N 1
ATOM 3310 C CA . GLY B 1 142 ? -7.422 8.078 -8.719 1 77.25 142 GLY B CA 1
ATOM 3311 C C . GLY B 1 142 ? -6.695 6.902 -8.086 1 77.25 142 GLY B C 1
ATOM 3312 O O . GLY B 1 142 ? -5.621 7.07 -7.504 1 77.25 142 GLY B O 1
ATOM 3313 N N . THR B 1 143 ? -7.227 5.738 -8.211 1 83 143 THR B N 1
ATOM 3314 C CA . THR B 1 143 ? -6.605 4.531 -7.676 1 83 143 THR B CA 1
ATOM 3315 C C . THR B 1 143 ? -6.414 3.488 -8.773 1 83 143 THR B C 1
ATOM 3317 O O . THR B 1 143 ? -6.395 2.285 -8.5 1 83 143 THR B O 1
ATOM 3320 N N . ALA B 1 144 ? -6.336 3.941 -9.953 1 82.44 144 ALA B N 1
ATOM 3321 C CA . ALA B 1 144 ? -6.242 3.049 -11.109 1 82.44 144 ALA B CA 1
ATOM 3322 C C . ALA B 1 144 ? -5 2.168 -11.016 1 82.44 144 ALA B C 1
ATOM 3324 O O . ALA B 1 144 ? -5.016 1.012 -11.445 1 82.44 144 ALA B O 1
ATOM 3325 N N . CYS B 1 145 ? -4.008 2.674 -10.438 1 82.12 145 CYS B N 1
ATOM 3326 C CA . CYS B 1 145 ? -2.779 1.896 -10.312 1 82.12 145 CYS B CA 1
ATOM 3327 C C . CYS B 1 145 ? -2.996 0.666 -9.445 1 82.12 145 CYS B C 1
ATOM 3329 O O . CYS B 1 145 ? -2.459 -0.406 -9.727 1 82.12 145 CYS B O 1
ATOM 3331 N N . LEU B 1 146 ? -3.807 0.815 -8.438 1 86.69 146 LEU B N 1
ATOM 3332 C CA . LEU B 1 146 ? -4.098 -0.309 -7.551 1 86.69 146 LEU B CA 1
ATOM 3333 C C . LEU B 1 146 ? -4.844 -1.409 -8.297 1 86.69 146 LEU B C 1
ATOM 3335 O O . LEU B 1 146 ? -4.488 -2.586 -8.195 1 86.69 146 LEU B O 1
ATOM 3339 N N . GLY B 1 147 ? -5.844 -0.92 -9.008 1 89.5 147 GLY B N 1
ATOM 3340 C CA . GLY B 1 147 ? -6.605 -1.88 -9.789 1 89.5 147 GLY B CA 1
ATOM 3341 C C . GLY B 1 147 ? -5.773 -2.584 -10.844 1 89.5 147 GLY B C 1
ATOM 3342 O O . GLY B 1 147 ? -5.895 -3.797 -11.031 1 89.5 147 GLY B O 1
ATOM 3343 N N . TYR B 1 148 ? -5.012 -1.802 -11.445 1 86 148 TYR B N 1
ATOM 3344 C CA . TYR B 1 148 ? -4.16 -2.344 -12.492 1 86 148 TYR B CA 1
ATOM 3345 C C . TYR B 1 148 ? -3.17 -3.354 -11.93 1 86 148 TY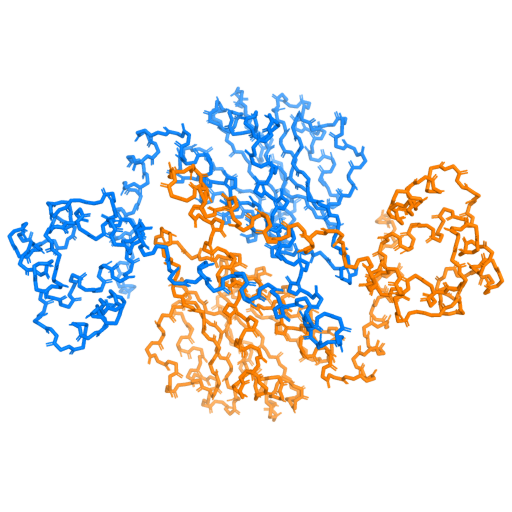R B C 1
ATOM 3347 O O . TYR B 1 148 ? -3.043 -4.465 -12.445 1 86 148 TYR B O 1
ATOM 3355 N N . GLN B 1 149 ? -2.482 -2.951 -10.93 1 86.06 149 GLN B N 1
ATOM 3356 C CA . GLN B 1 149 ? -1.517 -3.848 -10.305 1 86.06 149 GLN B CA 1
ATOM 3357 C C . GLN B 1 149 ? -2.191 -5.125 -9.805 1 86.06 149 GLN B C 1
ATOM 3359 O O . GLN B 1 149 ? -1.634 -6.215 -9.93 1 86.06 149 GLN B O 1
ATOM 3364 N N . PHE B 1 150 ? -3.275 -4.965 -9.297 1 92.75 150 PHE B N 1
ATOM 3365 C CA . PHE B 1 150 ? -4.043 -6.105 -8.812 1 92.75 150 PHE B CA 1
ATOM 3366 C C . PHE B 1 150 ? -4.391 -7.047 -9.953 1 92.75 150 PHE B C 1
ATOM 3368 O O . PHE B 1 150 ? -4.223 -8.266 -9.836 1 92.75 150 PHE B O 1
ATOM 3375 N N . SER B 1 151 ? -4.871 -6.48 -11.008 1 92 151 SER B N 1
ATOM 3376 C CA . SER B 1 151 ? -5.195 -7.273 -12.188 1 92 151 SER B CA 1
ATOM 3377 C C . SER B 1 151 ? -3.967 -8.016 -12.711 1 92 151 SER B C 1
ATOM 3379 O O . SER B 1 151 ? -4.059 -9.172 -13.117 1 92 151 SER B O 1
ATOM 3381 N N . ASP B 1 152 ? -2.895 -7.32 -12.695 1 85.19 152 ASP B N 1
ATOM 3382 C CA . ASP B 1 152 ? -1.646 -7.934 -13.141 1 85.19 152 ASP B CA 1
ATOM 3383 C C . ASP B 1 152 ? -1.286 -9.141 -12.273 1 85.19 152 ASP B C 1
ATOM 3385 O O . ASP B 1 152 ? -0.891 -10.188 -12.789 1 85.19 152 ASP B O 1
ATOM 3389 N N . HIS B 1 153 ? -1.438 -9 -11.039 1 87.38 153 HIS B N 1
ATOM 3390 C CA . HIS B 1 153 ? -1.125 -10.086 -10.125 1 87.38 153 HIS B CA 1
ATOM 3391 C C . HIS B 1 153 ? -2.08 -11.258 -10.32 1 87.38 153 HIS B C 1
ATOM 3393 O O . HIS B 1 153 ? -1.66 -12.422 -10.281 1 87.38 153 HIS B O 1
ATOM 3399 N N . LEU B 1 154 ? -3.324 -10.922 -10.469 1 92.31 154 LEU B N 1
ATOM 3400 C CA . LEU B 1 154 ? -4.281 -11.984 -10.734 1 92.31 154 LEU B CA 1
ATOM 3401 C C . LEU B 1 154 ? -3.936 -12.719 -12.023 1 92.31 154 LEU B C 1
ATOM 3403 O O . LEU B 1 154 ? -4.133 -13.93 -12.125 1 92.31 154 LEU B O 1
ATOM 3407 N N . GLY B 1 155 ? -3.449 -11.938 -12.945 1 89.06 155 GLY B N 1
ATOM 3408 C CA . GLY B 1 155 ? -3.076 -12.5 -14.234 1 89.06 155 GLY B CA 1
ATOM 3409 C C . GLY B 1 155 ? -1.991 -13.555 -14.141 1 89.06 155 GLY B C 1
ATOM 3410 O O . GLY B 1 155 ? -1.836 -14.375 -15.047 1 89.06 155 GLY B O 1
ATOM 3411 N N . LEU B 1 156 ? -1.227 -13.523 -13.109 1 82.31 156 LEU B N 1
ATOM 3412 C CA . LEU B 1 156 ? -0.214 -14.555 -12.883 1 82.31 156 LEU B CA 1
ATOM 3413 C C . LEU B 1 156 ? -0.863 -15.891 -12.547 1 82.31 156 LEU B C 1
ATOM 3415 O O . LEU B 1 156 ? -0.262 -16.953 -12.758 1 82.31 156 LEU B O 1
ATOM 3419 N N . ALA B 1 157 ? -2.049 -15.836 -12.047 1 85.44 157 ALA B N 1
ATOM 3420 C CA . ALA B 1 157 ? -2.723 -17.047 -11.578 1 85.44 157 ALA B CA 1
ATOM 3421 C C . ALA B 1 157 ? -3.729 -17.547 -12.602 1 85.44 157 ALA B C 1
ATOM 3423 O O . ALA B 1 157 ? -4.102 -18.719 -12.594 1 85.44 157 ALA B O 1
ATOM 3424 N N . ARG B 1 158 ? -4.148 -16.672 -13.438 1 88.81 158 ARG B N 1
ATOM 3425 C CA . ARG B 1 158 ? -5.188 -17.078 -14.375 1 88.81 158 ARG B CA 1
ATOM 3426 C C . ARG B 1 158 ? -5.172 -16.203 -15.625 1 88.81 158 ARG B C 1
ATOM 3428 O O . ARG B 1 158 ? -4.664 -15.07 -15.594 1 88.81 158 ARG B O 1
ATOM 3435 N N . ASP B 1 159 ? -5.867 -16.734 -16.609 1 87.94 159 ASP B N 1
ATOM 3436 C CA . ASP B 1 159 ? -6.074 -15.984 -17.844 1 87.94 159 ASP B CA 1
ATOM 3437 C C . ASP B 1 159 ? -7.348 -15.141 -17.766 1 87.94 159 ASP B C 1
ATOM 3439 O O . ASP B 1 159 ? -8.133 -15.281 -16.812 1 87.94 159 ASP B O 1
ATOM 3443 N N . HIS B 1 160 ? -7.465 -14.227 -18.672 1 88.81 160 HIS B N 1
ATOM 3444 C CA . HIS B 1 160 ? -8.68 -13.469 -18.922 1 88.81 160 HIS B CA 1
ATOM 3445 C C . HIS B 1 160 ? -9 -12.539 -17.75 1 88.81 160 HIS B C 1
ATOM 3447 O O . HIS B 1 160 ? -10.125 -12.539 -17.25 1 88.81 160 HIS B O 1
ATOM 3453 N N . VAL B 1 161 ? -8.062 -11.922 -17.266 1 92.38 161 VAL B N 1
ATOM 3454 C CA . VAL B 1 161 ? -8.227 -10.828 -16.328 1 92.38 161 VAL B CA 1
ATOM 3455 C C . VAL B 1 161 ? -8.086 -9.492 -17.047 1 92.38 161 VAL B C 1
ATOM 3457 O O . VAL B 1 161 ? -7.105 -9.266 -17.75 1 92.38 161 VAL B O 1
ATOM 3460 N N . GLN B 1 162 ? -9.078 -8.609 -16.859 1 88.31 162 GLN B N 1
ATOM 3461 C CA . GLN B 1 162 ? -9.062 -7.312 -17.531 1 88.31 162 GLN B CA 1
ATOM 3462 C C . GLN B 1 162 ? -9.281 -6.18 -16.531 1 88.31 162 GLN B C 1
ATOM 3464 O O . GLN B 1 162 ? -10.094 -6.309 -15.609 1 88.31 162 GLN B O 1
ATOM 3469 N N . PHE B 1 163 ? -8.539 -5.145 -16.734 1 89.25 163 PHE B N 1
ATOM 3470 C CA . PHE B 1 163 ? -8.68 -3.979 -15.875 1 89.25 163 PHE B CA 1
ATOM 3471 C C . PHE B 1 163 ? -9.367 -2.836 -16.609 1 89.25 163 PHE B C 1
ATOM 3473 O O . PHE B 1 163 ? -9.055 -2.566 -17.781 1 89.25 163 PHE B O 1
ATOM 3480 N N . ALA B 1 164 ? -10.281 -2.275 -15.883 1 78.75 164 ALA B N 1
ATOM 3481 C CA . ALA B 1 164 ? -10.914 -1.053 -16.359 1 78.75 164 ALA B CA 1
ATOM 3482 C C . ALA B 1 164 ? -10.672 0.108 -15.406 1 78.75 164 ALA B C 1
ATOM 3484 O O . ALA B 1 164 ? -11.203 0.122 -14.289 1 78.75 164 ALA B O 1
ATOM 3485 N N . GLY B 1 165 ? -9.773 1.065 -15.664 1 69.44 165 GLY B N 1
ATOM 3486 C CA . GLY B 1 165 ? -9.328 2.141 -14.797 1 69.44 165 GLY B CA 1
ATOM 3487 C C . GLY B 1 165 ? -10.164 3.402 -14.93 1 69.44 165 GLY B C 1
ATOM 3488 O O . GLY B 1 165 ? -9.852 4.426 -14.32 1 69.44 165 GLY B O 1
ATOM 3489 N N . GLY B 1 166 ? -11.211 3.393 -15.602 1 62.25 166 GLY B N 1
ATOM 3490 C CA . GLY B 1 166 ? -12.133 4.512 -15.656 1 62.25 166 GLY B CA 1
ATOM 3491 C C . GLY B 1 166 ? -11.617 5.672 -16.484 1 62.25 166 GLY B C 1
ATOM 3492 O O . GLY B 1 166 ? -12.219 6.75 -16.5 1 62.25 166 GLY B O 1
ATOM 3493 N N . ALA B 1 167 ? -10.266 5.621 -16.891 1 58.22 167 ALA B N 1
ATOM 3494 C CA . ALA B 1 167 ? -9.695 6.758 -17.609 1 58.22 167 ALA B CA 1
ATOM 3495 C C . ALA B 1 167 ? -10.68 7.316 -18.625 1 58.22 167 ALA B C 1
ATOM 3497 O O . ALA B 1 167 ? -10.75 8.531 -18.844 1 58.22 167 ALA B O 1
ATOM 3498 N N . SER B 1 168 ? -11.312 6.496 -19.266 1 54.03 168 SER B N 1
ATOM 3499 C CA . SER B 1 168 ? -12.289 7.016 -20.219 1 54.03 168 SER B CA 1
ATOM 3500 C C . SER B 1 168 ? -13.625 7.312 -19.531 1 54.03 168 SER B C 1
ATOM 3502 O O . SER B 1 168 ? -14.562 7.793 -20.172 1 54.03 168 SER B O 1
ATOM 3504 N N . GLY B 1 169 ? -13.664 7.293 -18.203 1 57.09 169 GLY B N 1
ATOM 3505 C CA . GLY B 1 169 ? -14.898 7.484 -17.453 1 57.09 169 GLY B CA 1
ATOM 3506 C C . GLY B 1 169 ? -15.922 6.391 -17.703 1 57.09 169 GLY B C 1
ATOM 3507 O O . GLY B 1 169 ? -17.016 6.41 -17.141 1 57.09 169 GLY B O 1
ATOM 3508 N N . SER B 1 170 ? -15.578 5.555 -18.641 1 61.69 170 SER B N 1
ATOM 3509 C CA . SER B 1 170 ? -16.594 4.574 -19.016 1 61.69 170 SER B CA 1
ATOM 3510 C C . SER B 1 170 ? -16.156 3.162 -18.625 1 61.69 170 SER B C 1
ATOM 3512 O O . SER B 1 170 ? -14.984 2.809 -18.766 1 61.69 170 SER B O 1
ATOM 3514 N N . TYR B 1 171 ? -17.031 2.5 -17.891 1 68.88 171 TYR B N 1
ATOM 3515 C CA . TYR B 1 171 ? -16.906 1.09 -17.531 1 68.88 171 TYR B CA 1
ATOM 3516 C C . TYR B 1 171 ? -17.766 0.218 -18.438 1 68.88 171 TYR B C 1
ATOM 3518 O O . TYR B 1 171 ? -17.906 -0.983 -18.188 1 68.88 171 TYR B O 1
ATOM 3526 N N . VAL B 1 172 ? -18.297 0.863 -19.391 1 62.78 172 VAL B N 1
ATOM 3527 C CA . VAL B 1 172 ? -19.25 0.223 -20.281 1 62.78 172 VAL B CA 1
ATOM 3528 C C . VAL B 1 172 ? -18.594 -0.959 -20.984 1 62.78 172 VAL B C 1
ATOM 3530 O O . VAL B 1 172 ? -19.219 -2 -21.188 1 62.78 172 VAL B O 1
ATOM 3533 N N . GLU B 1 173 ? -17.406 -0.809 -21.266 1 65.75 173 GLU B N 1
ATOM 3534 C CA . GLU B 1 173 ? -16.703 -1.857 -22 1 65.75 173 GLU B CA 1
ATOM 3535 C C . GLU B 1 173 ? -16.656 -3.156 -21.203 1 65.75 173 GLU B C 1
ATOM 3537 O O . GLU B 1 173 ? -16.641 -4.246 -21.781 1 65.75 173 GLU B O 1
ATOM 3542 N N . LEU B 1 174 ? -16.703 -2.992 -19.953 1 67.56 174 LEU B N 1
ATOM 3543 C CA . LEU B 1 174 ? -16.656 -4.168 -19.094 1 67.56 174 LEU B CA 1
ATOM 3544 C C . LEU B 1 174 ? -17.969 -4.945 -19.141 1 67.56 174 LEU B C 1
ATOM 3546 O O . LEU B 1 174 ? -17.969 -6.172 -19.031 1 67.56 174 LEU B O 1
ATOM 3550 N N . LEU B 1 175 ? -19.016 -4.195 -19.391 1 68.62 175 LEU B N 1
ATOM 3551 C CA . LEU B 1 175 ? -20.328 -4.82 -19.25 1 68.62 175 LEU B CA 1
ATOM 3552 C C . LEU B 1 175 ? -20.859 -5.293 -20.609 1 68.62 175 LEU B C 1
ATOM 3554 O O . LEU B 1 175 ? -21.875 -5.98 -20.672 1 68.62 175 LEU B O 1
ATOM 3558 N N . CYS B 1 176 ? -20.125 -4.977 -21.609 1 66.69 176 CYS B N 1
ATOM 3559 C CA . CYS B 1 176 ? -20.609 -5.32 -22.938 1 66.69 176 CYS B CA 1
ATOM 3560 C C . CYS B 1 176 ? -20.188 -6.734 -23.312 1 66.69 176 CYS B C 1
ATOM 3562 O O . CYS B 1 176 ? -20.562 -7.242 -24.375 1 66.69 176 CYS B O 1
ATOM 3564 N N . HIS B 1 177 ? -19.5 -7.316 -22.453 1 64.25 177 HIS B N 1
ATOM 3565 C CA . HIS B 1 177 ? -19.062 -8.664 -22.781 1 64.25 177 HIS B CA 1
ATOM 3566 C C . HIS B 1 177 ? -20.156 -9.688 -22.516 1 64.25 177 HIS B C 1
ATOM 3568 O O . HIS B 1 177 ? -20.844 -9.609 -21.484 1 64.25 177 HIS B O 1
ATOM 3574 N N . GLU B 1 178 ? -20.625 -10.289 -23.594 1 61.91 178 GLU B N 1
ATOM 3575 C CA . GLU B 1 178 ? -21.578 -11.383 -23.453 1 61.91 178 GLU B CA 1
ATOM 3576 C C . GLU B 1 178 ? -20.922 -12.609 -22.828 1 61.91 178 GLU B C 1
ATOM 3578 O O . GLU B 1 178 ? -20.391 -13.461 -23.547 1 61.91 178 GLU B O 1
ATOM 3583 N N . THR B 1 179 ? -20.406 -12.477 -21.656 1 64.88 179 THR B N 1
ATOM 3584 C CA . THR B 1 179 ? -19.766 -13.656 -21.094 1 64.88 179 THR B CA 1
ATOM 3585 C C . THR B 1 179 ? -20.625 -14.281 -20.016 1 64.88 179 THR B C 1
ATOM 3587 O O . THR B 1 179 ? -21.469 -13.609 -19.406 1 64.88 179 THR B O 1
ATOM 3590 N N . THR B 1 180 ? -20.547 -15.664 -20.094 1 79.06 180 THR B N 1
ATOM 3591 C CA . THR B 1 180 ? -21.172 -16.453 -19.031 1 79.06 180 THR B CA 1
ATOM 3592 C C . THR B 1 180 ? -20.203 -16.609 -17.859 1 79.06 180 THR B C 1
ATOM 3594 O O . THR B 1 180 ? -18.984 -16.734 -18.047 1 79.06 180 THR B O 1
ATOM 3597 N N . ASP B 1 181 ? -20.609 -16.359 -16.609 1 89.5 181 ASP B N 1
ATOM 3598 C CA . ASP B 1 181 ? -19.891 -16.609 -15.367 1 89.5 181 ASP B CA 1
ATOM 3599 C C . ASP B 1 181 ? -18.734 -15.641 -15.188 1 89.5 181 ASP B C 1
ATOM 3601 O O . ASP B 1 181 ? -17.609 -16.047 -14.914 1 89.5 181 ASP B O 1
ATOM 3605 N N . SER B 1 182 ? -19.062 -14.352 -15.508 1 93.12 182 SER B N 1
ATOM 3606 C CA . SER B 1 182 ? -18.078 -13.297 -15.328 1 93.12 182 SER B CA 1
ATOM 3607 C C . SER B 1 182 ? -18.109 -12.742 -13.906 1 93.12 182 SER B C 1
ATOM 3609 O O . SER B 1 182 ? -19.172 -12.711 -13.273 1 93.12 182 SER B O 1
ATOM 3611 N N . LEU B 1 183 ? -16.969 -12.422 -13.461 1 95.94 183 LEU B N 1
ATOM 3612 C CA . LEU B 1 183 ? -16.828 -11.805 -12.141 1 95.94 183 LEU B CA 1
ATOM 3613 C C . LEU B 1 183 ? -16.312 -10.375 -12.266 1 95.94 183 LEU B C 1
ATOM 3615 O O . LEU B 1 183 ? -15.328 -10.117 -12.969 1 95.94 183 LEU B O 1
ATOM 3619 N N . LEU B 1 184 ? -17.031 -9.453 -11.672 1 94.81 184 LEU B N 1
ATOM 3620 C CA . LEU B 1 184 ? -16.547 -8.086 -11.539 1 94.81 184 LEU B CA 1
ATOM 3621 C C . LEU B 1 184 ? -16.016 -7.832 -10.133 1 94.81 184 LEU B C 1
ATOM 3623 O O . LEU B 1 184 ? -16.75 -7.98 -9.148 1 94.81 184 LEU B O 1
ATOM 3627 N N . VAL B 1 185 ? -14.766 -7.492 -10.055 1 96.69 185 VAL B N 1
ATOM 3628 C CA . VAL B 1 185 ? -14.172 -7.059 -8.789 1 96.69 185 VAL B CA 1
ATOM 3629 C C . VAL B 1 185 ? -14.125 -5.535 -8.734 1 96.69 185 VAL B C 1
ATOM 3631 O O . VAL B 1 185 ? -13.508 -4.895 -9.586 1 96.69 185 VAL B O 1
ATOM 3634 N N . ILE B 1 186 ? -14.734 -4.949 -7.754 1 94.88 186 ILE B N 1
ATOM 3635 C CA . ILE B 1 186 ? -14.719 -3.506 -7.551 1 94.88 186 ILE B CA 1
ATOM 3636 C C . ILE B 1 186 ? -13.828 -3.164 -6.359 1 94.88 186 ILE B C 1
ATOM 3638 O O . ILE B 1 186 ? -14.109 -3.559 -5.227 1 94.88 186 ILE B O 1
ATOM 3642 N N . VAL B 1 187 ? -12.734 -2.496 -6.68 1 94.19 187 VAL B N 1
ATOM 3643 C CA . VAL B 1 187 ? -11.914 -1.911 -5.625 1 94.19 187 VAL B CA 1
ATOM 3644 C C . VAL B 1 187 ? -12.43 -0.517 -5.281 1 94.19 187 VAL B C 1
ATOM 3646 O O . VAL B 1 187 ? -12.086 0.462 -5.949 1 94.19 187 VAL B O 1
ATOM 3649 N N . ASP B 1 188 ? -13.109 -0.449 -4.211 1 88.5 188 ASP B N 1
ATOM 3650 C CA . ASP B 1 188 ? -13.898 0.737 -3.895 1 88.5 188 ASP B CA 1
ATOM 3651 C C . ASP B 1 188 ? -13.07 1.746 -3.098 1 88.5 188 ASP B C 1
ATOM 3653 O O . ASP B 1 188 ? -12.117 1.374 -2.414 1 88.5 188 ASP B O 1
ATOM 3657 N N . SER B 1 189 ? -13.414 2.977 -3.273 1 82.06 189 SER B N 1
ATOM 3658 C CA . SER B 1 189 ? -12.859 4.105 -2.531 1 82.06 189 SER B CA 1
ATOM 3659 C C . SER B 1 189 ? -13.906 5.195 -2.322 1 82.06 189 SER B C 1
ATOM 3661 O O . SER B 1 189 ? -14.969 5.168 -2.938 1 82.06 189 SER B O 1
ATOM 3663 N N . HIS B 1 190 ? -13.594 6.156 -1.439 1 74.81 190 HIS B N 1
ATOM 3664 C CA . HIS B 1 190 ? -14.523 7.246 -1.168 1 74.81 190 HIS B CA 1
ATOM 3665 C C . HIS B 1 190 ? -14.766 8.086 -2.416 1 74.81 190 HIS B C 1
ATOM 3667 O O . HIS B 1 190 ? -15.836 8.688 -2.568 1 74.81 190 HIS B O 1
ATOM 3673 N N . ARG B 1 191 ? -13.867 8.023 -3.352 1 76.75 191 ARG B N 1
ATOM 3674 C CA . ARG B 1 191 ? -13.961 8.859 -4.543 1 76.75 191 ARG B CA 1
ATOM 3675 C C . ARG B 1 191 ? -14.664 8.109 -5.68 1 76.75 191 ARG B C 1
ATOM 3677 O O . ARG B 1 191 ? -14.938 8.695 -6.73 1 76.75 191 ARG B O 1
ATOM 3684 N N . PHE B 1 192 ? -14.898 6.836 -5.457 1 83.5 192 PHE B N 1
ATOM 3685 C CA . PHE B 1 192 ? -15.5 6.035 -6.516 1 83.5 192 PHE B CA 1
ATOM 3686 C C . PHE B 1 192 ? -17.016 6.121 -6.461 1 83.5 192 PHE B C 1
ATOM 3688 O O . PHE B 1 192 ? -17.688 5.125 -6.176 1 83.5 192 PHE B O 1
ATOM 3695 N N . ALA B 1 193 ? -17.594 7.223 -6.875 1 78.88 193 ALA B N 1
ATOM 3696 C CA . ALA B 1 193 ? -19.016 7.523 -6.785 1 78.88 193 ALA B CA 1
ATOM 3697 C C . ALA B 1 193 ? -19.828 6.566 -7.648 1 78.88 193 ALA B C 1
ATOM 3699 O O . ALA B 1 193 ? -20.969 6.242 -7.312 1 78.88 193 ALA B O 1
ATOM 3700 N N . LYS B 1 194 ? -19.25 6.086 -8.625 1 84.31 194 LYS B N 1
ATOM 3701 C CA . LYS B 1 194 ? -19.984 5.262 -9.586 1 84.31 194 LYS B CA 1
ATOM 3702 C C . LYS B 1 194 ? -19.938 3.787 -9.195 1 84.31 194 LYS B C 1
ATOM 3704 O O . LYS B 1 194 ? -20.469 2.934 -9.906 1 84.31 194 LYS B O 1
ATOM 3709 N N . SER B 1 195 ? -19.281 3.471 -8.109 1 88.06 195 SER B N 1
ATOM 3710 C CA . SER B 1 195 ? -19.094 2.072 -7.738 1 88.06 195 SER B CA 1
ATOM 3711 C C . SER B 1 195 ? -20.422 1.364 -7.543 1 88.06 195 SER B C 1
ATOM 3713 O O . SER B 1 195 ? -20.609 0.229 -7.984 1 88.06 195 SER B O 1
ATOM 3715 N N . ARG B 1 196 ? -21.344 2.082 -6.973 1 88.75 196 ARG B N 1
ATOM 3716 C CA . ARG B 1 196 ? -22.656 1.489 -6.738 1 88.75 196 ARG B CA 1
ATOM 3717 C C . ARG B 1 196 ? -23.375 1.199 -8.055 1 88.75 196 ARG B C 1
ATOM 3719 O O . ARG B 1 196 ? -23.906 0.105 -8.25 1 88.75 196 ARG B O 1
ATOM 3726 N N . LEU B 1 197 ? -23.438 2.168 -8.867 1 88.12 197 LEU B N 1
ATOM 3727 C CA . LEU B 1 197 ? -24.094 2.014 -10.164 1 88.12 197 LEU B CA 1
ATOM 3728 C C . LEU B 1 197 ? -23.422 0.9 -10.977 1 88.12 197 LEU B C 1
ATOM 3730 O O . LEU B 1 197 ? -24.109 0.122 -11.641 1 88.12 197 LEU B O 1
ATOM 3734 N N . LEU B 1 198 ? -22.172 0.827 -10.922 1 89.5 198 LEU B N 1
ATOM 3735 C CA . LEU B 1 198 ? -21.422 -0.214 -11.625 1 89.5 198 LEU B CA 1
ATOM 3736 C C . LEU B 1 198 ? -21.797 -1.596 -11.094 1 89.5 198 LEU B C 1
ATOM 3738 O O . LEU B 1 198 ? -22.031 -2.521 -11.875 1 89.5 198 LEU B O 1
ATOM 3742 N N . ALA B 1 199 ? -21.828 -1.707 -9.805 1 92.19 199 ALA B N 1
ATOM 3743 C CA . ALA B 1 199 ? -22.188 -2.977 -9.18 1 92.19 199 ALA B CA 1
ATOM 3744 C C . ALA B 1 199 ? -23.609 -3.404 -9.578 1 92.19 199 ALA B C 1
ATOM 3746 O O . ALA B 1 199 ? -23.828 -4.559 -9.961 1 92.19 199 ALA B O 1
ATOM 3747 N N . ARG B 1 200 ? -24.516 -2.5 -9.523 1 91.38 200 ARG B N 1
ATOM 3748 C CA . ARG B 1 200 ? -25.906 -2.777 -9.883 1 91.38 200 ARG B CA 1
ATOM 3749 C C . ARG B 1 200 ? -26.016 -3.209 -11.344 1 91.38 200 ARG B C 1
ATOM 3751 O O . ARG B 1 200 ? -26.688 -4.195 -11.648 1 91.38 200 ARG B O 1
ATOM 3758 N N . SER B 1 201 ? -25.391 -2.465 -12.172 1 89.44 201 SER B N 1
ATOM 3759 C CA . SER B 1 201 ? -25.422 -2.76 -13.602 1 89.44 201 SER B CA 1
ATOM 3760 C C . SER B 1 201 ? -24.812 -4.121 -13.898 1 89.44 201 SER B C 1
ATOM 3762 O O . SER B 1 201 ? -25.312 -4.867 -14.742 1 89.44 201 SER B O 1
ATOM 3764 N N . ALA B 1 202 ? -23.734 -4.441 -13.234 1 91.12 202 ALA B N 1
ATOM 3765 C CA . ALA B 1 202 ? -23.062 -5.727 -13.422 1 91.12 202 ALA B CA 1
ATOM 3766 C C . ALA B 1 202 ? -23.969 -6.879 -13 1 91.12 202 ALA B C 1
ATOM 3768 O O . ALA B 1 202 ? -24.078 -7.879 -13.719 1 91.12 202 ALA B O 1
ATOM 3769 N N . ARG B 1 203 ? -24.625 -6.73 -11.914 1 91.25 203 ARG B N 1
ATOM 3770 C CA . ARG B 1 203 ? -25.547 -7.754 -11.445 1 91.25 203 ARG B CA 1
ATOM 3771 C C . ARG B 1 203 ? -26.688 -7.965 -12.438 1 91.25 203 ARG B C 1
ATOM 3773 O O . ARG B 1 203 ? -27.062 -9.102 -12.727 1 91.25 203 ARG B O 1
ATOM 3780 N N . ARG B 1 204 ? -27.188 -6.914 -12.938 1 88.19 204 ARG B N 1
ATOM 3781 C CA . ARG B 1 204 ? -28.25 -6.98 -13.922 1 88.19 204 ARG B CA 1
ATOM 3782 C C . ARG B 1 204 ? -27.797 -7.699 -15.188 1 88.19 204 ARG B C 1
ATOM 3784 O O . ARG B 1 204 ? -28.578 -8.398 -15.828 1 88.19 204 ARG B O 1
ATOM 3791 N N . ALA B 1 205 ? -26.578 -7.52 -15.469 1 87.25 205 ALA B N 1
ATOM 3792 C CA . ALA B 1 205 ? -26 -8.141 -16.656 1 87.25 205 ALA B CA 1
ATOM 3793 C C . ALA B 1 205 ? -25.625 -9.594 -16.406 1 87.25 205 ALA B C 1
ATOM 3795 O O . ALA B 1 205 ? -25.141 -10.289 -17.297 1 87.25 205 ALA B O 1
ATOM 3796 N N . GLY B 1 206 ? -25.719 -10.07 -15.133 1 89.06 206 GLY B N 1
ATOM 3797 C CA . GLY B 1 206 ? -25.516 -11.469 -14.805 1 89.06 206 GLY B CA 1
ATOM 3798 C C . GLY B 1 206 ? -24.141 -11.75 -14.219 1 89.06 206 GLY B C 1
ATOM 3799 O O . GLY B 1 206 ? -23.766 -12.906 -14.008 1 89.06 206 GLY B O 1
ATOM 3800 N N . TYR B 1 207 ? -23.359 -10.719 -13.992 1 92.75 207 TYR B N 1
ATOM 3801 C CA . TYR B 1 207 ? -22.047 -10.898 -13.391 1 92.75 207 TYR B CA 1
ATOM 3802 C C . TYR B 1 207 ? -22.156 -11.172 -11.891 1 92.75 207 TYR B C 1
ATOM 3804 O O . TYR B 1 207 ? -23.109 -10.727 -11.242 1 92.75 207 TYR B O 1
ATOM 3812 N N . LYS B 1 208 ? -21.312 -11.93 -11.398 1 95.25 208 LYS B N 1
ATOM 3813 C CA . LYS B 1 208 ? -21.062 -11.898 -9.961 1 95.25 208 LYS B CA 1
ATOM 3814 C C . LYS B 1 208 ? -20.203 -10.695 -9.578 1 95.25 208 LYS B C 1
ATOM 3816 O O . LYS B 1 208 ? -19.344 -10.273 -10.344 1 95.25 208 LYS B O 1
ATOM 3821 N N . VAL B 1 209 ? -20.453 -10.188 -8.352 1 96.06 209 VAL B N 1
ATOM 3822 C CA . VAL B 1 209 ? -19.734 -8.984 -7.934 1 96.06 209 VAL B CA 1
ATOM 3823 C C . VAL B 1 209 ? -18.984 -9.258 -6.633 1 96.06 209 VAL B C 1
ATOM 3825 O O . VAL B 1 209 ? -19.578 -9.703 -5.648 1 96.06 209 VAL B O 1
ATOM 3828 N N . LEU B 1 210 ? -17.688 -9.062 -6.641 1 97.75 210 LEU B N 1
ATOM 3829 C CA . LEU B 1 210 ? -16.828 -9.023 -5.465 1 97.75 210 LEU B CA 1
ATOM 3830 C C . LEU B 1 210 ? -16.438 -7.586 -5.125 1 97.75 210 LEU B C 1
ATOM 3832 O O . LEU B 1 210 ? -15.758 -6.922 -5.91 1 97.75 210 LEU B O 1
ATOM 3836 N N . LEU B 1 211 ? -16.875 -7.141 -3.992 1 96 211 LEU B N 1
ATOM 3837 C CA . LEU B 1 211 ? -16.578 -5.785 -3.545 1 96 211 LEU B CA 1
ATOM 3838 C C . LEU B 1 211 ? -15.445 -5.789 -2.525 1 96 211 LEU B C 1
ATOM 3840 O O . LEU B 1 211 ? -15.508 -6.492 -1.516 1 96 211 LEU B O 1
ATOM 3844 N N . ILE B 1 212 ? -14.375 -5.059 -2.82 1 95.25 212 ILE B N 1
ATOM 3845 C CA . ILE B 1 212 ? -13.289 -4.812 -1.881 1 95.25 212 ILE B CA 1
ATOM 3846 C C . ILE B 1 212 ? -13.289 -3.342 -1.464 1 95.25 212 ILE B C 1
ATOM 3848 O O . ILE B 1 212 ? -13.141 -2.451 -2.305 1 95.25 212 ILE B O 1
ATOM 3852 N N . THR B 1 213 ? -13.391 -3.082 -0.181 1 88.62 213 THR B N 1
ATOM 3853 C CA . THR B 1 213 ? -13.617 -1.707 0.253 1 88.62 213 THR B CA 1
ATOM 3854 C C . THR B 1 213 ? -13 -1.47 1.632 1 88.62 213 THR B C 1
ATOM 3856 O O . THR B 1 213 ? -12.742 -2.42 2.373 1 88.62 213 THR B O 1
ATOM 3859 N N . SER B 1 214 ? -12.641 -0.213 1.837 1 78.25 214 SER B N 1
ATOM 3860 C CA . SER B 1 214 ? -12.164 0.183 3.16 1 78.25 214 SER B CA 1
ATOM 3861 C C . SER B 1 214 ? -13.172 1.091 3.857 1 78.25 214 SER B C 1
ATOM 3863 O O . SER B 1 214 ? -12.836 1.772 4.828 1 78.25 214 SER B O 1
ATOM 3865 N N . GLN B 1 215 ? -14.344 1.235 3.357 1 69.44 215 GLN B N 1
ATOM 3866 C CA . GLN B 1 215 ? -15.383 2.074 3.941 1 69.44 215 GLN B CA 1
ATOM 3867 C C . GLN B 1 215 ? -16.672 1.289 4.148 1 69.44 215 GLN B C 1
ATOM 3869 O O . GLN B 1 215 ? -16.828 0.186 3.617 1 69.44 215 GLN B O 1
ATOM 3874 N N . TYR B 1 216 ? -17.344 1.9 5.047 1 62.22 216 TYR B N 1
ATOM 3875 C CA . TYR B 1 216 ? -18.688 1.341 5.152 1 62.22 216 TYR B CA 1
ATOM 3876 C C . TYR B 1 216 ? -19.5 1.604 3.887 1 62.22 216 TYR B C 1
ATOM 3878 O O . TYR B 1 216 ? -19.672 2.756 3.484 1 62.22 216 TYR B O 1
ATOM 3886 N N . THR B 1 217 ? -19.688 0.563 3.193 1 67.69 217 THR B N 1
ATOM 3887 C CA . THR B 1 217 ? -20.453 0.644 1.959 1 67.69 217 THR B CA 1
ATOM 3888 C C . THR B 1 217 ? -21.875 0.098 2.166 1 67.69 217 THR B C 1
ATOM 3890 O O . THR B 1 217 ? -22.078 -1.117 2.182 1 67.69 217 THR B O 1
ATOM 3893 N N . GLU B 1 218 ? -22.828 1.009 2.281 1 68.38 218 GLU B N 1
ATOM 3894 C CA . GLU B 1 218 ? -24.203 0.675 2.635 1 68.38 218 GLU B CA 1
ATOM 3895 C C . GLU B 1 218 ? -24.828 -0.246 1.595 1 68.38 218 GLU B C 1
ATOM 3897 O O . GLU B 1 218 ? -25.625 -1.123 1.937 1 68.38 218 GLU B O 1
ATOM 3902 N N . TRP B 1 219 ? -24.438 -0.108 0.427 1 77.31 219 TRP B N 1
ATOM 3903 C CA . TRP B 1 219 ? -25.094 -0.833 -0.653 1 77.31 219 TRP B CA 1
ATOM 3904 C C . TRP B 1 219 ? -24.438 -2.189 -0.881 1 77.31 219 TRP B C 1
ATOM 3906 O O . TRP B 1 219 ? -24.844 -2.943 -1.767 1 77.31 219 TRP B O 1
ATOM 3916 N N . ALA B 1 220 ? -23.375 -2.496 -0.122 1 83.25 220 ALA B N 1
ATOM 3917 C CA . ALA B 1 220 ? -22.609 -3.715 -0.353 1 83.25 220 ALA B CA 1
ATOM 3918 C C . ALA B 1 220 ? -23.5 -4.949 -0.271 1 83.25 220 ALA B C 1
ATOM 3920 O O . ALA B 1 220 ? -23.406 -5.848 -1.111 1 83.25 220 ALA B O 1
ATOM 3921 N N . HIS B 1 221 ? -24.422 -4.973 0.616 1 80.88 221 HIS B N 1
ATOM 3922 C CA . HIS B 1 221 ? -25.266 -6.141 0.834 1 80.88 221 HIS B CA 1
ATOM 3923 C C . HIS B 1 221 ? -26.266 -6.312 -0.297 1 80.88 221 HIS B C 1
ATOM 3925 O O . HIS B 1 221 ? -26.734 -7.426 -0.565 1 80.88 221 HIS B O 1
ATOM 3931 N N . GLU B 1 222 ? -26.547 -5.297 -0.995 1 86.69 222 GLU B N 1
ATOM 3932 C CA . GLU B 1 222 ? -27.562 -5.324 -2.029 1 86.69 222 GLU B CA 1
ATOM 3933 C C . GLU B 1 222 ? -26.984 -5.75 -3.375 1 86.69 222 GLU B C 1
ATOM 3935 O O . GLU B 1 222 ? -27.609 -6.527 -4.105 1 86.69 222 GLU B O 1
ATOM 3940 N N . PHE B 1 223 ? -25.812 -5.344 -3.635 1 91 223 PHE B N 1
ATOM 3941 C CA . PHE B 1 223 ? -25.359 -5.516 -5.012 1 91 223 PHE B CA 1
ATOM 3942 C C . PHE B 1 223 ? -24.062 -6.305 -5.062 1 91 223 PHE B C 1
ATOM 3944 O O . PHE B 1 223 ? -23.609 -6.688 -6.145 1 91 223 PHE B O 1
ATOM 3951 N N . ALA B 1 224 ? -23.422 -6.586 -3.963 1 93.44 224 ALA B N 1
ATOM 3952 C CA . ALA B 1 224 ? -22.203 -7.402 -3.957 1 93.44 224 ALA B CA 1
ATOM 3953 C C . ALA B 1 224 ? -22.5 -8.836 -3.527 1 93.44 224 ALA B C 1
ATOM 3955 O O . ALA B 1 224 ? -23.219 -9.055 -2.545 1 93.44 224 ALA B O 1
ATOM 3956 N N . ASN B 1 225 ? -22.031 -9.812 -4.289 1 95.56 225 ASN B N 1
ATOM 3957 C CA . ASN B 1 225 ? -22.156 -11.211 -3.889 1 95.56 225 ASN B CA 1
ATOM 3958 C C . ASN B 1 225 ? -21.219 -11.547 -2.727 1 95.56 225 ASN B C 1
ATOM 3960 O O . ASN B 1 225 ? -21.578 -12.328 -1.846 1 95.56 225 ASN B O 1
ATOM 3964 N N . ILE B 1 226 ? -20.047 -11.039 -2.764 1 95.75 226 ILE B N 1
ATOM 3965 C CA . ILE B 1 226 ? -19.031 -11.195 -1.721 1 95.75 226 ILE B CA 1
ATOM 3966 C C . ILE B 1 226 ? -18.422 -9.844 -1.396 1 95.75 226 ILE B C 1
ATOM 3968 O O . ILE B 1 226 ? -18.188 -9.023 -2.291 1 95.75 226 ILE B O 1
ATOM 3972 N N . THR B 1 227 ? -18.188 -9.586 -0.139 1 93.44 227 THR B N 1
ATOM 3973 C CA . THR B 1 227 ? -17.562 -8.344 0.28 1 93.44 227 THR B CA 1
ATOM 3974 C C . THR B 1 227 ? -16.359 -8.625 1.179 1 93.44 227 THR B C 1
ATOM 3976 O O . THR B 1 227 ? -16.453 -9.391 2.135 1 93.44 227 THR B O 1
ATOM 3979 N N . LEU B 1 228 ? -15.266 -8.133 0.782 1 93.94 228 LEU B N 1
ATOM 3980 C CA . LEU B 1 228 ? -14.094 -8.047 1.646 1 93.94 228 LEU B CA 1
ATOM 3981 C C . LEU B 1 228 ? -13.852 -6.609 2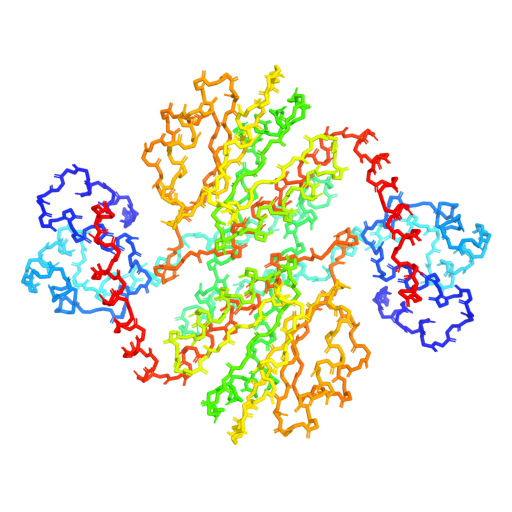.098 1 93.94 228 LEU B C 1
ATOM 3983 O O . LEU B 1 228 ? -13.555 -5.734 1.28 1 93.94 228 LEU B O 1
ATOM 3987 N N . SER B 1 229 ? -13.961 -6.379 3.383 1 87.38 229 SER B N 1
ATOM 3988 C CA . SER B 1 229 ? -13.922 -5.008 3.883 1 87.38 229 SER B CA 1
ATOM 3989 C C . SER B 1 229 ? -12.805 -4.828 4.906 1 87.38 229 SER B C 1
ATOM 3991 O O . SER B 1 229 ? -12.57 -5.707 5.742 1 87.38 229 SER B O 1
ATOM 3993 N N . LEU B 1 230 ? -12.086 -3.705 4.711 1 85.5 230 LEU B N 1
ATOM 3994 C CA . LEU B 1 230 ? -11.172 -3.242 5.75 1 85.5 230 LEU B CA 1
ATOM 3995 C C . LEU B 1 230 ? -11.883 -2.293 6.711 1 85.5 230 LEU B C 1
ATOM 3997 O O . LEU B 1 230 ? -12.789 -1.561 6.309 1 85.5 230 LEU B O 1
ATOM 4001 N N . PRO B 1 231 ? -11.461 -2.375 7.941 1 73.81 231 PRO B N 1
ATOM 4002 C CA . PRO B 1 231 ? -11.992 -1.354 8.844 1 73.81 231 PRO B CA 1
ATOM 4003 C C . PRO B 1 231 ? -11.516 0.053 8.492 1 73.81 231 PRO B C 1
ATOM 4005 O O . PRO B 1 231 ? -10.461 0.213 7.871 1 73.81 231 PRO B O 1
ATOM 4008 N N . PRO B 1 232 ? -12.328 0.991 8.773 1 66.56 232 PRO B N 1
ATOM 4009 C CA . PRO B 1 232 ? -11.906 2.365 8.492 1 66.56 232 PRO B CA 1
ATOM 4010 C C . PRO B 1 232 ? -10.641 2.754 9.258 1 66.56 232 PRO B C 1
ATOM 4012 O O . PRO B 1 232 ? -10.375 2.223 10.336 1 66.56 232 PRO B O 1
ATOM 4015 N N . SER B 1 233 ? -9.75 3.523 8.539 1 63.06 233 SER B N 1
ATOM 4016 C CA . SER B 1 233 ? -8.539 4.016 9.18 1 63.06 233 SER B CA 1
ATOM 4017 C C . SER B 1 233 ? -8.867 4.945 10.344 1 63.06 233 SER B C 1
ATOM 4019 O O . SER B 1 233 ? -9.828 5.715 10.281 1 63.06 233 SER B O 1
ATOM 4021 N N . ARG B 1 234 ? -8.156 4.785 11.43 1 56.34 234 ARG B N 1
ATOM 4022 C CA . ARG B 1 234 ? -8.352 5.602 12.625 1 56.34 234 ARG B CA 1
ATOM 4023 C C . ARG B 1 234 ? -7.582 6.914 12.516 1 56.34 234 ARG B C 1
ATOM 4025 O O . ARG B 1 234 ? -7.938 7.902 13.164 1 56.34 234 ARG B O 1
ATOM 4032 N N . VAL B 1 235 ? -6.465 6.684 11.859 1 50.06 235 VAL B N 1
ATOM 4033 C CA . VAL B 1 235 ? -5.582 7.844 11.828 1 50.06 235 VAL B CA 1
ATOM 4034 C C . VAL B 1 235 ? -5.898 8.711 10.609 1 50.06 235 VAL B C 1
ATOM 4036 O O . VAL B 1 235 ? -5.727 8.266 9.469 1 50.06 235 VAL B O 1
ATOM 4039 N N . GLY B 1 236 ? -6.449 9.891 10.781 1 47.62 236 GLY B N 1
ATOM 4040 C CA . GLY B 1 236 ? -6.719 10.898 9.773 1 47.62 236 GLY B CA 1
ATOM 4041 C C . GLY B 1 236 ? -7.77 10.469 8.766 1 47.62 236 GLY B C 1
ATOM 4042 O O . GLY B 1 236 ? -8.102 9.281 8.672 1 47.62 236 GLY B O 1
ATOM 4043 N N . ASN B 1 237 ? -8.836 11.156 8.523 1 47.09 237 ASN B N 1
ATOM 4044 C CA . ASN B 1 237 ? -9.898 10.992 7.535 1 47.09 237 ASN B CA 1
ATOM 4045 C C . ASN B 1 237 ? -9.352 10.484 6.203 1 47.09 237 ASN B C 1
ATOM 4047 O O . ASN B 1 237 ? -9.891 10.805 5.145 1 47.09 237 ASN B O 1
ATOM 4051 N N . ARG B 1 238 ? -8.156 9.734 6.375 1 57.84 238 ARG B N 1
ATOM 4052 C CA . ARG B 1 238 ? -7.523 9.445 5.09 1 57.84 238 ARG B CA 1
ATOM 4053 C C . ARG B 1 238 ? -7.594 7.957 4.77 1 57.84 238 ARG B C 1
ATOM 4055 O O . ARG B 1 238 ? -7.688 7.125 5.672 1 57.84 238 ARG B O 1
ATOM 4062 N N . GLU B 1 239 ? -7.906 7.766 3.639 1 66 239 GLU B N 1
ATOM 4063 C CA . GLU B 1 239 ? -7.867 6.398 3.125 1 66 239 GLU B CA 1
ATOM 4064 C C . GLU B 1 239 ? -6.512 5.75 3.391 1 66 239 GLU B C 1
ATOM 4066 O O . GLU B 1 239 ? -5.469 6.391 3.232 1 66 239 GLU B O 1
ATOM 4071 N N . ASN B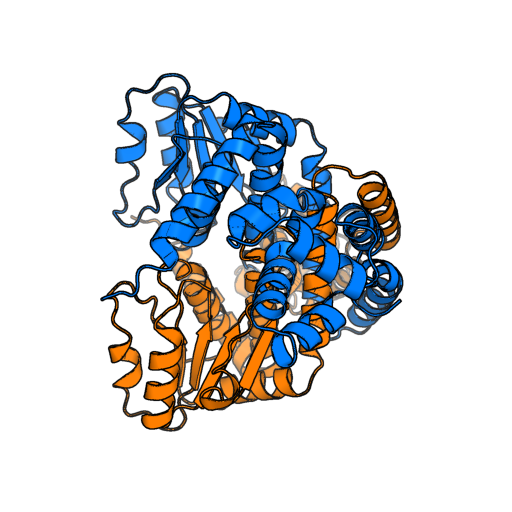 1 240 ? -6.559 4.672 4.094 1 76.25 240 ASN B N 1
ATOM 4072 C CA . ASN B 1 240 ? -5.34 3.891 4.285 1 76.25 240 ASN B CA 1
ATOM 4073 C C . ASN B 1 240 ? -4.969 3.113 3.025 1 76.25 240 ASN B C 1
ATOM 4075 O O . ASN B 1 240 ? -5.379 1.962 2.859 1 76.25 240 ASN B O 1
ATOM 4079 N N . HIS B 1 241 ? -4.246 3.672 2.23 1 84.31 241 HIS B N 1
ATOM 4080 C CA . HIS B 1 241 ? -3.902 3.1 0.934 1 84.31 241 HIS B CA 1
ATOM 4081 C C . HIS B 1 241 ? -2.973 1.9 1.089 1 84.31 241 HIS B C 1
ATOM 4083 O O . HIS B 1 241 ? -3.055 0.942 0.316 1 84.31 241 HIS B O 1
ATOM 4089 N N . SER B 1 242 ? -2.176 2.049 2.09 1 89 242 SER B N 1
ATOM 4090 C CA . SER B 1 242 ? -1.252 0.939 2.297 1 89 242 SER B CA 1
ATOM 4091 C C . SER B 1 242 ? -1.995 -0.334 2.688 1 89 242 SER B C 1
ATOM 4093 O O . SER B 1 242 ? -1.644 -1.427 2.238 1 89 242 SER B O 1
ATOM 4095 N N . ALA B 1 243 ? -3 -0.167 3.494 1 89.56 243 ALA B N 1
ATOM 4096 C CA . ALA B 1 243 ? -3.781 -1.328 3.908 1 89.56 243 ALA B CA 1
ATOM 4097 C C . ALA B 1 243 ? -4.535 -1.933 2.727 1 89.56 243 ALA B C 1
ATOM 4099 O O . ALA B 1 243 ? -4.609 -3.156 2.59 1 89.56 243 ALA B O 1
ATOM 4100 N N . MET B 1 244 ? -5.07 -1.104 1.932 1 91.69 244 MET B N 1
ATOM 4101 C CA . MET B 1 244 ? -5.781 -1.588 0.751 1 91.69 244 MET B CA 1
ATOM 4102 C C . MET B 1 244 ? -4.836 -2.324 -0.191 1 91.69 244 MET B C 1
ATOM 4104 O O . MET B 1 244 ? -5.164 -3.396 -0.697 1 91.69 244 MET B O 1
ATOM 4108 N N . THR B 1 245 ? -3.742 -1.712 -0.4 1 91.75 245 THR B N 1
ATOM 4109 C CA . THR B 1 245 ? -2.74 -2.359 -1.242 1 91.75 245 THR B CA 1
ATOM 4110 C C . THR B 1 245 ? -2.354 -3.721 -0.673 1 91.75 245 THR B C 1
ATOM 4112 O O . THR B 1 245 ? -2.25 -4.703 -1.412 1 91.75 245 THR B O 1
ATOM 4115 N N . ALA B 1 246 ? -2.156 -3.754 0.601 1 92.25 246 ALA B N 1
ATOM 4116 C CA . ALA B 1 246 ? -1.812 -5.016 1.253 1 92.25 246 ALA B CA 1
ATOM 4117 C C . ALA B 1 246 ? -2.924 -6.043 1.075 1 92.25 246 ALA B C 1
ATOM 4119 O O . ALA B 1 246 ? -2.656 -7.211 0.771 1 92.25 246 ALA B O 1
ATOM 4120 N N . LEU B 1 247 ? -4.113 -5.641 1.278 1 94.25 247 LEU B N 1
ATOM 4121 C CA . LEU B 1 247 ? -5.25 -6.543 1.121 1 94.25 247 LEU B CA 1
ATOM 4122 C C . LEU B 1 247 ? -5.27 -7.156 -0.275 1 94.25 247 LEU B C 1
ATOM 4124 O O . LEU B 1 247 ? -5.418 -8.367 -0.422 1 94.25 247 LEU B O 1
ATOM 4128 N N . LEU B 1 248 ? -5.113 -6.32 -1.256 1 95.12 248 LEU B N 1
ATOM 4129 C CA . LEU B 1 248 ? -5.125 -6.781 -2.641 1 95.12 248 LEU B CA 1
ATOM 4130 C C . LEU B 1 248 ? -3.969 -7.738 -2.906 1 95.12 248 LEU B C 1
ATOM 4132 O O . LEU B 1 248 ? -4.133 -8.734 -3.617 1 95.12 248 LEU B O 1
ATOM 4136 N N . GLU B 1 249 ? -2.834 -7.449 -2.32 1 91.19 249 GLU B N 1
ATOM 4137 C CA . GLU B 1 249 ? -1.675 -8.32 -2.492 1 91.19 249 GLU B CA 1
ATOM 4138 C C . GLU B 1 249 ? -1.902 -9.68 -1.832 1 91.19 249 GLU B C 1
ATOM 4140 O O . GLU B 1 249 ? -1.605 -10.719 -2.422 1 91.19 249 GLU B O 1
ATOM 4145 N N . PHE B 1 250 ? -2.395 -9.688 -0.614 1 91.94 250 PHE B N 1
ATOM 4146 C CA . PHE B 1 250 ? -2.703 -10.93 0.081 1 91.94 250 PHE B CA 1
ATOM 4147 C C . PHE B 1 250 ? -3.721 -11.75 -0.704 1 91.94 250 PHE B C 1
ATOM 4149 O O . PHE B 1 250 ? -3.578 -12.969 -0.832 1 91.94 250 PHE B O 1
ATOM 4156 N N . PHE B 1 251 ? -4.711 -11.086 -1.202 1 95.94 251 PHE B N 1
ATOM 4157 C CA . PHE B 1 251 ? -5.77 -11.781 -1.927 1 95.94 251 PHE B CA 1
ATOM 4158 C C . PHE B 1 251 ? -5.23 -12.406 -3.207 1 95.94 251 PHE B C 1
ATOM 4160 O O . PHE B 1 251 ? -5.52 -13.57 -3.508 1 95.94 251 PHE B O 1
ATOM 4167 N N . ALA B 1 252 ? -4.477 -11.617 -3.975 1 93.5 252 ALA B N 1
ATOM 4168 C CA . ALA B 1 252 ? -3.881 -12.133 -5.203 1 93.5 252 ALA B CA 1
ATOM 4169 C C . ALA B 1 252 ? -2.973 -13.328 -4.914 1 93.5 252 ALA B C 1
ATOM 4171 O O . ALA B 1 252 ? -2.957 -14.305 -5.668 1 93.5 252 ALA B O 1
ATOM 4172 N N . ALA B 1 253 ? -2.215 -13.195 -3.836 1 88.44 253 ALA B N 1
ATOM 4173 C CA . ALA B 1 253 ? -1.354 -14.305 -3.439 1 88.44 253 ALA B CA 1
ATOM 4174 C C . ALA B 1 253 ? -2.178 -15.547 -3.123 1 88.44 253 ALA B C 1
ATOM 4176 O O . ALA B 1 253 ? -1.791 -16.672 -3.484 1 88.44 253 ALA B O 1
ATOM 4177 N N . ALA B 1 254 ? -3.277 -15.367 -2.416 1 91.62 254 ALA B N 1
ATOM 4178 C CA . ALA B 1 254 ? -4.16 -16.484 -2.088 1 91.62 254 ALA B CA 1
ATOM 4179 C C . ALA B 1 254 ? -4.715 -17.141 -3.352 1 91.62 254 ALA B C 1
ATOM 4181 O O . ALA B 1 254 ? -4.789 -18.359 -3.441 1 91.62 254 ALA B O 1
ATOM 4182 N N . VAL B 1 255 ? -5.141 -16.328 -4.32 1 93.75 255 VAL B N 1
ATOM 4183 C CA . VAL B 1 255 ? -5.648 -16.844 -5.586 1 93.75 255 VAL B CA 1
ATOM 4184 C C . VAL B 1 255 ? -4.559 -17.641 -6.301 1 93.75 255 VAL B C 1
ATOM 4186 O O . VAL B 1 255 ? -4.805 -18.734 -6.793 1 93.75 255 VAL B O 1
ATOM 4189 N N . PHE B 1 256 ? -3.373 -17.109 -6.312 1 87.19 256 PHE B N 1
ATOM 4190 C CA . PHE B 1 256 ? -2.242 -17.766 -6.957 1 87.19 256 PHE B CA 1
ATOM 4191 C C . PHE B 1 256 ? -1.976 -19.125 -6.32 1 87.19 256 PHE B C 1
ATOM 4193 O O . PHE B 1 256 ? -1.812 -20.125 -7.023 1 87.19 256 PHE B O 1
ATOM 4200 N N . HIS B 1 257 ? -1.965 -19.172 -5.039 1 83.06 257 HIS B N 1
ATOM 4201 C CA . HIS B 1 257 ? -1.698 -20.422 -4.316 1 83.06 257 HIS B CA 1
ATOM 4202 C C . HIS B 1 257 ? -2.801 -21.438 -4.555 1 83.06 257 HIS B C 1
ATOM 4204 O O . HIS B 1 257 ? -2.525 -22.641 -4.684 1 83.06 257 HIS B O 1
ATOM 4210 N N . SER B 1 258 ? -3.979 -21 -4.617 1 89.19 258 SER B N 1
ATOM 4211 C CA . SER B 1 258 ? -5.125 -21.875 -4.77 1 89.19 258 SER B CA 1
ATOM 4212 C C . SER B 1 258 ? -5.234 -22.406 -6.199 1 89.19 258 SER B C 1
ATOM 4214 O O . SER B 1 258 ? -5.852 -23.438 -6.445 1 89.19 258 SER B O 1
ATOM 4216 N N . ALA B 1 259 ? -4.688 -21.656 -7.125 1 87.38 259 ALA B N 1
ATOM 4217 C CA . ALA B 1 259 ? -4.711 -22.062 -8.523 1 87.38 259 ALA B CA 1
ATOM 4218 C C . ALA B 1 259 ? -3.822 -23.281 -8.75 1 87.38 259 ALA B C 1
ATOM 4220 O O . ALA B 1 259 ? -3.963 -23.984 -9.758 1 87.38 259 ALA B O 1
ATOM 4221 N N . GLY B 1 260 ? -2.906 -23.625 -7.844 1 78.88 260 GLY B N 1
ATOM 4222 C CA . GLY B 1 260 ? -2.082 -24.828 -7.898 1 78.88 260 GLY B CA 1
ATOM 4223 C C . GLY B 1 260 ? -1.12 -24.828 -9.07 1 78.88 260 GLY B C 1
ATOM 4224 O O . GLY B 1 260 ? -0.447 -23.828 -9.336 1 78.88 260 GLY B O 1
ATOM 4225 N N . GLN B 1 261 ? -1.07 -25.984 -9.766 1 72.5 261 GLN B N 1
ATOM 4226 C CA . GLN B 1 261 ? -0.098 -26.219 -10.828 1 72.5 261 GLN B CA 1
ATOM 4227 C C . GLN B 1 261 ? -0.342 -25.281 -12.008 1 72.5 261 GLN B C 1
ATOM 4229 O O . GLN B 1 261 ? 0.607 -24.797 -12.633 1 72.5 261 GLN B O 1
ATOM 4234 N N . ASP B 1 262 ? -1.552 -25 -12.266 1 73.25 262 ASP B N 1
ATOM 4235 C CA . ASP B 1 262 ? -1.87 -24.141 -13.391 1 73.25 262 ASP B CA 1
ATOM 4236 C C . ASP B 1 262 ? -1.336 -22.719 -13.164 1 73.25 262 ASP B C 1
ATOM 4238 O O . ASP B 1 262 ? -0.79 -22.109 -14.078 1 73.25 262 ASP B O 1
ATOM 4242 N N . GLY B 1 263 ? -1.51 -22.281 -11.977 1 69.19 263 GLY B N 1
ATOM 4243 C CA . GLY B 1 263 ? -0.992 -20.969 -11.641 1 69.19 263 GLY B CA 1
ATOM 4244 C C . GLY B 1 263 ? 0.522 -20.891 -11.688 1 69.19 263 GLY B C 1
ATOM 4245 O O . GLY B 1 263 ? 1.088 -19.922 -12.188 1 69.19 263 GLY B O 1
ATOM 4246 N N . GLU B 1 264 ? 1.061 -21.922 -11.234 1 67.19 264 GLU B N 1
ATOM 4247 C CA . GLU B 1 264 ? 2.52 -21.969 -11.211 1 67.19 264 GLU B CA 1
ATOM 4248 C C . GLU B 1 264 ? 3.094 -21.984 -12.625 1 67.19 264 GLU B C 1
ATOM 4250 O O . GLU B 1 264 ? 4.074 -21.297 -12.914 1 67.19 264 GLU B O 1
ATOM 4255 N N . THR B 1 265 ? 2.506 -22.797 -13.43 1 69.62 265 THR B N 1
ATOM 4256 C CA . THR B 1 265 ? 2.947 -22.891 -14.812 1 69.62 265 THR B CA 1
ATOM 4257 C C . THR B 1 265 ? 2.764 -21.562 -15.539 1 69.62 265 THR B C 1
ATOM 4259 O O . THR B 1 265 ? 3.646 -21.125 -16.281 1 69.62 265 THR B O 1
ATOM 4262 N N . ARG B 1 266 ? 1.708 -20.984 -15.297 1 71.06 266 ARG B N 1
ATOM 4263 C CA . ARG B 1 266 ? 1.429 -19.703 -15.922 1 71.06 266 ARG B CA 1
ATOM 4264 C C . ARG B 1 266 ? 2.404 -18.625 -15.438 1 71.06 266 ARG B C 1
ATOM 4266 O O . ARG B 1 266 ? 2.961 -17.875 -16.25 1 71.06 266 ARG B O 1
ATOM 4273 N N . GLY B 1 267 ? 2.484 -18.516 -14.203 1 65.25 267 GLY B N 1
ATOM 4274 C CA . GLY B 1 267 ? 3.428 -17.562 -13.641 1 65.25 267 GLY B CA 1
ATOM 4275 C C . GLY B 1 267 ? 4.832 -17.719 -14.188 1 65.25 267 GLY B C 1
ATOM 4276 O O . GLY B 1 267 ? 5.496 -16.734 -14.5 1 65.25 267 GLY B O 1
ATOM 4277 N N . ARG B 1 268 ? 5.156 -18.906 -14.391 1 62.22 268 ARG B N 1
ATOM 4278 C CA . ARG B 1 268 ? 6.469 -19.203 -14.945 1 62.22 268 ARG B CA 1
ATOM 4279 C C . ARG B 1 268 ? 6.566 -18.75 -16.391 1 62.22 268 ARG B C 1
ATOM 4281 O O . ARG B 1 268 ? 7.586 -18.188 -16.812 1 62.22 268 ARG B O 1
ATOM 4288 N N . ARG B 1 269 ? 5.598 -19.094 -17.016 1 63.75 269 ARG B N 1
ATOM 4289 C CA . ARG B 1 269 ? 5.578 -18.719 -18.438 1 63.75 269 ARG B CA 1
ATOM 4290 C C . ARG B 1 269 ? 5.637 -17.203 -18.594 1 63.75 269 ARG B C 1
ATOM 4292 O O . ARG B 1 269 ? 6.355 -16.703 -19.453 1 63.75 269 ARG B O 1
ATOM 4299 N N . ILE B 1 270 ? 4.961 -16.562 -17.75 1 63.31 270 ILE B N 1
ATOM 4300 C CA . ILE B 1 270 ? 4.938 -15.102 -17.797 1 63.31 270 ILE B CA 1
ATOM 4301 C C . ILE B 1 270 ? 6.316 -14.555 -17.438 1 63.31 270 ILE B C 1
ATOM 4303 O O . ILE B 1 270 ? 6.836 -13.664 -18.125 1 63.31 270 ILE B O 1
ATOM 4307 N N . ALA B 1 271 ? 6.836 -15.086 -16.406 1 59.22 271 ALA B N 1
ATOM 4308 C CA . ALA B 1 271 ? 8.172 -14.656 -15.992 1 59.22 271 ALA B CA 1
ATOM 4309 C C . ALA B 1 271 ? 9.188 -14.891 -17.109 1 59.22 271 ALA B C 1
ATOM 4311 O O . ALA B 1 271 ? 10.062 -14.055 -17.344 1 59.22 271 ALA B O 1
ATOM 4312 N N . GLU B 1 272 ? 8.984 -15.992 -17.781 1 56.09 272 GLU B N 1
ATOM 4313 C CA . GLU B 1 272 ? 9.844 -16.328 -18.922 1 56.09 272 GLU B CA 1
ATOM 4314 C C . GLU B 1 272 ? 9.688 -15.32 -20.047 1 56.09 272 GLU B C 1
ATOM 4316 O O . GLU B 1 272 ? 10.672 -14.859 -20.625 1 56.09 272 GLU B O 1
ATOM 4321 N N . LEU B 1 273 ? 8.547 -15 -20.312 1 60.56 273 LEU B N 1
ATOM 4322 C CA . LEU B 1 273 ? 8.258 -14.078 -21.406 1 60.56 273 LEU B CA 1
ATOM 4323 C C . LEU B 1 273 ? 8.711 -12.664 -21.062 1 60.56 273 LEU B C 1
ATOM 4325 O O . LEU B 1 273 ? 9.234 -11.945 -21.906 1 60.56 273 LEU B O 1
ATOM 4329 N N . GLU B 1 274 ? 8.43 -12.234 -19.859 1 57.5 274 GLU B N 1
ATOM 4330 C CA . GLU B 1 274 ? 8.891 -10.922 -19.422 1 57.5 274 GLU B CA 1
ATOM 4331 C C . GLU B 1 274 ? 10.414 -10.82 -19.469 1 57.5 274 GLU B C 1
ATOM 4333 O O . GLU B 1 274 ? 10.953 -9.773 -19.844 1 57.5 274 GLU B O 1
ATOM 4338 N N . GLY B 1 275 ? 10.977 -11.828 -18.984 1 51.09 275 GLY B N 1
ATOM 4339 C CA . GLY B 1 275 ? 12.422 -11.875 -19.109 1 51.09 275 GLY B CA 1
ATOM 4340 C C . GLY B 1 275 ? 12.906 -11.75 -20.531 1 51.09 275 GLY B C 1
ATOM 4341 O O . GLY B 1 275 ? 13.914 -11.102 -20.797 1 51.09 275 GLY B O 1
ATOM 4342 N N . MET B 1 276 ? 12.164 -12.359 -21.453 1 49.09 276 MET B N 1
ATOM 4343 C CA . MET B 1 276 ? 12.5 -12.297 -22.875 1 49.09 276 MET B CA 1
ATOM 4344 C C . MET B 1 276 ? 12.328 -10.883 -23.406 1 49.09 276 MET B C 1
ATOM 4346 O O . MET B 1 276 ? 13.133 -10.414 -24.219 1 49.09 276 MET B O 1
ATOM 4350 N N . PHE B 1 277 ? 11.312 -10.18 -22.938 1 48.59 277 PHE B N 1
ATOM 4351 C CA . PHE B 1 277 ? 11.023 -8.844 -23.469 1 48.59 277 PHE B CA 1
ATOM 4352 C C . PHE B 1 277 ? 11.688 -7.773 -22.609 1 48.59 277 PHE B C 1
ATOM 4354 O O . PHE B 1 277 ? 11.727 -6.605 -23 1 48.59 277 PHE B O 1
ATOM 4361 N N . ALA B 1 278 ? 11.805 -7.953 -21.359 1 47.56 278 ALA B N 1
ATOM 4362 C CA . ALA B 1 278 ? 12.508 -6.977 -20.531 1 47.56 278 ALA B CA 1
ATOM 4363 C C . ALA B 1 278 ? 13.891 -6.66 -21.094 1 47.56 278 ALA B C 1
ATOM 4365 O O . ALA B 1 278 ? 14.367 -5.527 -20.984 1 47.56 278 ALA B O 1
ATOM 4366 N N . ASP B 1 279 ? 14.695 -7.551 -21.484 1 40.56 279 ASP B N 1
ATOM 4367 C CA . ASP B 1 279 ? 15.992 -7.391 -22.125 1 40.56 279 ASP B CA 1
ATOM 4368 C C . ASP B 1 279 ? 15.852 -6.758 -23.5 1 40.56 279 ASP B C 1
ATOM 4370 O O . ASP B 1 279 ? 16.828 -6.598 -24.219 1 40.56 279 ASP B O 1
ATOM 4374 N N . ALA B 1 280 ? 14.781 -6.613 -24.094 1 35.59 280 ALA B N 1
ATOM 4375 C CA . ALA B 1 280 ? 14.93 -5.941 -25.391 1 35.59 280 ALA B CA 1
ATOM 4376 C C . ALA B 1 280 ? 15.305 -4.473 -25.203 1 35.59 280 ALA B C 1
ATOM 4378 O O . ALA B 1 280 ? 14.555 -3.711 -24.578 1 35.59 280 ALA B O 1
ATOM 4379 N N . PRO B 1 281 ? 16.516 -4.09 -25.266 1 31.58 281 PRO B N 1
ATOM 4380 C CA . PRO B 1 281 ? 16.953 -2.697 -25.328 1 31.58 281 PRO B CA 1
ATOM 4381 C C . PRO B 1 281 ? 16.047 -1.827 -26.188 1 31.58 281 PRO B C 1
ATOM 4383 O O . PRO B 1 281 ? 15.508 -2.303 -27.188 1 31.58 281 PRO B O 1
ATOM 4386 N N . LEU B 1 282 ? 15.094 -1.021 -25.547 1 29.45 282 LEU B N 1
ATOM 4387 C CA . LEU B 1 282 ? 14.633 -0.081 -26.562 1 29.45 282 LEU B CA 1
ATOM 4388 C C . LEU B 1 282 ? 15.758 0.262 -27.547 1 29.45 282 LEU B C 1
ATOM 4390 O O . LEU B 1 282 ? 16.766 0.859 -27.156 1 29.45 282 LEU B O 1
ATOM 4394 N N . ARG B 1 283 ? 15.961 -0.608 -28.516 1 22.83 283 ARG B N 1
ATOM 4395 C CA . ARG B 1 283 ? 16.688 -0.082 -29.656 1 22.83 283 ARG B CA 1
ATOM 4396 C C . ARG B 1 283 ? 15.977 1.127 -30.25 1 22.83 283 ARG B C 1
ATOM 4398 O O . ARG B 1 283 ? 14.742 1.163 -30.297 1 22.83 283 ARG B O 1
#

pLDDT: mean 76.94, std 15.73, range [22.77, 97.75]

Sequence (566 aa):
MEDLGQKLKQYMKSGTPAERRIARYFSDHLNELPFETASSVADRLELSPMTVGRFLRALGYQGLDGIKVHLRETVPPGTSQLPDAIEQLRKDVAEGRPLAGLMSEQVEMLHYIYNLAAQPQWRDAVAAVLAANEVFVASHQGTACLGYQFSDHLGLARDHVQFAGGASGSYVELLCHETTDSLLVIVDSHRFAKSRLLARSARRAGYKVLLITSQYTEWAHEFANITLSLPPSRVGNRENHSAMTALLEFFAAAVFHSAGQDGETRGRRIAELEGMFADAPLRMEDLGQKLKQYMKSGTPAERRIARYFSDHLNELPFETASSVADRLELSPMTVGRFLRALGYQGLDGIKVHLRETVPPGTSQLPDAIEQLRKDVAEGRPLAGLMSEQVEMLHYIYNLAAQPQWRDAVAAVLAANEVFVASHQGTACLGYQFSDHLGLARDHVQFAGGASGSYVELLCHETTDSLLVIVDSHRFAKSRLLARSARRAGYKVLLITSQYTEWAHEFANITLSLPPSRVGNRENHSAMTALLEFFAAAVFHSAGQDGETRGRRIAELEGMFADAPLR

Radius of gyration: 24.47 Å; Cα contacts (8 Å, |Δi|>4): 842; chains: 2; bounding box: 65×57×60 Å

Nearest PDB structures (foldseek):
  4ivn-assembly1_A  TM=5.603E-01  e=1.254E-08  Vibrio vulnificus YJ016
  4ivn-assembly1_B  TM=5.328E-01  e=1.135E-08  Vibrio vulnificus YJ016
  7en7-assembly1_A  TM=7.916E-01  e=9.228E-06  Escherichia coli K-12
  2df8-assembly1_B  TM=6.249E-01  e=7.140E-03  Pyrococcus horikoshii OT3
  2cb0-assembly1_A  TM=6.273E-01  e=7.891E-03  Pyrococcus furiosus

=== Feature glossary ===
The record interleaves many kinds of information about one protein. Here is each kind framed as the question it answers.

Q: What does the local fold look like, residue by residue?
A: The Foldseek 3Di string encodes local tertiary geometry as a 20-letter alphabet — one character per residue — derived from the relative positions of nearby Cα atoms. Unlike the amino-acid sequence, 3Di is a direct function of the 3D structure, so two proteins with the same fold have similar 3Di strings even at low sequence identity.

Q: Which residues are in helices, strands, or loops?
A: The SS8 string is DSSP's per-residue secondary-structure call. α-helix (H) means an i→i+4 H-bond ladder; β-strand (E) means the residue participates in a β-sheet; 3₁₀ (G) and π (I) are tighter and wider helices; T/S are turns/bends; '-' is loop.

Q: How big and how compact is the whole molecule?
A: Radius of gyration (Rg) is the root-mean-square distance of Cα atoms from their centroid — a single number for overall size and compactness. A globular domain of N residues has Rg ≈ 2.2·N^0.38 Å; an extended or disordered chain has a much larger Rg. The Cα contact count is the number of residue pairs whose Cα atoms are within 8 Å and are more than four positions apart in sequence — a standard proxy for tertiary packing density. The bounding box is the smallest axis-aligned box enclosing all Cα atoms.

Q: Where is each backbone atom in 3D?
A: Structure coordinates are given as an mmCIF _atom_site loop: one row per atom with element, residue name, chain id, sequence number, and x/y/z position in Å. Only the four main-chain atoms per residue are included here; side chains are omitted to keep the record compact.

Q: What is the amino-acid chain?
A: Primary structure: the covalent order of the twenty standard amino acids along the backbone. Two proteins with the same sequence will (almost always) fold to the same structure; two with 30% identity often share a fold but not the details.

Q: What if only a Cα trace is available?
A: Three-state secondary structure (P-SEA) collapses the eight DSSP classes into helix (a), strand (b), and coil (c). P-SEA assigns these from Cα geometry alone — distances and angles — without requiring backbone oxygens, so it works on any Cα trace.

Q: What family and function is it annotated with?
A: Database cross-references. InterPro integrates a dozen domain/family signature databases into unified entries with residue-range hits. GO terms attach function/process/location labels with evidence codes. CATH codes position the fold in a four-level structural taxonomy. Organism is the NCBI-taxonomy species name.

Q: How confident is the AlphaFold model at each residue?
A: pLDDT is the predicted lDDT-Cα score: AlphaFold's confidence that the local environment of each residue (all inter-atomic distances within 15 Å) is correctly placed. It is a per-residue number between 0 and 100, with higher meaning more reliable.

Q: How mobile is each atom in the crystal?
A: B-factor (Debye–Waller factor) reflects atomic displacement in the crystal lattice. It is an experimental observable (units Å²), not a prediction; low values mean the atom is pinned down, high values mean it moves or is heterogeneous across the crystal.

Q: Which residues are buried vs exposed?
A: SASA measures how much of the protein is reachable by solvent. It is computed by rolling a water-sized probe over the atomic surface and summing the exposed area (Å²). Per-residue SASA distinguishes core (buried, low SASA) from surface (exposed, high SASA) residues; total SASA is a whole-molecule size measure.

Q: What do the diagnostic plots show?
A: Plot images: a contact map (which residues are close in 3D, as an N×N binary image), a Ramachandran scatter (backbone torsion angles, revealing secondary-structure composition at a glance), and — for AlphaFold structures — a PAE heatmap (pairwise prediction confidence).

Q: What known structures does this most resemble?
A: The Foldseek neighbor list gives the closest experimentally determined structures in the PDB, ranked by structural alignment. TM-score near 1 means near-identical fold; near 0.3 means only rough topology match. This is how one finds what a novel AlphaFold prediction most resembles in the solved-structure universe.

Q: Are the domains correctly placed relative to each other?
A: Predicted aligned error is AlphaFold's pairwise confidence. Unlike pLDDT (per-residue), PAE is per-residue-pair and captures whether two parts of the structure are correctly placed relative to each other. Units are ångströms of expected positional error.

Q: What do the rendered images show?
A: Structure images are PyMOL renders from six orthogonal camera directions. Cartoon representation draws helices as coils and strands as arrows; sticks shows the backbone as bonds; surface shows the solvent-excluded envelope. Rainbow coloring maps sequence position to hue (blue→red, N→C); chain coloring assigns a distinct color per polypeptide.

Q: What are the backbone torsion angles?
A: φ (phi) and ψ (psi) are the two rotatable backbone dihedrals per residue: φ is the C(i-1)–N–Cα–C torsion, ψ is the N–Cα–C–N(i+1) torsion, both in degrees on (−180°, 180°]. α-helical residues cluster near (−60°, −45°); β-strand residues near (−120°, +130°). A Ramachandran plot is simply a scatter of (φ, ψ) for every residue.